Protein AF-0000000077523429 (afdb_homodimer)

InterPro domains:
  IPR036424 Decaprenyl diphosphate synthase-like superfamily [G3DSA:3.40.1180.10] (111-226)
  IPR036424 Decaprenyl diphosphate synthase-like superfamily [SSF64005] (50-220)
  IPR038887 Dehydrodolichyl diphosphate synthase complex subunit Nus1 [PTHR21528] (23-226)

Radius of gyration: 28.16 Å; Cα contacts (8 Å, |Δi|>4): 747; chains: 2; bounding box: 108×62×49 Å

Organism: NCBI:txid2777116

Nearest PDB structures (foldseek):
  7pb0-assembly1_B-2  TM=7.115E-01  e=5.529E-11  Homo sapiens
  6w2l-assembly1_B  TM=7.299E-01  e=1.877E-10  Homo sapiens
  7pax-assembly1_B-2  TM=7.307E-01  e=2.121E-10  Homo sapiens
  3wqn-assembly1_A-2  TM=6.643E-01  e=3.172E-05  Mycobacterium tuberculosis
  1xcf-assembly1_B  TM=3.418E-01  e=3.362E-02  Escherichia coli

Solvent-accessible surface area (backbone atoms only — not comparable to full-atom values): 23930 Å² total; per-residue (Å²): 132,79,67,60,62,59,56,51,52,51,46,51,48,46,49,50,47,47,50,51,45,43,46,62,68,48,64,67,47,73,63,53,54,55,51,46,54,53,52,62,76,40,62,87,72,70,74,46,66,49,49,25,35,29,41,35,39,55,50,98,72,86,48,63,72,49,50,46,41,32,52,52,54,37,55,75,61,60,30,35,32,39,37,41,34,25,51,83,40,63,64,64,70,35,40,83,78,35,49,62,58,28,57,74,52,12,26,28,30,26,54,57,68,41,78,76,35,77,45,94,58,54,74,54,58,22,35,39,34,39,38,33,47,67,51,6,67,53,40,53,37,52,46,53,47,51,33,56,76,67,71,42,77,78,39,70,65,53,50,51,53,44,39,35,68,70,43,65,57,69,55,25,45,33,34,39,30,28,29,84,52,54,44,53,53,46,52,45,45,84,46,37,66,69,21,32,60,45,76,33,73,58,80,52,53,42,73,65,51,36,48,52,55,35,45,57,56,34,62,45,55,65,71,67,71,110,130,80,66,60,63,58,57,53,51,50,48,50,47,47,48,51,47,46,48,49,44,43,46,63,67,49,63,67,46,72,63,50,54,55,50,47,54,51,54,63,76,40,61,86,72,69,76,47,67,48,48,25,34,29,41,35,40,55,50,98,72,85,49,64,71,50,50,45,41,32,52,52,53,38,55,74,60,61,32,36,32,38,38,41,33,24,52,83,40,62,65,65,70,37,39,83,79,35,50,62,59,28,58,75,52,12,25,29,30,28,53,56,67,41,78,74,34,76,45,95,59,52,75,54,57,23,35,40,34,37,39,34,47,68,52,7,68,54,40,55,36,51,46,52,48,51,32,55,76,66,70,44,77,77,39,71,64,52,49,51,52,44,40,34,69,70,43,65,56,68,55,26,45,33,35,41,30,28,30,83,51,55,44,56,54,46,52,45,43,86,47,37,66,68,21,31,59,46,74,34,72,58,80,52,51,43,72,66,52,36,47,52,54,34,45,56,55,34,60,44,55,64,68,66,75,107

Sequence (452 aa):
MLDIGWLCGAAVRAVYWLVMLACNFLGYSPMWAKNALKRRNMESFRLRTPSNLAILYTERVVEKEELRKLIEICSKSGVRHLSLYDHWGDVQKCVPNFVDFCRFNGIRLILGRTVEVSPDFSASGMTVQVLSSDSGKRALVDVCKSLCESNVEITTETISEKIALDHLLVDPDFLIQVGSVPSLCGYPPWNLRVTEFMQTQRLPTTPRAFENCIETFSRRDIRVGKMLDIGWLCGAAVRAVYWLVMLACNFLGYSPMWAKNALKRRNMESFRLRTPSNLAILYTERVVEKEELRKLIEICSKSGVRHLSLYDHWGDVQKCVPNFVDFCRFNGIRLILGRTVEVSPDFSASGMTVQVLSSDSGKRALVDVCKSLCESNVEITTETISEKIALDHLLVDPDFLIQVGSVPSLCGYPPWNLRVTEFMQTQRLPTTPRAFENCIETFSRRDIRVGK

Secondary structure (DSSP, 8-state):
---HHHHHHHHHHHHHHHHHHHHHHTT--THHHHHHHHHHT---------SEEEEEESSS---HHHHHHHHHHHHHHT-SEEEEEETTSHHHHTGGGTHHHHHHTT-EEEETTEEEE--SS-SS--EEEEE-GGGTHHHHHHHHHHHHHTT----HHHHHHHHHHHH-----SEEEEESSS-B-TT--SSS-SS-EEEEESS---SHHHHHHHHHHHHHHHHHH--/---HHHHHHHHHHHHHHHHHHHHHHTT--HHHHHHHHHHHT---------SEEEEEESSS---HHHHHHHHHHHHHHT-SEEEEEETTSHHHHTGGGTHHHHHHTT-EEEETTEEEE--SS-SS--EEEEE-GGGTHHHHHHHHHHHHHTT----HHHHHHHHHHHH-----SEEEEESSS-B-TT--SSS-SS-EEEEESS---SHHHHHHHHHHHHHHHHHH--

Structure (mmCIF, N/CA/C/O backbone):
data_AF-0000000077523429-model_v1
#
loop_
_entity.id
_entity.type
_entity.pdbx_description
1 polymer 'ditrans,polycis-polyprenyl diphosphate synthase'
#
loop_
_atom_site.group_PDB
_atom_site.id
_atom_site.type_symbol
_atom_site.label_atom_id
_atom_site.label_alt_id
_atom_site.label_comp_id
_atom_site.label_asym_id
_atom_site.label_entity_id
_atom_site.label_seq_id
_atom_site.pdbx_PDB_ins_code
_atom_site.Cartn_x
_atom_site.Cartn_y
_atom_site.Cartn_z
_atom_site.occupancy
_atom_site.B_iso_or_equiv
_atom_site.auth_seq_id
_atom_site.auth_comp_id
_atom_site.auth_asym_id
_atom_site.auth_atom_id
_atom_site.pdbx_PDB_model_num
ATOM 1 N N . MET A 1 1 ? -79.125 -15.156 6.766 1 34.97 1 MET A N 1
ATOM 2 C CA . MET A 1 1 ? -78.375 -14.469 5.707 1 34.97 1 MET A CA 1
ATOM 3 C C . MET A 1 1 ? -76.938 -14.109 6.168 1 34.97 1 MET A C 1
ATOM 5 O O . MET A 1 1 ? -76.75 -13.312 7.082 1 34.97 1 MET A O 1
ATOM 9 N N . LEU A 1 2 ? -76.062 -15.195 6.18 1 46.19 2 LEU A N 1
ATOM 10 C CA . LEU A 1 2 ? -74.688 -15.219 6.555 1 46.19 2 LEU A CA 1
ATOM 11 C C . LEU A 1 2 ? -73.938 -14.094 5.863 1 46.19 2 LEU A C 1
ATOM 13 O O . LEU A 1 2 ? -74.062 -13.898 4.656 1 46.19 2 LEU A O 1
ATOM 17 N N . ASP A 1 3 ? -73.812 -13.07 6.602 1 50.38 3 ASP A N 1
ATOM 18 C CA . ASP A 1 3 ? -73.188 -11.836 6.141 1 50.38 3 ASP A CA 1
ATOM 19 C C . ASP A 1 3 ? -71.875 -12.117 5.414 1 50.38 3 ASP A C 1
ATOM 21 O O . ASP A 1 3 ? -70.875 -12.602 6.023 1 50.38 3 ASP A O 1
ATOM 25 N N . ILE A 1 4 ? -71.938 -12.477 4.09 1 57.91 4 ILE A N 1
ATOM 26 C CA . ILE A 1 4 ? -70.938 -12.742 3.053 1 57.91 4 ILE A CA 1
ATOM 27 C C . ILE A 1 4 ? -69.875 -11.664 3.084 1 57.91 4 ILE A C 1
ATOM 29 O O . ILE A 1 4 ? -68.688 -11.914 2.719 1 57.91 4 ILE A O 1
ATOM 33 N N . GLY A 1 5 ? -70.188 -10.578 3.682 1 55.28 5 GLY A N 1
ATOM 34 C CA . GLY A 1 5 ? -69.188 -9.5 3.719 1 55.28 5 GLY A CA 1
ATOM 35 C C . GLY A 1 5 ? -68.062 -9.758 4.68 1 55.28 5 GLY A C 1
ATOM 36 O O . GLY A 1 5 ? -66.938 -9.469 4.375 1 55.28 5 GLY A O 1
ATOM 37 N N . TRP A 1 6 ? -68.375 -10.367 5.797 1 61.53 6 TRP A N 1
ATOM 38 C CA . TRP A 1 6 ? -67.375 -10.656 6.785 1 61.53 6 TRP A CA 1
ATOM 39 C C . TRP A 1 6 ? -66.438 -11.758 6.297 1 61.53 6 TRP A C 1
ATOM 41 O O . TRP A 1 6 ? -65.188 -11.688 6.484 1 61.53 6 TRP A O 1
ATOM 51 N N . LEU A 1 7 ? -66.938 -12.695 5.535 1 59.44 7 LEU A N 1
ATOM 52 C CA . LEU A 1 7 ? -66.188 -13.789 5.016 1 59.44 7 LEU A CA 1
ATOM 53 C C . LEU A 1 7 ? -65.25 -13.305 3.914 1 59.44 7 LEU A C 1
ATOM 55 O O . LEU A 1 7 ? -64.062 -13.719 3.848 1 59.44 7 LEU A O 1
ATOM 59 N N . CYS A 1 8 ? -65.688 -12.312 3.148 1 59.78 8 CYS A N 1
ATOM 60 C CA . CYS A 1 8 ? -64.812 -11.781 2.104 1 59.78 8 CYS A CA 1
ATOM 61 C C . CYS A 1 8 ? -63.719 -10.922 2.703 1 59.78 8 CYS A C 1
ATOM 63 O O . CYS A 1 8 ? -62.562 -10.969 2.238 1 59.78 8 CYS A O 1
ATOM 65 N N . GLY A 1 9 ? -64.062 -10.281 3.779 1 59.62 9 GLY A N 1
ATOM 66 C CA . GLY A 1 9 ? -63 -9.5 4.434 1 59.62 9 GLY A CA 1
ATOM 67 C C . GLY A 1 9 ? -61.938 -10.352 5.098 1 59.62 9 GLY A C 1
ATOM 68 O O . GLY A 1 9 ? -60.75 -10.039 5.02 1 59.62 9 GLY A O 1
ATOM 69 N N . ALA A 1 10 ? -62.344 -11.461 5.68 1 65.31 10 ALA A N 1
ATOM 70 C CA . ALA A 1 10 ? -61.375 -12.391 6.281 1 65.31 10 ALA A CA 1
ATOM 71 C C . ALA A 1 10 ? -60.562 -13.094 5.211 1 65.31 10 ALA A C 1
ATOM 73 O O . ALA A 1 10 ? -59.344 -13.336 5.406 1 65.31 10 ALA A O 1
ATOM 74 N N . ALA A 1 11 ? -61.156 -13.32 4.07 1 63.84 11 ALA A N 1
ATOM 75 C CA . ALA A 1 11 ? -60.438 -13.953 2.977 1 63.84 11 ALA A CA 1
ATOM 76 C C . ALA A 1 11 ? -59.406 -13 2.381 1 63.84 11 ALA A C 1
ATOM 78 O O . ALA A 1 11 ? -58.25 -13.391 2.111 1 63.84 11 ALA A O 1
ATOM 79 N N . VAL A 1 12 ? -59.781 -11.789 2.283 1 61.78 12 VAL A N 1
ATOM 80 C CA . VAL A 1 12 ? -58.812 -10.82 1.741 1 61.78 12 VAL A CA 1
ATOM 81 C C . VAL A 1 12 ? -57.688 -10.578 2.748 1 61.78 12 VAL A C 1
ATOM 83 O O . VAL A 1 12 ? -56.531 -10.484 2.369 1 61.78 12 VAL A O 1
ATOM 86 N N . ARG A 1 13 ? -58 -10.617 4.004 1 63.56 13 ARG A N 1
ATOM 87 C CA . ARG A 1 13 ? -56.969 -10.492 5.016 1 63.56 13 ARG A CA 1
ATOM 88 C C . ARG A 1 13 ? -56.094 -11.734 5.059 1 63.56 13 ARG A C 1
ATOM 90 O O . ARG A 1 13 ? -54.875 -11.641 5.23 1 63.56 13 ARG A O 1
ATOM 97 N N . ALA A 1 14 ? -56.719 -12.844 4.895 1 62.88 14 ALA A N 1
ATOM 98 C CA . ALA A 1 14 ? -55.938 -14.078 4.844 1 62.88 14 ALA A CA 1
ATOM 99 C C . ALA A 1 14 ? -55.062 -14.125 3.602 1 62.88 14 ALA A C 1
ATOM 101 O O . ALA A 1 14 ? -53.875 -14.516 3.676 1 62.88 14 ALA A O 1
ATOM 102 N N . VAL A 1 15 ? -55.594 -13.68 2.496 1 62.09 15 VAL A N 1
ATOM 103 C CA . VAL A 1 15 ? -54.75 -13.648 1.304 1 62.09 15 VAL A CA 1
ATOM 104 C C . VAL A 1 15 ? -53.656 -12.594 1.476 1 62.09 15 VAL A C 1
ATOM 106 O O . VAL A 1 15 ? -52.469 -12.844 1.154 1 62.09 15 VAL A O 1
ATOM 109 N N . TYR A 1 16 ? -54 -11.438 2.016 1 57.97 16 TYR A N 1
ATOM 110 C CA . TYR A 1 16 ? -53 -10.43 2.289 1 57.97 16 TYR A CA 1
ATOM 111 C C . TYR A 1 16 ? -51.969 -10.953 3.291 1 57.97 16 TYR A C 1
ATOM 113 O O . TYR A 1 16 ? -50.75 -10.773 3.104 1 57.97 16 TYR A O 1
ATOM 121 N N . TRP A 1 17 ? -52.375 -11.656 4.309 1 61.22 17 TRP A N 1
ATOM 122 C CA . TRP A 1 17 ? -51.469 -12.266 5.273 1 61.22 17 TRP A CA 1
ATOM 123 C C . TRP A 1 17 ? -50.656 -13.383 4.621 1 61.22 17 TRP A C 1
ATOM 125 O O . TRP A 1 17 ? -49.438 -13.492 4.844 1 61.22 17 TRP A O 1
ATOM 135 N N . LEU A 1 18 ? -51.25 -14.148 3.771 1 60 18 LEU A N 1
ATOM 136 C CA . LEU A 1 18 ? -50.531 -15.188 3.047 1 60 18 LEU A CA 1
ATOM 137 C C . LEU A 1 18 ? -49.531 -14.578 2.055 1 60 18 LEU A C 1
ATOM 139 O O . LEU A 1 18 ? -48.406 -15.062 1.917 1 60 18 LEU A O 1
ATOM 143 N N . VAL A 1 19 ? -49.938 -13.523 1.369 1 56 19 VAL A N 1
ATOM 144 C CA . VAL A 1 19 ? -48.969 -12.859 0.477 1 56 19 VAL A CA 1
ATOM 145 C C . VAL A 1 19 ? -47.875 -12.195 1.295 1 56 19 VAL A C 1
ATOM 147 O O . VAL A 1 19 ? -46.688 -12.281 0.943 1 56 19 VAL A O 1
ATOM 150 N N . MET A 1 20 ? -48.219 -11.531 2.398 1 51.66 20 MET A N 1
ATOM 151 C CA . MET A 1 20 ? -47.188 -10.977 3.262 1 51.66 20 MET A CA 1
ATOM 152 C C . MET A 1 20 ? -46.344 -12.094 3.877 1 51.66 20 MET A C 1
ATOM 154 O O . MET A 1 20 ? -45.125 -11.961 3.984 1 51.66 20 MET A O 1
ATOM 158 N N . LEU A 1 21 ? -46.906 -13.188 4.293 1 51.59 21 LEU A N 1
ATOM 159 C CA . LEU A 1 21 ? -46.188 -14.352 4.766 1 51.59 21 LEU A CA 1
ATOM 160 C C . LEU A 1 21 ? -45.344 -14.953 3.645 1 51.59 21 LEU A C 1
ATOM 162 O O . LEU A 1 21 ? -44.188 -15.32 3.859 1 51.59 21 LEU A O 1
ATOM 166 N N . ALA A 1 22 ? -45.906 -15.188 2.475 1 49.5 22 ALA A N 1
ATOM 167 C CA . ALA A 1 22 ? -45.125 -15.656 1.329 1 49.5 22 ALA A CA 1
ATOM 168 C C . ALA A 1 22 ? -44.062 -14.641 0.937 1 49.5 22 ALA A C 1
ATOM 170 O O . ALA A 1 22 ? -42.906 -15.008 0.64 1 49.5 22 ALA A O 1
ATOM 171 N N . CYS A 1 23 ? -44.344 -13.352 0.826 1 44.84 23 CYS A N 1
ATOM 172 C CA . CYS A 1 23 ? -43.312 -12.367 0.587 1 44.84 23 CYS A CA 1
ATOM 173 C C . CYS A 1 23 ? -42.281 -12.359 1.722 1 44.84 23 CYS A C 1
ATOM 175 O O . CYS A 1 23 ? -41.094 -12.195 1.486 1 44.84 23 CYS A O 1
ATOM 177 N N . ASN A 1 24 ? -42.625 -12.375 3.016 1 42.84 24 ASN A N 1
ATOM 178 C CA . ASN A 1 24 ? -41.688 -12.555 4.117 1 42.84 24 ASN A CA 1
ATOM 179 C C . ASN A 1 24 ? -41 -13.906 4.043 1 42.84 24 ASN A C 1
ATOM 181 O O . ASN A 1 24 ? -39.812 -14.016 4.375 1 42.84 24 ASN A O 1
ATOM 185 N N . PHE A 1 25 ? -41.75 -15.023 3.957 1 41.03 25 PHE A N 1
ATOM 186 C CA . PHE A 1 25 ? -41.125 -16.344 3.791 1 41.03 25 PHE A CA 1
ATOM 187 C C . PHE A 1 25 ? -40.344 -16.406 2.49 1 41.03 25 PHE A C 1
ATOM 189 O O . PHE A 1 25 ? -39.281 -17.016 2.443 1 41.03 25 PHE A O 1
ATOM 196 N N . LEU A 1 26 ? -41.062 -16.094 1.362 1 38.34 26 LEU A N 1
ATOM 197 C CA . LEU A 1 26 ? -40.219 -16.078 0.162 1 38.34 26 LEU A CA 1
ATOM 198 C C . LEU A 1 26 ? -39.281 -14.883 0.174 1 38.34 26 LEU A C 1
ATOM 200 O O . LEU A 1 26 ? -39.719 -13.734 0.183 1 38.34 26 LEU A O 1
ATOM 204 N N . GLY A 1 27 ? -38.438 -14.656 1.329 1 34.66 27 GLY A N 1
ATOM 205 C CA . GLY A 1 27 ? -37.281 -13.781 1.452 1 34.66 27 GLY A CA 1
ATOM 206 C C . GLY A 1 27 ? -37.062 -12.914 0.227 1 34.66 27 GLY A C 1
ATOM 207 O O . GLY A 1 27 ? -35.906 -12.594 -0.108 1 34.66 27 GLY A O 1
ATOM 208 N N . TYR A 1 28 ? -37.906 -12.852 -0.59 1 35.94 28 TYR A N 1
ATOM 209 C CA . TYR A 1 28 ? -37.688 -11.977 -1.732 1 35.94 28 TYR A CA 1
ATOM 210 C C . TYR A 1 28 ? -37.438 -10.539 -1.28 1 35.94 28 TYR A C 1
ATOM 212 O O . TYR A 1 28 ? -38.375 -9.805 -0.991 1 35.94 28 TYR A O 1
ATOM 220 N N . SER A 1 29 ? -36.5 -10.25 -0.38 1 34.16 29 SER A N 1
ATOM 221 C CA . SER A 1 29 ? -35.938 -8.93 -0.103 1 34.16 29 SER A CA 1
ATOM 222 C C . SER A 1 29 ? -35.812 -8.102 -1.376 1 34.16 29 SER A C 1
ATOM 224 O O . SER A 1 29 ? -35.656 -8.648 -2.471 1 34.16 29 SER A O 1
ATOM 226 N N . PRO A 1 30 ? -36.219 -6.738 -1.328 1 38.91 30 PRO A N 1
ATOM 227 C CA . PRO A 1 30 ? -35.938 -5.797 -2.408 1 38.91 30 PRO A CA 1
ATOM 228 C C . PRO A 1 30 ? -34.531 -6.027 -3.016 1 38.91 30 PRO A C 1
ATOM 230 O O . PRO A 1 30 ? -34.156 -5.348 -3.973 1 38.91 30 PRO A O 1
ATOM 233 N N . MET A 1 31 ? -33.75 -6.887 -2.393 1 34.56 31 MET A N 1
ATOM 234 C CA . MET A 1 31 ? -32.438 -7.184 -2.963 1 34.56 31 MET A CA 1
ATOM 235 C C . MET A 1 31 ? -32.562 -7.949 -4.273 1 34.56 31 MET A C 1
ATOM 237 O O . MET A 1 31 ? -31.656 -7.938 -5.102 1 34.56 31 MET A O 1
ATOM 241 N N . TRP A 1 32 ? -33.625 -8.688 -4.449 1 37.84 32 TRP A N 1
ATOM 242 C CA . TRP A 1 32 ? -33.781 -9.406 -5.715 1 37.84 32 TRP A CA 1
ATOM 243 C C . TRP A 1 32 ? -34.156 -8.453 -6.836 1 37.84 32 TRP A C 1
ATOM 245 O O . TRP A 1 32 ? -33.656 -8.578 -7.965 1 37.84 32 TRP A O 1
ATOM 255 N N . ALA A 1 33 ? -35.125 -7.531 -6.715 1 37.5 33 ALA A N 1
ATOM 256 C CA . ALA A 1 33 ? -35.469 -6.527 -7.719 1 37.5 33 ALA A CA 1
ATOM 257 C C . ALA A 1 33 ? -34.281 -5.617 -8.008 1 37.5 33 ALA A C 1
ATOM 259 O O . ALA A 1 33 ? -34.031 -5.258 -9.164 1 37.5 33 ALA A O 1
ATOM 260 N N . LYS A 1 34 ? -33.625 -5.027 -6.98 1 37.97 34 LYS A N 1
ATOM 261 C CA . LYS A 1 34 ? -32.406 -4.293 -7.246 1 37.97 34 LYS A CA 1
ATOM 262 C C . LYS A 1 34 ? -31.375 -5.164 -7.98 1 37.97 34 LYS A C 1
ATOM 264 O O . LYS A 1 34 ? -30.703 -4.699 -8.898 1 37.97 34 LYS A O 1
ATOM 269 N N . ASN A 1 35 ? -31.328 -6.477 -7.691 1 35.34 35 ASN A N 1
ATOM 270 C CA . ASN A 1 35 ? -30.516 -7.395 -8.469 1 35.34 35 ASN A CA 1
ATOM 271 C C . ASN A 1 35 ? -31.062 -7.594 -9.875 1 35.34 35 ASN A C 1
ATOM 273 O O . ASN A 1 35 ? -30.312 -7.672 -10.844 1 35.34 35 ASN A O 1
ATOM 277 N N . ALA A 1 36 ? -32.375 -7.68 -10.062 1 38.88 36 ALA A N 1
ATOM 278 C CA . ALA A 1 36 ? -33 -7.809 -11.383 1 38.88 36 ALA A CA 1
ATOM 279 C C . ALA A 1 36 ? -32.938 -6.488 -12.141 1 38.88 36 ALA A C 1
ATOM 281 O O . ALA A 1 36 ? -32.688 -6.469 -13.352 1 38.88 36 ALA A O 1
ATOM 282 N N . LEU A 1 37 ? -33.469 -5.367 -11.586 1 39.31 37 LEU A N 1
ATOM 283 C CA . LEU A 1 37 ? -33.312 -4.078 -12.25 1 39.31 37 LEU A CA 1
ATOM 284 C C . LEU A 1 37 ? -31.828 -3.758 -12.477 1 39.31 37 LEU A C 1
ATOM 286 O O . LEU A 1 37 ? -31.469 -3.174 -13.508 1 39.31 37 LEU A O 1
ATOM 290 N N . LYS A 1 38 ? -30.984 -4.07 -11.555 1 38.78 38 LYS A N 1
ATOM 291 C CA . LYS A 1 38 ? -29.547 -4.055 -11.836 1 38.78 38 LYS A CA 1
ATOM 292 C C . LYS A 1 38 ? -29.188 -5.02 -12.961 1 38.78 38 LYS A C 1
ATOM 294 O O . LYS A 1 38 ? -28.25 -4.773 -13.719 1 38.78 38 LYS A O 1
ATOM 299 N N . ARG A 1 39 ? -29.938 -6.027 -13.156 1 35.78 39 ARG A N 1
ATOM 300 C CA . ARG A 1 39 ? -29.797 -6.898 -14.312 1 35.78 39 ARG A CA 1
ATOM 301 C C . ARG A 1 39 ? -30.188 -6.176 -15.602 1 35.78 39 ARG A C 1
ATOM 303 O O . ARG A 1 39 ? -29.594 -6.406 -16.656 1 35.78 39 ARG A O 1
ATOM 310 N N . ARG A 1 40 ? -31.281 -5.512 -15.625 1 39.06 40 ARG A N 1
ATOM 311 C CA . ARG A 1 40 ? -31.797 -4.938 -16.859 1 39.06 40 ARG A CA 1
ATOM 312 C C . ARG A 1 40 ? -30.953 -3.752 -17.312 1 39.06 40 ARG A C 1
ATOM 314 O O . ARG A 1 40 ? -30.734 -3.553 -18.516 1 39.06 40 ARG A O 1
ATOM 321 N N . ASN A 1 41 ? -30.969 -2.623 -16.625 1 39.53 41 ASN A N 1
ATOM 322 C CA . ASN A 1 41 ? -30.078 -1.542 -17.031 1 39.53 41 ASN A CA 1
ATOM 323 C C . ASN A 1 41 ? -28.609 -1.983 -17.031 1 39.53 41 ASN A C 1
ATOM 325 O O . ASN A 1 41 ? -27.828 -1.531 -16.188 1 39.53 41 ASN A O 1
ATOM 329 N N . MET A 1 42 ? -28.391 -3.158 -16.984 1 38.44 42 MET A N 1
ATOM 330 C CA . MET A 1 42 ? -27.156 -3.877 -17.312 1 38.44 42 MET A CA 1
ATOM 331 C C . MET A 1 42 ? -26.5 -3.301 -18.562 1 38.44 42 MET A C 1
ATOM 333 O O . MET A 1 42 ? -26.828 -3.717 -19.672 1 38.44 42 MET A O 1
ATOM 337 N N . GLU A 1 43 ? -26.719 -2.146 -18.906 1 44 43 GLU A N 1
ATOM 338 C CA . GLU A 1 43 ? -25.75 -1.755 -19.922 1 44 43 GLU A CA 1
ATOM 339 C C . GLU A 1 43 ? -24.531 -2.666 -19.906 1 44 43 GLU A C 1
ATOM 341 O O . GLU A 1 43 ? -24.172 -3.213 -18.844 1 44 43 GLU A O 1
ATOM 346 N N . SER A 1 44 ? -24.156 -3.367 -21.094 1 49.81 44 SER A N 1
ATOM 347 C CA . SER A 1 44 ? -23.156 -4.387 -21.359 1 49.81 44 SER A CA 1
ATOM 348 C C . SER A 1 44 ? -21.922 -4.203 -20.484 1 49.81 44 SER A C 1
ATOM 350 O O . SER A 1 44 ? -21 -3.449 -20.844 1 49.81 44 SER A O 1
ATOM 352 N N . PHE A 1 45 ? -22.188 -3.951 -19.344 1 58.38 45 PHE A N 1
ATOM 353 C CA . PHE A 1 45 ? -21.031 -3.871 -18.469 1 58.38 45 PHE A CA 1
ATOM 354 C C . PHE A 1 45 ? -20.109 -5.07 -18.656 1 58.38 45 PHE A C 1
ATOM 356 O O . PHE A 1 45 ? -20.547 -6.219 -18.531 1 58.38 45 PHE A O 1
ATOM 363 N N . ARG A 1 46 ? -19.109 -4.918 -19.547 1 67.62 46 ARG A N 1
ATOM 364 C CA . ARG A 1 46 ? -18.125 -5.957 -19.828 1 67.62 46 ARG A CA 1
ATOM 365 C C . ARG A 1 46 ? -17.188 -6.164 -18.641 1 67.62 46 ARG A C 1
ATOM 367 O O . ARG A 1 46 ? -16.578 -5.211 -18.156 1 67.62 46 ARG A O 1
ATOM 374 N N . LEU A 1 47 ? -17.312 -7.312 -18.031 1 80.06 47 LEU A N 1
ATOM 375 C CA . LEU A 1 47 ? -16.391 -7.688 -16.969 1 80.06 47 LEU A CA 1
ATOM 376 C C . LEU A 1 47 ? -14.945 -7.656 -17.469 1 80.06 47 LEU A C 1
ATOM 378 O O . LEU A 1 47 ? -14.641 -8.18 -18.547 1 80.06 47 LEU A O 1
ATOM 382 N N . ARG A 1 48 ? -14.203 -6.859 -16.891 1 85.69 48 ARG A N 1
ATOM 383 C CA . ARG A 1 48 ? -12.781 -6.824 -17.188 1 85.69 48 ARG A CA 1
ATOM 384 C C . ARG A 1 48 ? -11.984 -7.609 -16.141 1 85.69 48 ARG A C 1
ATOM 386 O O . ARG A 1 48 ? -11.891 -7.203 -14.984 1 85.69 48 ARG A O 1
ATOM 393 N N . THR A 1 49 ? -11.562 -8.711 -16.562 1 90.44 49 THR A N 1
ATOM 394 C CA . THR A 1 49 ? -10.75 -9.516 -15.664 1 90.44 49 THR A CA 1
ATOM 395 C C . THR A 1 49 ? -9.336 -8.945 -15.555 1 90.44 49 THR A C 1
ATOM 397 O O . THR A 1 49 ? -8.695 -8.664 -16.578 1 90.44 49 THR A O 1
ATOM 400 N N . PRO A 1 50 ? -8.867 -8.766 -14.352 1 94.25 50 PRO A N 1
ATOM 401 C CA . PRO A 1 50 ? -7.496 -8.273 -14.219 1 94.25 50 PRO A CA 1
ATOM 402 C C . PRO A 1 50 ? -6.461 -9.258 -14.766 1 94.25 50 PRO A C 1
ATOM 404 O O . PRO A 1 50 ? -6.578 -10.469 -14.547 1 94.25 50 PRO A O 1
ATOM 407 N N . SER A 1 51 ? -5.508 -8.734 -15.461 1 95.12 51 SER A N 1
ATOM 408 C CA . SER A 1 51 ? -4.43 -9.578 -15.953 1 95.12 51 SER A CA 1
ATOM 409 C C . SER A 1 51 ? -3.551 -10.086 -14.812 1 95.12 51 SER A C 1
ATOM 411 O O . SER A 1 51 ? -3.201 -11.266 -14.766 1 95.12 51 SER A O 1
ATOM 413 N N . ASN A 1 52 ? -3.203 -9.203 -13.883 1 97.25 52 ASN A N 1
ATOM 414 C CA . ASN A 1 52 ? -2.416 -9.523 -12.695 1 97.25 52 ASN A CA 1
ATOM 415 C C . ASN A 1 52 ? -3.238 -9.367 -11.422 1 97.25 52 ASN A C 1
ATOM 417 O O . ASN A 1 52 ? -3.662 -8.266 -11.078 1 97.25 52 ASN A O 1
ATOM 421 N N . LEU A 1 53 ? -3.473 -10.469 -10.781 1 98 53 LEU A N 1
ATOM 422 C CA . LEU A 1 53 ? -4.277 -10.5 -9.562 1 98 53 LEU A CA 1
ATOM 423 C C . LEU A 1 53 ? -3.432 -10.922 -8.359 1 98 53 LEU A C 1
ATOM 425 O O . LEU A 1 53 ? -2.629 -11.852 -8.461 1 98 53 LEU A O 1
ATOM 429 N N . ALA A 1 54 ? -3.602 -10.234 -7.254 1 98.44 54 ALA A N 1
ATOM 430 C CA . ALA A 1 54 ? -2.926 -10.625 -6.02 1 98.44 54 ALA A CA 1
ATOM 431 C C . ALA A 1 54 ? -3.932 -10.922 -4.914 1 98.44 54 ALA A C 1
ATOM 433 O O . ALA A 1 54 ? -4.934 -10.219 -4.77 1 98.44 54 ALA A O 1
ATOM 434 N N . ILE A 1 55 ? -3.703 -11.992 -4.238 1 98.38 55 ILE A N 1
ATOM 435 C CA . ILE A 1 55 ? -4.398 -12.312 -2.996 1 98.38 55 ILE A CA 1
ATOM 436 C C . ILE A 1 55 ? -3.461 -12.078 -1.811 1 98.38 55 ILE A C 1
ATOM 438 O O . ILE A 1 55 ? -2.354 -12.625 -1.773 1 98.38 55 ILE A O 1
ATOM 442 N N . LEU A 1 56 ? -3.863 -11.25 -0.948 1 97.5 56 LEU A N 1
ATOM 443 C CA . LEU A 1 56 ? -3.092 -10.938 0.251 1 97.5 56 LEU A CA 1
ATOM 444 C C . LEU A 1 56 ? -3.854 -11.344 1.508 1 97.5 56 LEU A C 1
ATOM 446 O O . LEU A 1 56 ? -4.918 -10.797 1.802 1 97.5 56 LEU A O 1
ATOM 450 N N . TYR A 1 57 ? -3.363 -12.344 2.195 1 96.69 57 TYR A N 1
ATOM 451 C CA . TYR A 1 57 ? -3.943 -12.719 3.479 1 96.69 57 TYR A CA 1
ATOM 452 C C . TYR A 1 57 ? -3.473 -11.781 4.586 1 96.69 57 TYR A C 1
ATOM 454 O O . TYR A 1 57 ? -2.271 -11.633 4.816 1 96.69 57 TYR A O 1
ATO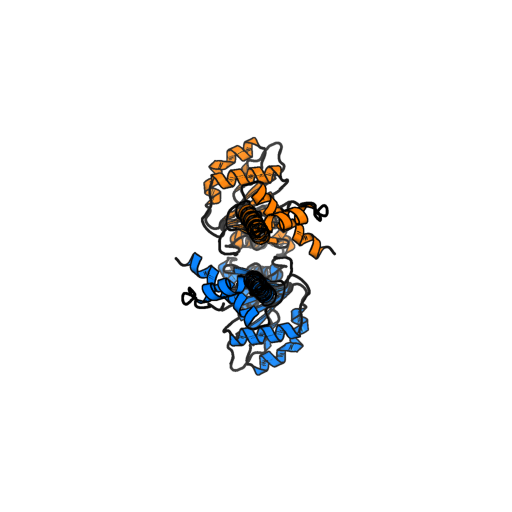M 462 N N . THR A 1 58 ? -4.371 -11.148 5.277 1 93.88 58 THR A N 1
ATOM 463 C CA . THR A 1 58 ? -4.02 -10.234 6.355 1 93.88 58 THR A CA 1
ATOM 464 C C . THR A 1 58 ? -4.094 -10.938 7.707 1 93.88 58 THR A C 1
ATOM 466 O O . THR A 1 58 ? -3.758 -10.352 8.742 1 93.88 58 THR A O 1
ATOM 469 N N . GLU A 1 59 ? -4.582 -12.07 7.73 1 90.75 59 GLU A N 1
ATOM 470 C CA . GLU A 1 59 ? -4.641 -12.953 8.891 1 90.75 59 GLU A CA 1
ATOM 471 C C . GLU A 1 59 ? -4.34 -14.398 8.508 1 90.75 59 GLU A C 1
ATOM 473 O O . GLU A 1 59 ? -4.289 -14.734 7.32 1 90.75 59 GLU A O 1
ATOM 478 N N . ARG A 1 60 ? -4.004 -15.188 9.539 1 88.75 60 ARG A N 1
ATOM 479 C CA . ARG A 1 60 ? -3.619 -16.562 9.281 1 88.75 60 ARG A CA 1
ATOM 480 C C . ARG A 1 60 ? -4.848 -17.453 9.07 1 88.75 60 ARG A C 1
ATOM 482 O O . ARG A 1 60 ? -5.219 -18.219 9.953 1 88.75 60 ARG A O 1
ATOM 489 N N . VAL A 1 61 ? -5.492 -17.391 7.895 1 82.94 61 VAL A N 1
ATOM 490 C CA . VAL A 1 61 ? -6.734 -18.109 7.633 1 82.94 61 VAL A CA 1
ATOM 491 C C . VAL A 1 61 ? -6.613 -18.875 6.324 1 82.94 61 VAL A C 1
ATOM 493 O O . VAL A 1 61 ? -7.617 -19.141 5.652 1 82.94 61 VAL A O 1
ATOM 496 N N . VAL A 1 62 ? -5.465 -19.297 6.004 1 85.44 62 VAL A N 1
ATOM 497 C CA . VAL A 1 62 ? -5.246 -19.984 4.734 1 85.44 62 VAL A CA 1
ATOM 498 C C . VAL A 1 62 ? -5.816 -21.406 4.805 1 85.44 62 VAL A C 1
ATOM 500 O O . VAL A 1 62 ? -5.578 -22.125 5.773 1 85.44 62 VAL A O 1
ATOM 503 N N . GLU A 1 63 ? -6.586 -21.688 3.873 1 85.81 63 GLU A N 1
ATOM 504 C CA . GLU A 1 63 ? -7.102 -23.047 3.738 1 85.81 63 GLU A CA 1
ATOM 505 C C . GLU A 1 63 ? -6.637 -23.688 2.436 1 85.81 63 GLU A C 1
ATOM 507 O O . GLU A 1 63 ? -6.934 -23.188 1.349 1 85.81 63 GLU A O 1
ATOM 512 N N . LYS A 1 64 ? -6.035 -24.859 2.58 1 85.31 64 LYS A N 1
ATOM 513 C CA . LYS A 1 64 ? -5.375 -25.531 1.465 1 85.31 64 LYS A CA 1
ATOM 514 C C . LYS A 1 64 ? -6.359 -25.812 0.335 1 85.31 64 LYS A C 1
ATOM 516 O O . LYS A 1 64 ? -6.043 -25.609 -0.839 1 85.31 64 LYS A O 1
ATOM 521 N N . GLU A 1 65 ? -7.488 -26.328 0.677 1 89.38 65 GLU A N 1
ATOM 522 C CA . GLU A 1 65 ? -8.469 -26.703 -0.34 1 89.38 65 GLU A CA 1
ATOM 523 C C . GLU A 1 65 ? -8.984 -25.469 -1.085 1 89.38 65 GLU A C 1
ATOM 525 O O . GLU A 1 65 ? -9.242 -25.531 -2.289 1 89.38 65 GLU A O 1
ATOM 530 N N . GLU A 1 66 ? -9.016 -24.391 -0.382 1 93.25 66 GLU A N 1
ATOM 531 C CA . GLU A 1 66 ? -9.539 -23.172 -0.979 1 93.25 66 GLU A CA 1
ATOM 532 C C . GLU A 1 66 ? -8.547 -22.594 -1.986 1 93.25 66 GLU A C 1
ATOM 534 O O . GLU A 1 66 ? -8.953 -22.016 -3.002 1 93.25 66 GLU A O 1
ATOM 539 N N . LEU A 1 67 ? -7.32 -22.781 -1.755 1 96.12 67 LEU A N 1
ATOM 540 C CA . LEU A 1 67 ? -6.297 -22.25 -2.652 1 96.12 67 LEU A CA 1
ATOM 541 C C . LEU A 1 67 ? -6.359 -22.938 -4.012 1 96.12 67 LEU A C 1
ATOM 543 O O . LEU A 1 67 ? -6.281 -22.281 -5.051 1 96.12 67 LEU A O 1
ATOM 547 N N . ARG A 1 68 ? -6.5 -24.234 -3.99 1 94.88 68 ARG A N 1
ATOM 548 C CA . ARG A 1 68 ? -6.594 -24.969 -5.242 1 94.88 68 ARG A CA 1
ATOM 549 C C . ARG A 1 68 ? -7.805 -24.531 -6.055 1 94.88 68 ARG A C 1
ATOM 551 O O . ARG A 1 68 ? -7.707 -24.344 -7.27 1 94.88 68 ARG A O 1
ATOM 558 N N . LYS A 1 69 ? -8.922 -24.375 -5.391 1 96.19 69 LYS A N 1
ATOM 559 C CA . LYS A 1 69 ? -10.141 -23.922 -6.051 1 96.19 69 LYS A CA 1
ATOM 560 C C . LYS A 1 69 ? -9.953 -22.531 -6.664 1 96.19 69 LYS A C 1
ATOM 562 O O . LYS A 1 69 ? -10.391 -22.281 -7.785 1 96.19 69 LYS A O 1
ATOM 567 N N . LEU A 1 70 ? -9.305 -21.641 -5.961 1 97.44 70 LEU A N 1
ATOM 568 C CA . LEU A 1 70 ? -9.047 -20.297 -6.461 1 97.44 70 LEU A CA 1
ATOM 569 C C . LEU A 1 70 ? -8.172 -20.328 -7.707 1 97.44 70 LEU A C 1
ATOM 571 O O . LEU A 1 70 ? -8.453 -19.641 -8.688 1 97.44 70 LEU A O 1
ATOM 575 N N . ILE A 1 71 ? -7.129 -21.125 -7.645 1 96.88 71 ILE A N 1
ATOM 576 C CA . ILE A 1 71 ? -6.207 -21.234 -8.773 1 96.88 71 ILE A CA 1
ATOM 577 C C . ILE A 1 71 ? -6.961 -21.734 -10 1 96.88 71 ILE A C 1
ATOM 579 O O . ILE A 1 71 ? -6.77 -21.234 -11.109 1 96.88 71 ILE A O 1
ATOM 583 N N . GLU A 1 72 ? -7.812 -22.656 -9.789 1 95.38 72 GLU A N 1
ATOM 584 C CA . GLU A 1 72 ? -8.617 -23.203 -10.883 1 95.38 72 GLU A CA 1
ATOM 585 C C . GLU A 1 72 ? -9.516 -22.125 -11.484 1 95.38 72 GLU A C 1
ATOM 587 O O . GLU A 1 72 ? -9.57 -21.969 -12.703 1 95.38 72 GLU A O 1
ATOM 592 N N . ILE A 1 73 ? -10.203 -21.422 -10.648 1 96.25 73 ILE A N 1
ATOM 593 C CA . ILE A 1 73 ? -11.117 -20.375 -11.102 1 96.25 73 ILE A CA 1
ATOM 594 C C . ILE A 1 73 ? -10.336 -19.297 -11.859 1 96.25 73 ILE A C 1
ATOM 596 O O . ILE A 1 73 ? -10.773 -18.828 -12.914 1 96.25 73 ILE A O 1
ATOM 600 N N . CYS A 1 74 ? -9.164 -18.906 -11.367 1 96.5 74 CYS A N 1
ATOM 601 C CA . CYS A 1 74 ? -8.344 -17.875 -12 1 96.5 74 CYS A CA 1
ATOM 602 C C . CYS A 1 74 ? -7.855 -18.344 -13.367 1 96.5 74 CYS A C 1
ATOM 604 O O . CYS A 1 74 ? -7.848 -17.562 -14.328 1 96.5 74 CYS A O 1
ATOM 606 N N . SER A 1 75 ? -7.488 -19.609 -13.414 1 93.75 75 SER A N 1
ATOM 607 C CA . SER A 1 75 ? -7 -20.172 -14.68 1 93.75 75 SER A CA 1
ATOM 608 C C . SER A 1 75 ? -8.078 -20.125 -15.758 1 93.75 75 SER A C 1
ATOM 610 O O . SER A 1 75 ? -7.785 -19.875 -16.922 1 93.75 75 SER A O 1
ATOM 612 N N . LYS A 1 76 ? -9.305 -20.234 -15.391 1 92.56 76 LYS A N 1
ATOM 613 C CA . LYS A 1 76 ? -10.43 -20.266 -16.328 1 92.56 76 LYS A CA 1
ATOM 614 C C . LYS A 1 76 ? -10.93 -18.859 -16.641 1 92.56 76 LYS A C 1
ATOM 616 O O . LYS A 1 76 ? -11.672 -18.656 -17.609 1 92.56 76 LYS A O 1
ATOM 621 N N . SER A 1 77 ? -10.547 -17.891 -15.844 1 92.62 77 SER A N 1
ATOM 622 C CA . SER A 1 77 ? -11.086 -16.547 -15.977 1 92.62 77 SER A CA 1
ATOM 623 C C . SER A 1 77 ? -10.148 -15.656 -16.781 1 92.62 77 SER A C 1
ATOM 625 O O . SER A 1 77 ? -10.469 -14.492 -17.062 1 92.62 77 SER A O 1
ATOM 627 N N . GLY A 1 78 ? -8.945 -16.109 -17.094 1 91.62 78 GLY A N 1
ATOM 628 C CA . GLY A 1 78 ? -8.047 -15.344 -17.938 1 91.62 78 GLY A CA 1
ATOM 629 C C . GLY A 1 78 ? -7 -14.578 -17.141 1 91.62 78 GLY A C 1
ATOM 630 O O . GLY A 1 78 ? -6.332 -13.695 -17.688 1 91.62 78 GLY A O 1
ATOM 631 N N . VAL A 1 79 ? -6.863 -14.836 -15.93 1 95.81 79 VAL A N 1
ATOM 632 C CA . VAL A 1 79 ? -5.785 -14.258 -15.141 1 95.81 79 VAL A CA 1
ATOM 633 C C . VAL A 1 79 ? -4.438 -14.773 -15.641 1 95.81 79 VAL A C 1
ATOM 635 O O . VAL A 1 79 ? -4.262 -15.977 -15.836 1 95.81 79 VAL A O 1
ATOM 638 N N . ARG A 1 80 ? -3.523 -13.867 -15.836 1 95.75 80 ARG A N 1
ATOM 639 C CA . ARG A 1 80 ? -2.225 -14.258 -16.375 1 95.75 80 ARG A CA 1
ATOM 640 C C . ARG A 1 80 ? -1.206 -14.453 -15.258 1 95.75 80 ARG A C 1
ATOM 642 O O . ARG A 1 80 ? -0.289 -15.273 -15.383 1 95.75 80 ARG A O 1
ATOM 649 N N . HIS A 1 81 ? -1.323 -13.664 -14.227 1 97.19 81 HIS A N 1
ATOM 650 C CA . HIS A 1 81 ? -0.418 -13.734 -13.086 1 97.19 81 HIS A CA 1
ATOM 651 C C . HIS A 1 81 ? -1.182 -13.641 -11.766 1 97.19 81 HIS A C 1
ATOM 653 O O . HIS A 1 81 ? -1.873 -12.648 -11.516 1 97.19 81 HIS A O 1
ATOM 659 N N . LEU A 1 82 ? -1.074 -14.688 -11.016 1 98.12 82 LEU A N 1
ATOM 660 C CA . LEU A 1 82 ? -1.688 -14.719 -9.688 1 98.12 82 LEU A CA 1
ATOM 661 C C . LEU A 1 82 ? -0.625 -14.734 -8.594 1 98.12 82 LEU A C 1
ATOM 663 O O . LEU A 1 82 ? 0.145 -15.688 -8.484 1 98.12 82 LEU A O 1
ATOM 667 N N . SER A 1 83 ? -0.563 -13.672 -7.836 1 98.38 83 SER A N 1
ATOM 668 C CA . SER A 1 83 ? 0.319 -13.617 -6.676 1 98.38 83 SER A CA 1
ATOM 669 C C . SER A 1 83 ? -0.426 -13.992 -5.395 1 98.38 83 SER A C 1
ATOM 671 O O . SER A 1 83 ? -1.483 -13.43 -5.102 1 98.38 83 SER A O 1
ATOM 673 N N . LEU A 1 84 ? 0.043 -14.953 -4.723 1 98.38 84 LEU A N 1
ATOM 674 C CA . LEU A 1 84 ? -0.472 -15.352 -3.416 1 98.38 84 LEU A CA 1
ATOM 675 C C . LEU A 1 84 ? 0.5 -14.961 -2.307 1 98.38 84 LEU A C 1
ATOM 677 O O . LEU A 1 84 ? 1.601 -15.508 -2.219 1 98.38 84 LEU A O 1
ATOM 681 N N . TYR A 1 85 ? 0.012 -14.055 -1.443 1 97.75 85 TYR A N 1
ATOM 682 C CA . TYR A 1 85 ? 0.911 -13.547 -0.414 1 97.75 85 TYR A CA 1
ATOM 683 C C . TYR A 1 85 ? 0.335 -13.781 0.978 1 97.75 85 TYR A C 1
ATOM 685 O O . TYR A 1 85 ? -0.841 -13.5 1.224 1 97.75 85 TYR A O 1
ATOM 693 N N . ASP A 1 86 ? 1.172 -14.242 1.812 1 96.69 86 ASP A N 1
ATOM 694 C CA . ASP A 1 86 ? 0.943 -14.18 3.252 1 96.69 86 ASP A CA 1
ATOM 695 C C . ASP A 1 86 ? 2.248 -13.938 4.004 1 96.69 86 ASP A C 1
ATOM 697 O O . ASP A 1 86 ? 3.285 -14.508 3.662 1 96.69 86 ASP A O 1
ATOM 701 N N . HIS A 1 87 ? 2.127 -13.141 5.008 1 95.5 87 HIS A N 1
ATOM 702 C CA . HIS A 1 87 ? 3.305 -12.711 5.754 1 95.5 87 HIS A CA 1
ATOM 703 C C . HIS A 1 87 ? 3.979 -13.891 6.445 1 95.5 87 HIS A C 1
ATOM 705 O O . HIS A 1 87 ? 5.203 -13.914 6.59 1 95.5 87 HIS A O 1
ATOM 711 N N . TRP A 1 88 ? 3.32 -14.953 6.777 1 95.19 88 TRP A N 1
ATOM 712 C CA . TRP A 1 88 ? 3.768 -16 7.68 1 95.19 88 TRP A CA 1
ATOM 713 C C . TRP A 1 88 ? 4.305 -17.203 6.902 1 95.19 88 TRP A C 1
ATOM 715 O O . TRP A 1 88 ? 4.961 -18.078 7.469 1 95.19 88 TRP A O 1
ATOM 725 N N . GLY A 1 89 ? 4.051 -17.266 5.672 1 95.19 89 GLY A N 1
ATOM 726 C CA . GLY A 1 89 ? 4.523 -18.375 4.855 1 95.19 89 GLY A CA 1
ATOM 727 C C . GLY A 1 89 ? 3.588 -19.562 4.875 1 95.19 89 GLY A C 1
ATOM 728 O O . GLY A 1 89 ? 3.996 -20.688 4.566 1 95.19 89 GLY A O 1
ATOM 729 N N . ASP A 1 90 ? 2.35 -19.344 5.273 1 96.12 90 ASP A N 1
ATOM 730 C CA . ASP A 1 90 ? 1.374 -20.438 5.352 1 96.12 90 ASP A CA 1
ATOM 731 C C . ASP A 1 90 ? 0.989 -20.922 3.959 1 96.12 90 ASP A C 1
ATOM 733 O O . ASP A 1 90 ? 0.761 -22.125 3.76 1 96.12 90 ASP A O 1
ATOM 737 N N . VAL A 1 91 ? 0.868 -20.047 2.984 1 96.75 91 VAL A N 1
ATOM 738 C CA . VAL A 1 91 ? 0.543 -20.438 1.616 1 96.75 91 VAL A CA 1
ATOM 739 C C . VAL A 1 91 ? 1.65 -21.328 1.055 1 96.75 91 VAL A C 1
ATOM 741 O O . VAL A 1 91 ? 1.373 -22.312 0.381 1 96.75 91 VAL A O 1
ATOM 744 N N . GLN A 1 92 ? 2.854 -20.953 1.333 1 95.38 92 GLN A N 1
ATOM 745 C CA . GLN A 1 92 ? 3.99 -21.75 0.871 1 95.38 92 GLN A CA 1
ATOM 746 C C . GLN A 1 92 ? 3.914 -23.172 1.392 1 95.38 92 GLN A C 1
ATOM 748 O O . GLN A 1 92 ? 4.211 -24.125 0.663 1 95.38 92 GLN A O 1
ATOM 753 N N . LYS A 1 93 ? 3.502 -23.312 2.557 1 94.69 93 LYS A N 1
ATOM 754 C CA . LYS A 1 93 ? 3.371 -24.625 3.168 1 94.69 93 LYS A CA 1
ATOM 755 C C . LYS A 1 93 ? 2.289 -25.453 2.473 1 94.69 93 LYS A C 1
ATOM 757 O O . LYS A 1 93 ? 2.285 -26.672 2.559 1 94.69 93 LYS A O 1
ATOM 762 N N . CYS A 1 94 ? 1.415 -24.781 1.854 1 95.5 94 CYS A N 1
ATOM 763 C CA . CYS A 1 94 ? 0.288 -25.453 1.209 1 95.5 94 CYS A CA 1
ATOM 764 C C . CYS A 1 94 ? 0.628 -25.828 -0.227 1 95.5 94 CYS A C 1
ATOM 766 O O . CYS A 1 94 ? -0.162 -26.484 -0.902 1 95.5 94 CYS A O 1
ATOM 768 N N . VAL A 1 95 ? 1.741 -25.531 -0.735 1 95.62 95 VAL A N 1
ATOM 769 C CA . VAL A 1 95 ? 2.111 -25.688 -2.137 1 95.62 95 VAL A CA 1
ATOM 770 C C . VAL A 1 95 ? 1.984 -27.156 -2.541 1 95.62 95 VAL A C 1
ATOM 772 O O . VAL A 1 95 ? 1.483 -27.469 -3.623 1 95.62 95 VAL A O 1
ATOM 775 N N . PRO A 1 96 ? 2.367 -28.125 -1.721 1 94.19 96 PRO A N 1
ATOM 776 C CA . PRO A 1 96 ? 2.238 -29.531 -2.1 1 94.19 96 PRO A CA 1
ATOM 777 C C . PRO A 1 96 ? 0.802 -29.922 -2.441 1 94.19 96 PRO A C 1
ATOM 779 O O . PRO A 1 96 ? 0.58 -30.891 -3.17 1 94.19 96 PRO A O 1
ATOM 782 N N . ASN A 1 97 ? -0.098 -29.109 -2.006 1 94.25 97 ASN A N 1
ATOM 783 C CA . ASN A 1 97 ? -1.501 -29.453 -2.213 1 94.25 97 ASN A CA 1
ATOM 784 C C . ASN A 1 97 ? -1.983 -29.031 -3.596 1 94.25 97 ASN A C 1
ATOM 786 O O . ASN A 1 97 ? -3.047 -29.453 -4.047 1 94.25 97 ASN A O 1
ATOM 790 N N . PHE A 1 98 ? -1.146 -28.125 -4.301 1 94.94 98 PHE A N 1
ATOM 791 C CA . PHE A 1 98 ? -1.668 -27.688 -5.59 1 94.94 98 PHE A CA 1
ATOM 792 C C . PHE A 1 98 ? -0.575 -27.719 -6.652 1 94.94 98 PHE A C 1
ATOM 794 O O . PHE A 1 98 ? -0.826 -27.391 -7.812 1 94.94 98 PHE A O 1
ATOM 801 N N . VAL A 1 99 ? 0.571 -28.172 -6.266 1 95.06 99 VAL A N 1
ATOM 802 C CA . VAL A 1 99 ? 1.683 -28.188 -7.211 1 95.06 99 VAL A CA 1
ATOM 803 C C . VAL A 1 99 ? 1.367 -29.141 -8.367 1 95.06 99 VAL A C 1
ATOM 805 O O . VAL A 1 99 ? 1.627 -28.828 -9.531 1 95.06 99 VAL A O 1
ATOM 808 N N . ASP A 1 100 ? 0.854 -30.281 -8.094 1 93.69 100 ASP A N 1
ATOM 809 C CA . ASP A 1 100 ? 0.519 -31.234 -9.141 1 93.69 100 ASP A CA 1
ATOM 810 C C . ASP A 1 100 ? -0.578 -30.703 -10.055 1 93.69 100 ASP A C 1
ATOM 812 O O . ASP A 1 100 ? -0.553 -30.938 -11.266 1 93.69 100 ASP A O 1
ATOM 816 N N . PHE A 1 101 ? -1.504 -30.078 -9.438 1 92.81 101 PHE A N 1
ATOM 817 C CA . PHE A 1 101 ? -2.551 -29.453 -10.234 1 92.81 101 PHE A CA 1
ATOM 818 C C . PHE A 1 101 ? -1.954 -28.469 -11.234 1 92.81 101 PHE A C 1
ATOM 820 O O . PHE A 1 101 ? -2.336 -28.453 -12.406 1 92.81 101 PHE A O 1
ATOM 827 N N . CYS A 1 102 ? -1.038 -27.625 -10.812 1 94.44 102 CYS A N 1
ATOM 828 C CA . CYS A 1 102 ? -0.375 -26.656 -11.68 1 94.44 102 CYS A CA 1
ATOM 829 C C . CYS A 1 102 ? 0.374 -27.375 -12.805 1 94.44 102 CYS A C 1
ATOM 831 O O . CYS A 1 102 ? 0.28 -26.969 -13.969 1 94.44 102 CYS A O 1
ATOM 833 N N . ARG A 1 103 ? 1.018 -28.406 -12.461 1 92.5 103 ARG A N 1
ATOM 834 C CA . ARG A 1 103 ? 1.783 -29.172 -13.445 1 92.5 103 ARG A CA 1
ATOM 835 C C . ARG A 1 103 ? 0.875 -29.734 -14.523 1 92.5 103 ARG A C 1
ATOM 837 O O . ARG A 1 103 ? 1.16 -29.594 -15.719 1 92.5 103 ARG A O 1
ATOM 844 N N . PHE A 1 104 ? -0.205 -30.297 -14.086 1 91.31 104 PHE A N 1
ATOM 845 C CA . PHE A 1 104 ? -1.107 -31 -14.992 1 91.31 104 PHE A CA 1
ATOM 846 C C . PHE A 1 104 ? -1.841 -30 -15.891 1 91.31 104 PHE A C 1
ATOM 848 O O . PHE A 1 104 ? -2.205 -30.328 -17.016 1 91.31 104 PHE A O 1
ATOM 855 N N . ASN A 1 105 ? -1.975 -28.812 -15.445 1 91.88 105 ASN A N 1
ATOM 856 C CA . ASN A 1 105 ? -2.76 -27.844 -16.203 1 91.88 105 ASN A CA 1
ATOM 857 C C . ASN A 1 105 ? -1.869 -26.812 -16.891 1 91.88 105 ASN A C 1
ATOM 859 O O . ASN A 1 105 ? -2.359 -25.812 -17.406 1 91.88 105 ASN A O 1
ATOM 863 N N . GLY A 1 106 ? -0.573 -27.016 -16.828 1 92.38 106 GLY A N 1
ATOM 864 C CA . GLY A 1 106 ? 0.368 -26.156 -17.531 1 92.38 106 GLY A CA 1
ATOM 865 C C . GLY A 1 106 ? 0.496 -24.781 -16.891 1 92.38 106 GLY A C 1
ATOM 866 O O . GLY A 1 106 ? 0.647 -23.781 -17.609 1 92.38 106 GLY A O 1
ATOM 867 N N . ILE A 1 107 ? 0.302 -24.672 -15.633 1 94.75 107 ILE A N 1
ATOM 868 C CA . ILE A 1 107 ? 0.442 -23.438 -14.883 1 94.75 107 ILE A CA 1
ATOM 869 C C . ILE A 1 107 ? 1.864 -23.312 -14.344 1 94.75 107 ILE A C 1
ATOM 871 O O . ILE A 1 107 ? 2.373 -24.234 -13.703 1 94.75 107 ILE A O 1
ATOM 875 N N . ARG A 1 108 ? 2.498 -22.219 -14.648 1 95.62 108 ARG A N 1
ATOM 876 C CA . ARG A 1 108 ? 3.812 -21.938 -14.078 1 95.62 108 ARG A CA 1
ATOM 877 C C . ARG A 1 108 ? 3.707 -21.594 -12.602 1 95.62 108 ARG A C 1
ATOM 879 O O . ARG A 1 108 ? 2.855 -20.797 -12.195 1 95.62 108 ARG A O 1
ATOM 886 N N . LEU A 1 109 ? 4.539 -22.266 -11.797 1 96.81 109 LEU A N 1
ATOM 887 C CA . LEU A 1 109 ? 4.516 -22.031 -10.359 1 96.81 109 LEU A CA 1
ATOM 888 C C . LEU A 1 109 ? 5.871 -21.531 -9.867 1 96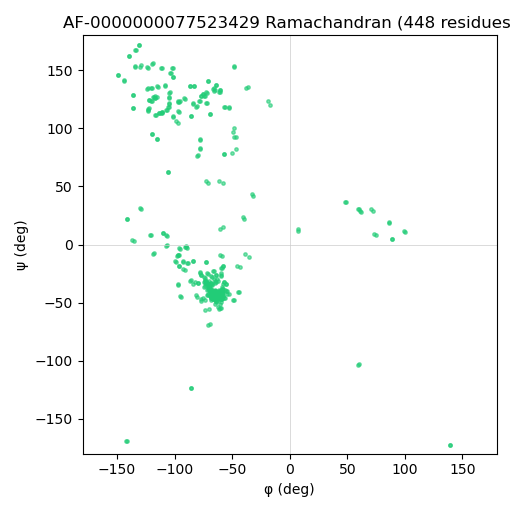.81 109 LEU A C 1
ATOM 890 O O . LEU A 1 109 ? 6.898 -22.188 -10.094 1 96.81 109 LEU A O 1
ATOM 894 N N . ILE A 1 110 ? 5.852 -20.375 -9.234 1 97 110 ILE A N 1
ATOM 895 C CA . ILE A 1 110 ? 7.062 -19.766 -8.695 1 97 110 ILE A CA 1
ATOM 896 C C . ILE A 1 110 ? 6.945 -19.641 -7.18 1 97 110 ILE A C 1
ATOM 898 O O . ILE A 1 110 ? 5.965 -19.094 -6.672 1 97 110 ILE A O 1
ATOM 902 N N . LEU A 1 111 ? 7.883 -20.125 -6.438 1 97 111 LEU A N 1
ATOM 903 C CA . LEU A 1 111 ? 7.988 -19.922 -4.996 1 97 111 LEU A CA 1
ATOM 904 C C . LEU A 1 111 ? 9.023 -18.859 -4.664 1 97 111 LEU A C 1
ATOM 906 O O . LEU A 1 111 ? 10.227 -19.094 -4.75 1 97 111 LEU A O 1
ATOM 910 N N . GLY A 1 112 ? 8.5 -17.719 -4.188 1 95.44 112 GLY A N 1
ATOM 911 C CA . GLY A 1 112 ? 9.414 -16.578 -4.086 1 95.44 112 GLY A CA 1
ATOM 912 C C . GLY A 1 112 ? 10.008 -16.172 -5.422 1 95.44 112 GLY A C 1
ATOM 913 O O . GLY A 1 112 ? 9.336 -15.555 -6.246 1 95.44 112 GLY A O 1
ATOM 914 N N . ARG A 1 113 ? 11.211 -16.562 -5.562 1 93.19 113 ARG A N 1
ATOM 915 C CA . ARG A 1 113 ? 11.867 -16.25 -6.824 1 93.19 113 ARG A CA 1
ATOM 916 C C . ARG A 1 113 ? 12.328 -17.516 -7.531 1 93.19 113 ARG A C 1
ATOM 918 O O . ARG A 1 113 ? 13.047 -17.453 -8.531 1 93.19 113 ARG A O 1
ATOM 925 N N . THR A 1 114 ? 11.914 -18.609 -6.996 1 93.56 114 THR A N 1
ATOM 926 C CA . THR A 1 114 ? 12.336 -19.891 -7.547 1 93.56 114 THR A CA 1
ATOM 927 C C . THR A 1 114 ? 11.211 -20.547 -8.344 1 93.56 114 THR A C 1
ATOM 929 O O . THR A 1 114 ? 10.109 -20.719 -7.836 1 93.56 114 THR A O 1
ATOM 932 N N . VAL A 1 115 ? 11.547 -20.969 -9.523 1 91.56 115 VAL A N 1
ATOM 933 C CA . VAL A 1 115 ? 10.555 -21.625 -10.359 1 91.56 115 VAL A CA 1
ATOM 934 C C . VAL A 1 115 ? 10.414 -23.094 -9.945 1 91.56 115 VAL A C 1
ATOM 936 O O . VAL A 1 115 ? 11.383 -23.844 -10 1 91.56 115 VAL A O 1
ATOM 939 N N . GLU A 1 116 ? 9.266 -23.453 -9.531 1 92 116 GLU A N 1
ATOM 940 C CA . GLU A 1 116 ? 8.984 -24.812 -9.078 1 92 116 GLU A CA 1
ATOM 941 C C . GLU A 1 116 ? 8.406 -25.656 -10.211 1 92 116 GLU A C 1
ATOM 943 O O . GLU A 1 116 ? 8.695 -26.859 -10.305 1 92 116 GLU A O 1
ATOM 948 N N . VAL A 1 117 ? 7.492 -25.109 -10.906 1 91.06 117 VAL A N 1
ATOM 949 C CA . VAL A 1 117 ? 6.891 -25.766 -12.062 1 91.06 117 VAL A CA 1
ATOM 950 C C . VAL A 1 117 ? 7.082 -24.891 -13.305 1 91.06 117 VAL A C 1
ATOM 952 O O . VAL A 1 117 ? 6.723 -23.703 -13.305 1 91.06 117 VAL A O 1
ATOM 955 N N . SER A 1 118 ? 7.781 -25.312 -14.32 1 86.25 118 SER A N 1
ATOM 956 C CA . SER A 1 118 ? 7.938 -24.656 -15.617 1 86.25 118 SER A CA 1
ATOM 957 C C . SER A 1 118 ? 7.316 -25.5 -16.734 1 86.25 118 SER A C 1
ATOM 959 O O . SER A 1 118 ? 7.918 -26.469 -17.203 1 86.25 118 SER A O 1
ATOM 961 N N . PRO A 1 119 ? 6.094 -25.25 -17 1 74.69 119 PRO A N 1
ATOM 962 C CA . PRO A 1 119 ? 5.52 -26.109 -18.047 1 74.69 119 PRO A CA 1
ATOM 963 C C . PRO A 1 119 ? 6.141 -25.859 -19.406 1 74.69 119 PRO A C 1
ATOM 965 O O . PRO A 1 119 ? 6.645 -24.766 -19.688 1 74.69 119 PRO A O 1
ATOM 968 N N . ASP A 1 120 ? 6.539 -26.922 -20.219 1 67.19 120 ASP A N 1
ATOM 969 C CA . ASP A 1 120 ? 7.055 -26.844 -21.578 1 67.19 120 ASP A CA 1
ATOM 970 C C . ASP A 1 120 ? 6.172 -25.953 -22.453 1 67.19 120 ASP A C 1
ATOM 972 O O . ASP A 1 120 ? 6.676 -25.219 -23.297 1 67.19 120 ASP A O 1
ATOM 976 N N . PHE A 1 121 ? 4.879 -26.078 -22.469 1 58.5 121 PHE A N 1
ATOM 977 C CA . PHE A 1 121 ? 3.854 -25.297 -23.141 1 58.5 121 PHE A CA 1
ATOM 978 C C . PHE A 1 121 ? 2.885 -24.688 -22.141 1 58.5 121 PHE A C 1
ATOM 980 O O . PHE A 1 121 ? 2.455 -25.375 -21.203 1 58.5 121 PHE A O 1
ATOM 987 N N . SER A 1 122 ? 3.107 -23.438 -21.719 1 58.91 122 SER A N 1
ATOM 988 C CA . SER A 1 122 ? 2.139 -22.922 -20.75 1 58.91 122 SER A CA 1
ATOM 989 C C . SER A 1 122 ? 0.72 -22.984 -21.312 1 58.91 122 SER A C 1
ATOM 991 O O . SER A 1 122 ? 0.319 -22.125 -22.094 1 58.91 122 SER A O 1
ATOM 993 N N . ALA A 1 123 ? 0.082 -24.203 -21.312 1 62.25 123 ALA A N 1
ATOM 994 C CA . ALA A 1 123 ? -1.278 -24.406 -21.797 1 62.25 123 ALA A CA 1
ATOM 995 C C . ALA A 1 123 ? -2.221 -23.328 -21.281 1 62.25 123 ALA A C 1
ATOM 997 O O . ALA A 1 123 ? -3.094 -22.859 -22.016 1 62.25 123 ALA A O 1
ATOM 998 N N . SER A 1 124 ? -2.137 -22.906 -20.031 1 67 124 SER A N 1
ATOM 999 C CA . SER A 1 124 ? -3.068 -21.922 -19.484 1 67 124 SER A CA 1
ATOM 1000 C C . SER A 1 124 ? -2.541 -20.5 -19.656 1 67 124 SER A C 1
ATOM 1002 O O . SER A 1 124 ? -3.312 -19.547 -19.641 1 67 124 SER A O 1
ATOM 1004 N N . GLY A 1 125 ? -1.295 -20.484 -19.797 1 85.69 125 GLY A N 1
ATOM 1005 C CA . GLY A 1 125 ? -0.726 -19.156 -19.922 1 85.69 125 GLY A CA 1
ATOM 1006 C C . GLY A 1 125 ? -0.677 -18.406 -18.609 1 85.69 125 GLY A C 1
ATOM 1007 O O . GLY A 1 125 ? -0.353 -17.203 -18.594 1 85.69 125 GLY A O 1
ATOM 1008 N N . MET A 1 126 ? -0.991 -19.125 -17.484 1 94.56 126 MET A N 1
ATOM 1009 C CA . MET A 1 126 ? -1.035 -18.422 -16.188 1 94.56 126 MET A CA 1
ATOM 1010 C C . MET A 1 126 ? 0.205 -18.734 -15.359 1 94.56 126 MET A C 1
ATOM 1012 O O . MET A 1 126 ? 0.735 -19.844 -15.422 1 94.56 126 MET A O 1
ATOM 1016 N N . THR A 1 127 ? 0.667 -17.797 -14.562 1 96.38 127 THR A N 1
ATOM 1017 C CA . THR A 1 127 ? 1.724 -17.938 -13.562 1 96.38 127 THR A CA 1
ATOM 1018 C C . THR A 1 127 ? 1.179 -17.719 -12.156 1 96.38 127 THR A C 1
ATOM 1020 O O . THR A 1 127 ? 0.448 -16.75 -11.914 1 96.38 127 THR A O 1
ATOM 1023 N N . VAL A 1 128 ? 1.428 -18.641 -11.336 1 97.56 128 VAL A N 1
ATOM 1024 C CA . VAL A 1 128 ? 1.133 -18.484 -9.922 1 97.56 128 VAL A CA 1
ATOM 1025 C C . VAL A 1 128 ? 2.428 -18.25 -9.148 1 97.56 128 VAL A C 1
ATOM 1027 O O . VAL A 1 128 ? 3.377 -19.031 -9.258 1 97.56 128 VAL A O 1
ATOM 1030 N N . GLN A 1 129 ? 2.465 -17.219 -8.398 1 98.19 129 GLN A N 1
ATOM 1031 C CA . GLN A 1 129 ? 3.639 -16.906 -7.59 1 98.19 129 GLN A CA 1
ATOM 1032 C C . GLN A 1 129 ? 3.273 -16.812 -6.109 1 98.19 129 GLN A C 1
ATOM 1034 O O . GLN A 1 129 ? 2.348 -16.094 -5.738 1 98.19 129 GLN A O 1
ATOM 1039 N N . VAL A 1 130 ? 3.967 -17.594 -5.34 1 98.25 130 VAL A N 1
ATOM 1040 C CA . VAL A 1 130 ? 3.754 -17.594 -3.898 1 98.25 130 VAL A CA 1
ATOM 1041 C C . VAL A 1 130 ? 4.793 -16.703 -3.225 1 98.25 130 VAL A C 1
ATOM 1043 O O . VAL A 1 130 ? 5.996 -16.891 -3.398 1 98.25 130 VAL A O 1
ATOM 1046 N N . LEU A 1 131 ? 4.309 -15.727 -2.494 1 97.75 131 LEU A N 1
ATOM 1047 C CA . LEU A 1 131 ? 5.164 -14.719 -1.867 1 97.75 131 LEU A CA 1
ATOM 1048 C C . LEU A 1 131 ? 5.016 -14.75 -0.35 1 97.75 131 LEU A C 1
ATOM 1050 O O . LEU A 1 131 ? 3.986 -15.188 0.168 1 97.75 131 LEU A O 1
ATOM 1054 N N . SER A 1 132 ? 6.027 -14.273 0.322 1 96.19 132 SER A N 1
ATOM 1055 C CA . SER A 1 132 ? 6.047 -14.141 1.775 1 96.19 132 SER A CA 1
ATOM 1056 C C . SER A 1 132 ? 6.754 -12.859 2.207 1 96.19 132 SER A C 1
ATOM 1058 O O . SER A 1 132 ? 7.004 -11.977 1.386 1 96.19 132 SER A O 1
ATOM 1060 N N . SER A 1 133 ? 7.02 -12.773 3.525 1 94.31 133 SER A N 1
ATOM 1061 C CA . SER A 1 133 ? 7.652 -11.57 4.066 1 94.31 133 SER A CA 1
ATOM 1062 C C . SER A 1 133 ? 9.008 -11.312 3.412 1 94.31 133 SER A C 1
ATOM 1064 O O . SER A 1 133 ? 9.445 -10.164 3.324 1 94.31 133 SER A O 1
ATOM 1066 N N . ASP A 1 134 ? 9.586 -12.336 2.826 1 93.75 134 ASP A N 1
ATOM 1067 C CA . ASP A 1 134 ? 10.891 -12.211 2.184 1 93.75 134 ASP A CA 1
ATOM 1068 C C . ASP A 1 134 ? 10.789 -11.438 0.875 1 93.75 134 ASP A C 1
ATOM 1070 O O . ASP A 1 134 ? 11.797 -10.961 0.348 1 93.75 134 ASP A O 1
ATOM 1074 N N . SER A 1 135 ? 9.625 -11.289 0.403 1 94.75 135 SER A N 1
ATOM 1075 C CA . SER A 1 135 ? 9.422 -10.625 -0.878 1 94.75 135 SER A CA 1
ATOM 1076 C C . SER A 1 135 ? 9.086 -9.148 -0.686 1 94.75 135 SER A C 1
ATOM 1078 O O . SER A 1 135 ? 8.945 -8.406 -1.659 1 94.75 135 SER A O 1
ATOM 1080 N N . GLY A 1 136 ? 8.969 -8.727 0.537 1 94.56 136 GLY A N 1
ATOM 1081 C CA . GLY A 1 136 ? 8.602 -7.352 0.845 1 94.56 136 GLY A CA 1
ATOM 1082 C C . GLY A 1 136 ? 9.789 -6.406 0.876 1 94.56 136 GLY A C 1
ATOM 1083 O O . GLY A 1 136 ? 10.539 -6.312 -0.098 1 94.56 136 GLY A O 1
ATOM 1084 N N . LYS A 1 137 ? 9.992 -5.719 1.958 1 94.94 137 LYS A N 1
ATOM 1085 C CA . LYS A 1 137 ? 11.07 -4.75 2.131 1 94.94 137 LYS A CA 1
ATOM 1086 C C . LYS A 1 137 ? 12.43 -5.395 1.895 1 94.94 137 LYS A C 1
ATOM 1088 O O . LYS A 1 137 ? 13.336 -4.762 1.341 1 94.94 137 LYS A O 1
ATOM 1093 N N . ARG A 1 138 ? 12.539 -6.637 2.229 1 93.94 138 ARG A N 1
ATOM 1094 C CA . ARG A 1 138 ? 13.812 -7.336 2.076 1 93.94 138 ARG A CA 1
ATOM 1095 C C . ARG A 1 138 ? 14.203 -7.449 0.605 1 93.94 138 ARG A C 1
ATOM 1097 O O . ARG A 1 138 ? 15.375 -7.312 0.254 1 93.94 138 ARG A O 1
ATOM 1104 N N . ALA A 1 139 ? 13.258 -7.758 -0.158 1 94.88 139 ALA A N 1
ATOM 1105 C CA . ALA A 1 139 ? 13.531 -7.848 -1.591 1 94.88 139 ALA A CA 1
ATOM 1106 C C . ALA A 1 139 ? 14.07 -6.527 -2.133 1 94.88 139 ALA A C 1
ATOM 1108 O O . ALA A 1 139 ? 15.008 -6.512 -2.93 1 94.88 139 ALA A O 1
ATOM 1109 N N . LEU A 1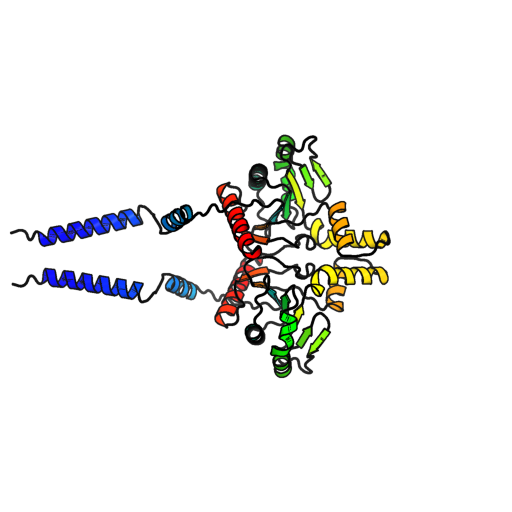 140 ? 13.531 -5.449 -1.726 1 94.94 140 LEU A N 1
ATOM 1110 C CA . LEU A 1 140 ? 13.969 -4.129 -2.154 1 94.94 140 LEU A CA 1
ATOM 1111 C C . LEU A 1 140 ? 15.383 -3.838 -1.661 1 94.94 140 LEU A C 1
ATOM 1113 O O . LEU A 1 140 ? 16.203 -3.297 -2.404 1 94.94 140 LEU A O 1
ATOM 1117 N N . VAL A 1 141 ? 15.609 -4.188 -0.474 1 95.56 141 VAL A N 1
ATOM 1118 C CA . VAL A 1 141 ? 16.938 -4.008 0.105 1 95.56 141 VAL A CA 1
ATOM 1119 C C . VAL A 1 141 ? 17.969 -4.777 -0.714 1 95.56 141 VAL A C 1
ATOM 1121 O O . VAL A 1 141 ? 19.031 -4.242 -1.054 1 95.56 141 VAL A O 1
ATOM 1124 N N . ASP A 1 142 ? 17.641 -6.008 -1.029 1 95.38 142 ASP A N 1
ATOM 1125 C CA . ASP A 1 142 ? 18.531 -6.852 -1.814 1 95.38 142 ASP A CA 1
ATOM 1126 C C . ASP A 1 142 ? 18.828 -6.219 -3.168 1 95.38 142 ASP A C 1
ATOM 1128 O O . ASP A 1 142 ? 19.984 -6.219 -3.613 1 95.38 142 ASP A O 1
ATOM 1132 N N . VAL A 1 143 ? 17.844 -5.691 -3.748 1 95.81 143 VAL A N 1
ATOM 1133 C CA . VAL A 1 143 ? 17.984 -5.07 -5.062 1 95.81 143 VAL A CA 1
ATOM 1134 C C . VAL A 1 143 ? 18.875 -3.838 -4.961 1 95.81 143 VAL A C 1
ATOM 1136 O O . VAL A 1 143 ? 19.781 -3.652 -5.773 1 95.81 143 VAL A O 1
ATOM 1139 N N . CYS A 1 144 ? 18.641 -3.018 -3.969 1 95.06 144 CYS A N 1
ATOM 1140 C CA . CYS A 1 144 ? 19.438 -1.808 -3.789 1 95.06 144 CYS A CA 1
ATOM 1141 C C . CYS A 1 144 ? 20.891 -2.148 -3.506 1 95.06 144 CYS A C 1
ATOM 1143 O O . CYS A 1 144 ? 21.797 -1.514 -4.047 1 95.06 144 CYS A O 1
ATOM 1145 N N . LYS A 1 145 ? 21.094 -3.166 -2.691 1 94.88 145 LYS A N 1
ATOM 1146 C CA . LYS A 1 145 ? 22.453 -3.621 -2.414 1 94.88 145 LYS A CA 1
ATOM 1147 C C . LYS A 1 145 ? 23.156 -4.07 -3.693 1 94.88 145 LYS A C 1
ATOM 1149 O O . LYS A 1 145 ? 24.312 -3.713 -3.936 1 94.88 145 LYS A O 1
ATOM 1154 N N . SER A 1 146 ? 22.469 -4.82 -4.406 1 95.31 146 SER A N 1
ATOM 1155 C CA . SER A 1 146 ? 23.031 -5.34 -5.648 1 95.31 146 SER A CA 1
ATOM 1156 C C . SER A 1 146 ? 23.375 -4.211 -6.613 1 95.31 146 SER A C 1
ATOM 1158 O O . SER A 1 146 ? 24.422 -4.246 -7.262 1 95.31 146 SER A O 1
ATOM 1160 N N . LEU A 1 147 ? 22.531 -3.193 -6.727 1 95.06 147 LEU A N 1
ATOM 1161 C CA . LEU A 1 147 ? 22.797 -2.047 -7.598 1 95.06 147 LEU A CA 1
ATOM 1162 C C . LEU A 1 147 ? 24.016 -1.27 -7.125 1 95.06 147 LEU A C 1
ATOM 1164 O O . LEU A 1 147 ? 24.844 -0.849 -7.941 1 95.06 147 LEU A O 1
ATOM 1168 N N . CYS A 1 148 ? 24.125 -1.117 -5.855 1 91.88 148 CYS A N 1
ATOM 1169 C CA . CYS A 1 148 ? 25.281 -0.432 -5.277 1 91.88 148 CYS A CA 1
ATOM 1170 C C . CYS A 1 148 ? 26.562 -1.183 -5.582 1 91.88 148 CYS A C 1
ATOM 1172 O O . CYS A 1 148 ? 27.562 -0.577 -5.984 1 91.88 148 CYS A O 1
ATOM 1174 N N . GLU A 1 149 ? 26.531 -2.473 -5.414 1 92.06 149 GLU A N 1
ATOM 1175 C CA . GLU A 1 149 ? 27.703 -3.314 -5.629 1 92.06 149 GLU A CA 1
ATOM 1176 C C . GLU A 1 149 ? 28.141 -3.297 -7.094 1 92.06 149 GLU A C 1
ATOM 1178 O O . GLU A 1 149 ? 29.328 -3.389 -7.3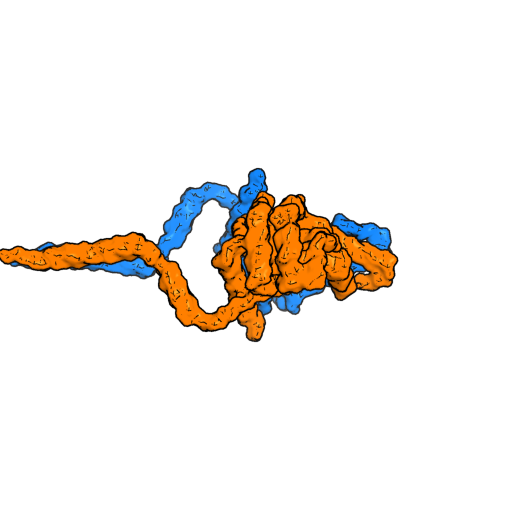98 1 92.06 149 GLU A O 1
ATOM 1183 N N . SER A 1 150 ? 27.188 -3.178 -7.934 1 93.38 150 SER A N 1
ATOM 1184 C CA . SER A 1 150 ? 27.469 -3.199 -9.367 1 93.38 150 SER A CA 1
ATOM 1185 C C . SER A 1 150 ? 27.734 -1.795 -9.898 1 93.38 150 SER A C 1
ATOM 1187 O O . SER A 1 150 ? 27.938 -1.609 -11.102 1 93.38 150 SER A O 1
ATOM 1189 N N . ASN A 1 151 ? 27.672 -0.758 -9.094 1 91.62 151 ASN A N 1
ATOM 1190 C CA . ASN A 1 151 ? 27.891 0.636 -9.453 1 91.62 151 ASN A CA 1
ATOM 1191 C C . ASN A 1 151 ? 26.906 1.103 -10.523 1 91.62 151 ASN A C 1
ATOM 1193 O O . ASN A 1 151 ? 27.297 1.812 -11.461 1 91.62 151 ASN A O 1
ATOM 1197 N N . VAL A 1 152 ? 25.781 0.523 -10.469 1 92.75 152 VAL A N 1
ATOM 1198 C CA . VAL A 1 152 ? 24.703 0.995 -11.32 1 92.75 152 VAL A CA 1
ATOM 1199 C C . VAL A 1 152 ? 23.953 2.123 -10.617 1 92.75 152 VAL A C 1
ATOM 1201 O O . VAL A 1 152 ? 23.688 2.049 -9.414 1 92.75 152 VAL A O 1
ATOM 1204 N N . GLU A 1 153 ? 23.656 3.133 -11.352 1 93.44 153 GLU A N 1
ATOM 1205 C CA . GLU A 1 153 ? 22.938 4.254 -10.758 1 93.44 153 GLU A CA 1
ATOM 1206 C C . GLU A 1 153 ? 21.594 3.814 -10.211 1 93.44 153 GLU A C 1
ATOM 1208 O O . GLU A 1 153 ? 20.828 3.119 -10.898 1 93.44 153 GLU A O 1
ATOM 1213 N N . ILE A 1 154 ? 21.344 4.207 -9.086 1 94.94 154 ILE A N 1
ATOM 1214 C CA . ILE A 1 154 ? 20.094 3.861 -8.438 1 94.94 154 ILE A CA 1
ATOM 1215 C C . ILE A 1 154 ? 19 4.859 -8.844 1 94.94 154 ILE A C 1
ATOM 1217 O O . ILE A 1 154 ? 19.094 6.047 -8.516 1 94.94 154 ILE A O 1
ATOM 1221 N N . THR A 1 155 ? 18.062 4.41 -9.594 1 95.94 155 THR A N 1
ATOM 1222 C CA . THR A 1 155 ? 16.875 5.168 -10.016 1 95.94 155 THR A CA 1
ATOM 1223 C C . THR A 1 155 ? 15.617 4.328 -9.859 1 95.94 155 THR A C 1
ATOM 1225 O O . THR A 1 155 ? 15.688 3.123 -9.609 1 95.94 155 THR A O 1
ATOM 1228 N N . THR A 1 156 ? 14.531 5.016 -9.969 1 95.81 156 THR A N 1
ATOM 1229 C CA . THR A 1 156 ? 13.266 4.285 -9.898 1 95.81 156 THR A CA 1
ATOM 1230 C C . THR A 1 156 ? 13.203 3.223 -10.992 1 95.81 156 THR A C 1
ATOM 1232 O O . THR A 1 156 ? 12.727 2.111 -10.758 1 95.81 156 THR A O 1
ATOM 1235 N N . GLU A 1 157 ? 13.703 3.561 -12.125 1 96.19 157 GLU A N 1
ATOM 1236 C CA . GLU A 1 157 ? 13.672 2.654 -13.266 1 96.19 157 GLU A CA 1
ATOM 1237 C C . GLU A 1 157 ? 14.578 1.445 -13.039 1 96.19 157 GLU A C 1
ATOM 1239 O O . GLU A 1 157 ? 14.172 0.307 -13.281 1 96.19 157 GLU A O 1
ATOM 1244 N N . THR A 1 158 ? 15.828 1.717 -12.555 1 97 158 THR A N 1
ATOM 1245 C CA . THR A 1 158 ? 16.766 0.616 -12.359 1 97 158 THR A CA 1
ATOM 1246 C C . THR A 1 158 ? 16.297 -0.311 -11.242 1 97 158 THR A C 1
ATOM 1248 O O . THR A 1 158 ? 16.5 -1.525 -11.312 1 97 158 THR A O 1
ATOM 1251 N N . ILE A 1 159 ? 15.672 0.242 -10.242 1 96.56 159 ILE A N 1
ATOM 1252 C CA . ILE A 1 159 ? 15.133 -0.578 -9.164 1 96.56 159 ILE A CA 1
ATOM 1253 C C . ILE A 1 159 ? 13.992 -1.445 -9.695 1 96.56 159 ILE A C 1
ATOM 1255 O O . ILE A 1 159 ? 13.961 -2.654 -9.453 1 96.56 159 ILE A O 1
ATOM 1259 N N . SER A 1 160 ? 13.109 -0.799 -10.43 1 96.25 160 SER A N 1
ATOM 1260 C CA . SER A 1 160 ? 11.969 -1.526 -10.969 1 96.25 160 SER A CA 1
ATOM 126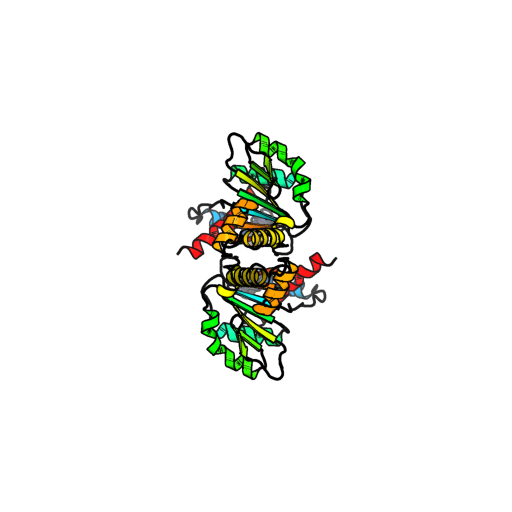1 C C . SER A 1 160 ? 12.422 -2.662 -11.883 1 96.25 160 SER A C 1
ATOM 1263 O O . SER A 1 160 ? 11.883 -3.771 -11.812 1 96.25 160 SER A O 1
ATOM 1265 N N . GLU A 1 161 ? 13.352 -2.375 -12.734 1 96.25 161 GLU A N 1
ATOM 1266 C CA . GLU A 1 161 ? 13.859 -3.391 -13.648 1 96.25 161 GLU A CA 1
ATOM 1267 C C . GLU A 1 161 ? 14.492 -4.551 -12.891 1 96.25 161 GLU A C 1
ATOM 1269 O O . GLU A 1 161 ? 14.258 -5.715 -13.211 1 96.25 161 GLU A O 1
ATOM 1274 N N . LYS A 1 162 ? 15.266 -4.227 -11.922 1 96.12 162 LYS A N 1
ATOM 1275 C CA . LYS A 1 162 ? 15.984 -5.258 -11.18 1 96.12 162 LYS A CA 1
ATOM 1276 C C . LYS A 1 162 ? 15.023 -6.094 -10.336 1 96.12 162 LYS A C 1
ATOM 1278 O O . LYS A 1 162 ? 15.219 -7.301 -10.188 1 96.12 162 LYS A O 1
ATOM 1283 N N . ILE A 1 163 ? 14.039 -5.469 -9.719 1 95.81 163 ILE A N 1
ATOM 1284 C CA . ILE A 1 163 ? 13.047 -6.195 -8.938 1 95.81 163 ILE A CA 1
ATOM 1285 C C . ILE A 1 163 ? 12.312 -7.188 -9.836 1 95.81 163 ILE A C 1
ATOM 1287 O O . ILE A 1 163 ? 12.078 -8.336 -9.438 1 95.81 163 ILE A O 1
ATOM 1291 N N . ALA A 1 164 ? 11.938 -6.758 -11.016 1 94.94 164 ALA A N 1
ATOM 1292 C CA . ALA A 1 164 ? 11.266 -7.625 -11.984 1 94.94 164 ALA A CA 1
ATOM 1293 C C . ALA A 1 164 ? 12.156 -8.797 -12.383 1 94.94 164 ALA A C 1
ATOM 1295 O O . ALA A 1 164 ? 11.695 -9.938 -12.461 1 94.94 164 ALA A O 1
ATOM 1296 N N . LEU A 1 165 ? 13.375 -8.523 -12.555 1 94.31 165 LEU A N 1
ATOM 1297 C CA . LEU A 1 165 ? 14.32 -9.531 -13.039 1 94.31 165 LEU A CA 1
ATOM 1298 C C . LEU A 1 165 ? 14.703 -10.492 -11.922 1 94.31 165 LEU A C 1
ATOM 1300 O O . LEU A 1 165 ? 14.664 -11.711 -12.102 1 94.31 165 LEU A O 1
ATOM 1304 N N . ASP A 1 166 ? 15.031 -10 -10.789 1 95.31 166 ASP A N 1
ATOM 1305 C CA . ASP A 1 166 ? 15.617 -10.805 -9.719 1 95.31 166 ASP A CA 1
ATOM 1306 C C . ASP A 1 166 ? 14.539 -11.453 -8.867 1 95.31 166 ASP A C 1
ATOM 1308 O O . ASP A 1 166 ? 14.75 -12.531 -8.305 1 95.31 166 ASP A O 1
ATOM 1312 N N . HIS A 1 167 ? 13.414 -10.781 -8.75 1 95.44 167 HIS A N 1
ATOM 1313 C CA . HIS A 1 167 ? 12.398 -11.281 -7.832 1 95.44 167 HIS A CA 1
ATOM 1314 C C . HIS A 1 167 ? 11.117 -11.633 -8.57 1 95.44 167 HIS A C 1
ATOM 1316 O O . HIS A 1 167 ? 10.172 -12.156 -7.965 1 95.44 167 HIS A O 1
ATOM 1322 N N . LEU A 1 168 ? 11.008 -11.32 -9.867 1 94.88 168 LEU A N 1
ATOM 1323 C CA . LEU A 1 168 ? 9.898 -11.672 -10.75 1 94.88 168 LEU A CA 1
ATOM 1324 C C . LEU A 1 168 ? 8.594 -11.062 -10.25 1 94.88 168 LEU A C 1
ATOM 1326 O O . LEU A 1 168 ? 7.531 -11.68 -10.375 1 94.88 168 LEU A O 1
ATOM 1330 N N . LEU A 1 169 ? 8.727 -9.93 -9.57 1 95.69 169 LEU A N 1
ATOM 1331 C CA . LEU A 1 169 ? 7.547 -9.266 -9.031 1 95.69 169 LEU A CA 1
ATOM 1332 C C . LEU A 1 169 ? 6.883 -8.398 -10.094 1 95.69 169 LEU A C 1
ATOM 1334 O O . LEU A 1 169 ? 7.57 -7.719 -10.867 1 95.69 169 LEU A O 1
ATOM 1338 N N . VAL A 1 170 ? 5.555 -8.5 -10.141 1 93.75 170 VAL A N 1
ATOM 1339 C CA . VAL A 1 170 ? 4.766 -7.68 -11.055 1 93.75 170 VAL A CA 1
ATOM 1340 C C . VAL A 1 170 ? 3.73 -6.875 -10.273 1 93.75 170 VAL A C 1
ATOM 1342 O O . VAL A 1 170 ? 3.334 -7.27 -9.172 1 93.75 170 VAL A O 1
ATOM 1345 N N . ASP A 1 171 ? 3.348 -5.73 -10.805 1 95.19 171 ASP A N 1
ATOM 1346 C CA . ASP A 1 171 ? 2.281 -4.941 -10.203 1 95.19 171 ASP A CA 1
ATOM 1347 C C . ASP A 1 171 ? 0.921 -5.602 -10.414 1 95.19 171 ASP A C 1
ATOM 1349 O O . ASP A 1 171 ? 0.488 -5.793 -11.547 1 95.19 171 ASP A O 1
ATOM 1353 N N . PRO A 1 172 ? 0.276 -5.883 -9.344 1 97.38 172 PRO A N 1
ATOM 1354 C CA . PRO A 1 172 ? -1.099 -6.348 -9.555 1 97.38 172 PRO A CA 1
ATOM 1355 C C . PRO A 1 172 ? -2.029 -5.234 -10.023 1 97.38 172 PRO A C 1
ATOM 1357 O O . PRO A 1 172 ? -1.891 -4.086 -9.602 1 97.38 172 PRO A O 1
ATOM 1360 N N . ASP A 1 173 ? -2.916 -5.582 -10.945 1 95.5 173 ASP A N 1
ATOM 1361 C CA . ASP A 1 173 ? -4.012 -4.672 -11.266 1 95.5 173 ASP A CA 1
ATOM 1362 C C . ASP A 1 173 ? -4.996 -4.562 -10.109 1 95.5 173 ASP A C 1
ATOM 1364 O O . ASP A 1 173 ? -5.496 -3.475 -9.812 1 95.5 173 ASP A O 1
ATOM 1368 N N . PHE A 1 174 ? -5.184 -5.633 -9.57 1 96.56 174 PHE A N 1
ATOM 1369 C CA . PHE A 1 174 ? -6.188 -5.812 -8.523 1 96.56 174 PHE A CA 1
ATOM 1370 C C . PHE A 1 174 ? -5.633 -6.645 -7.375 1 96.56 174 PHE A C 1
ATOM 1372 O O . PHE A 1 174 ? -4.973 -7.66 -7.602 1 96.56 174 PHE A O 1
ATOM 1379 N N . LEU A 1 175 ? -5.758 -6.148 -6.168 1 97.5 175 LEU A N 1
ATOM 1380 C CA . LEU A 1 175 ? -5.281 -6.832 -4.969 1 97.5 175 LEU A CA 1
ATOM 1381 C C . LEU A 1 175 ? -6.418 -7.043 -3.975 1 97.5 175 LEU A C 1
ATOM 1383 O O . LEU A 1 175 ? -7.035 -6.078 -3.518 1 97.5 175 LEU A O 1
ATOM 1387 N N . ILE A 1 176 ? -6.742 -8.281 -3.727 1 97.12 176 ILE A N 1
ATOM 1388 C CA . ILE A 1 176 ? -7.805 -8.633 -2.793 1 97.12 176 ILE A CA 1
ATOM 1389 C C . ILE A 1 176 ? -7.199 -8.961 -1.428 1 97.12 176 ILE A C 1
ATOM 1391 O O . ILE A 1 176 ? -6.438 -9.922 -1.295 1 97.12 176 ILE A O 1
ATOM 1395 N N . GLN A 1 177 ? -7.504 -8.188 -0.505 1 96.25 177 GLN A N 1
ATOM 1396 C CA . GLN A 1 177 ? -7.105 -8.43 0.878 1 96.25 177 GLN A CA 1
ATOM 1397 C C . GLN A 1 177 ? -8.078 -9.367 1.581 1 96.25 177 GLN A C 1
ATOM 1399 O O . GLN A 1 177 ? -9.281 -9.078 1.663 1 96.25 177 GLN A O 1
ATOM 1404 N N . VAL A 1 178 ? -7.613 -10.453 2.076 1 95.88 178 VAL A N 1
ATOM 1405 C CA . VAL A 1 178 ? -8.461 -11.438 2.738 1 95.88 178 VAL A CA 1
ATOM 1406 C C . VAL A 1 178 ? -8.242 -11.383 4.246 1 95.88 178 VAL A C 1
ATOM 1408 O O . VAL A 1 178 ? -7.141 -11.656 4.73 1 95.88 178 VAL A O 1
ATOM 1411 N N . GLY A 1 179 ? -9.227 -11.086 4.992 1 91.69 179 GLY A N 1
ATOM 1412 C CA . GLY A 1 179 ? -9.156 -10.93 6.434 1 91.69 179 GLY A CA 1
ATOM 1413 C C . GLY A 1 179 ? -9.969 -9.75 6.941 1 91.69 179 GLY A C 1
ATOM 1414 O O . GLY A 1 179 ? -10.719 -9.133 6.18 1 91.69 179 GLY A O 1
ATOM 1415 N N . SER A 1 180 ? -9.844 -9.445 8.164 1 87.06 180 SER A N 1
ATOM 1416 C CA . SER A 1 180 ? -10.672 -8.414 8.797 1 87.06 180 SER A CA 1
ATOM 1417 C C . SER A 1 180 ? -9.953 -7.07 8.828 1 87.06 180 SER A C 1
ATOM 1419 O O . SER A 1 180 ? -10.586 -6.031 9.023 1 87.06 180 SER A O 1
ATOM 1421 N N . VAL A 1 181 ? -8.703 -7.074 8.672 1 85.56 181 VAL A N 1
ATOM 1422 C CA . VAL A 1 181 ? -7.941 -5.836 8.766 1 85.56 181 VAL A CA 1
ATOM 1423 C C . VAL A 1 181 ? -7.398 -5.457 7.391 1 85.56 181 VAL A C 1
ATOM 1425 O O . VAL A 1 181 ? -6.547 -6.156 6.84 1 85.56 181 VAL A O 1
ATOM 1428 N N . PRO A 1 182 ? -7.832 -4.414 6.852 1 90.88 182 PRO A N 1
ATOM 1429 C CA . PRO A 1 182 ? -7.363 -3.994 5.527 1 90.88 182 PRO A CA 1
ATOM 1430 C C . PRO A 1 182 ? -5.988 -3.332 5.57 1 90.88 182 PRO A C 1
ATOM 1432 O O . PRO A 1 182 ? -5.895 -2.104 5.617 1 90.88 182 PRO A O 1
ATOM 1435 N N . SER A 1 183 ? -4.988 -4.094 5.586 1 92.94 183 SER A N 1
ATOM 1436 C CA . SER A 1 183 ? -3.598 -3.652 5.594 1 92.94 183 SER A CA 1
ATOM 1437 C C . SER A 1 183 ? -2.781 -4.379 4.531 1 92.94 183 SER A C 1
ATOM 1439 O O . SER A 1 183 ? -3.287 -5.281 3.861 1 92.94 183 SER A O 1
ATOM 1441 N N . LEU A 1 184 ? -1.606 -3.926 4.367 1 94.75 184 LEU A N 1
ATOM 1442 C CA . LEU A 1 184 ? -0.748 -4.566 3.375 1 94.75 184 LEU A CA 1
ATOM 1443 C C . LEU A 1 184 ? 0.097 -5.66 4.016 1 94.75 184 LEU A C 1
ATOM 1445 O O . LEU A 1 184 ? 0.702 -6.473 3.311 1 94.75 184 LEU A O 1
ATOM 1449 N N . CYS A 1 185 ? 0.207 -5.719 5.215 1 92.69 185 CYS A N 1
ATOM 1450 C CA . CYS A 1 185 ? 0.842 -6.789 5.98 1 92.69 185 CYS A CA 1
ATOM 1451 C C . CYS A 1 185 ? 2.211 -7.129 5.406 1 92.69 185 CYS A C 1
ATOM 1453 O O . CYS A 1 185 ? 2.576 -8.305 5.316 1 92.69 185 CYS A O 1
ATOM 1455 N N . GLY A 1 186 ? 2.914 -6.16 4.953 1 94.31 186 GLY A N 1
ATOM 1456 C CA . GLY A 1 186 ? 4.277 -6.383 4.488 1 94.31 186 GLY A CA 1
ATOM 1457 C C . GLY A 1 186 ? 4.355 -6.758 3.021 1 94.31 186 GLY A C 1
ATOM 1458 O O . GLY A 1 186 ? 5.43 -7.09 2.518 1 94.31 186 GLY A O 1
ATOM 1459 N N . TYR A 1 187 ? 3.23 -6.746 2.311 1 96.56 187 TYR A N 1
ATOM 1460 C CA . TYR A 1 187 ? 3.252 -6.996 0.873 1 96.56 187 TYR A CA 1
ATOM 1461 C C . TYR A 1 187 ? 4.32 -6.148 0.189 1 96.56 187 TYR A C 1
ATOM 1463 O O . TYR A 1 187 ? 4.648 -5.059 0.656 1 96.56 187 TYR A O 1
ATOM 1471 N N . PRO A 1 188 ? 4.855 -6.586 -0.943 1 95.81 188 PRO A N 1
ATOM 1472 C CA . PRO A 1 188 ? 5.906 -5.82 -1.617 1 95.81 188 PRO A CA 1
ATOM 1473 C C . PRO A 1 188 ? 5.512 -4.367 -1.867 1 95.81 188 PRO A C 1
ATOM 1475 O O . PRO A 1 188 ? 4.578 -4.102 -2.631 1 95.81 188 PRO A O 1
ATOM 1478 N N . PRO A 1 189 ? 6.191 -3.51 -1.318 1 93.19 189 PRO A N 1
ATOM 1479 C CA . PRO A 1 189 ? 5.762 -2.111 -1.347 1 93.19 189 PRO A CA 1
ATOM 1480 C C . PRO A 1 189 ? 6.027 -1.438 -2.691 1 93.19 189 PRO A C 1
ATOM 1482 O O . PRO A 1 189 ? 5.371 -0.453 -3.035 1 93.19 189 PRO A O 1
ATOM 1485 N N . TRP A 1 190 ? 6.977 -1.905 -3.387 1 94.25 190 TRP A N 1
ATOM 1486 C CA . TRP A 1 190 ? 7.43 -1.239 -4.605 1 94.25 190 TRP A CA 1
ATOM 1487 C C . TRP A 1 190 ? 6.484 -1.526 -5.766 1 94.25 190 TRP A C 1
ATOM 1489 O O . TRP A 1 190 ? 6.398 -0.74 -6.711 1 94.25 190 TRP A O 1
ATOM 1499 N N . ASN A 1 191 ? 5.762 -2.613 -5.699 1 91.25 191 ASN A N 1
ATOM 1500 C CA . ASN A 1 191 ? 4.941 -3.098 -6.801 1 91.25 191 ASN A CA 1
ATOM 1501 C C . ASN A 1 191 ? 3.455 -2.855 -6.543 1 91.25 191 ASN A C 1
ATOM 1503 O O . ASN A 1 191 ? 2.668 -3.803 -6.492 1 91.25 191 ASN A O 1
ATOM 1507 N N . LEU A 1 192 ? 3.125 -1.569 -6.43 1 93.88 192 LEU A N 1
ATOM 1508 C CA . LEU A 1 192 ? 1.728 -1.271 -6.133 1 93.88 192 LEU A CA 1
ATOM 1509 C C . LEU A 1 192 ? 1.263 -0.035 -6.895 1 93.88 192 LEU A C 1
ATOM 1511 O O . LEU A 1 192 ? 0.299 0.622 -6.492 1 93.88 192 LEU A O 1
ATOM 1515 N N . ARG A 1 193 ? 1.883 0.348 -7.957 1 86 193 ARG A N 1
ATOM 1516 C CA . ARG A 1 193 ? 1.646 1.616 -8.641 1 86 193 ARG A CA 1
ATOM 1517 C C . ARG A 1 193 ? 0.217 1.694 -9.172 1 86 193 ARG A C 1
ATOM 1519 O O . ARG A 1 193 ? -0.468 2.701 -8.977 1 86 193 ARG A O 1
ATOM 1526 N N . VAL A 1 194 ? -0.271 0.616 -9.781 1 87.62 194 VAL A N 1
ATOM 1527 C CA . VAL A 1 194 ? -1.572 0.667 -10.445 1 87.62 194 VAL A CA 1
ATOM 1528 C C . VAL A 1 194 ? -2.58 -0.172 -9.664 1 87.62 194 VAL A C 1
ATOM 1530 O O . VAL A 1 194 ? -3.695 -0.413 -10.133 1 87.62 194 VAL A O 1
ATOM 1533 N N . THR A 1 195 ? -2.219 -0.563 -8.594 1 94.62 195 THR A N 1
ATOM 1534 C CA . THR A 1 195 ? -2.971 -1.585 -7.871 1 94.62 195 THR A CA 1
ATOM 1535 C C . THR A 1 195 ? -4.211 -0.982 -7.215 1 94.62 195 THR A C 1
ATOM 1537 O O . THR A 1 195 ? -4.121 0.025 -6.508 1 94.62 195 THR A O 1
ATOM 1540 N N . GLU A 1 196 ? -5.309 -1.581 -7.48 1 94.62 196 GLU A N 1
ATOM 1541 C CA . GLU A 1 196 ? -6.562 -1.276 -6.793 1 94.62 196 GLU A CA 1
ATOM 1542 C C . GLU A 1 196 ? -6.871 -2.32 -5.723 1 94.62 196 GLU A C 1
ATOM 1544 O O . GLU A 1 196 ? -6.633 -3.512 -5.926 1 94.62 196 GLU A O 1
ATOM 1549 N N . PHE A 1 197 ? -7.438 -1.864 -4.633 1 94.75 197 PHE A N 1
ATOM 1550 C CA . PHE A 1 197 ? -7.586 -2.752 -3.488 1 94.75 197 PHE A CA 1
ATOM 1551 C C . PHE A 1 197 ? -9.055 -3.084 -3.246 1 94.75 197 PHE A C 1
ATOM 1553 O O . PHE A 1 197 ? -9.938 -2.285 -3.57 1 94.75 197 PHE A O 1
ATOM 1560 N N . MET A 1 198 ? -9.273 -4.207 -2.688 1 94.44 198 MET A N 1
ATOM 1561 C CA . MET A 1 198 ? -10.562 -4.613 -2.135 1 94.44 198 MET A CA 1
ATOM 1562 C C . MET A 1 198 ? -10.375 -5.555 -0.949 1 94.44 198 MET A C 1
ATOM 1564 O O . MET A 1 198 ? -9.445 -6.371 -0.939 1 94.44 198 MET A O 1
ATOM 1568 N N . GLN A 1 199 ? -11.242 -5.426 -0.036 1 93.38 199 GLN A N 1
ATOM 1569 C CA . GLN A 1 199 ? -11.18 -6.301 1.129 1 93.38 199 GLN A CA 1
ATOM 1570 C C . GLN A 1 199 ? -12.312 -7.324 1.112 1 93.38 199 GLN A C 1
ATOM 1572 O O . GLN A 1 199 ? -13.438 -7 0.744 1 93.38 199 GLN A O 1
ATOM 1577 N N . THR A 1 200 ? -11.992 -8.516 1.42 1 94 200 THR A N 1
ATOM 1578 C CA . THR A 1 200 ? -12.984 -9.562 1.641 1 94 200 THR A CA 1
ATOM 1579 C C . THR A 1 200 ? -12.664 -10.359 2.906 1 94 200 THR A C 1
ATOM 1581 O O . THR A 1 200 ? -11.492 -10.484 3.285 1 94 200 THR A O 1
ATOM 1584 N N . GLN A 1 201 ? -13.648 -10.906 3.494 1 90.94 201 GLN A N 1
ATOM 1585 C CA . GLN A 1 201 ? -13.43 -11.688 4.707 1 90.94 201 GLN A CA 1
ATOM 1586 C C . GLN A 1 201 ? -12.93 -13.086 4.379 1 90.94 201 GLN A C 1
ATOM 1588 O O . GLN A 1 201 ? -12.141 -13.664 5.133 1 90.94 201 GLN A O 1
ATOM 1593 N N . ARG A 1 202 ? -13.406 -13.578 3.24 1 91.81 202 ARG A N 1
ATOM 1594 C CA . ARG A 1 202 ? -13.055 -14.938 2.84 1 91.81 202 ARG A CA 1
ATOM 1595 C C . ARG A 1 202 ? -12.547 -14.969 1.401 1 91.81 202 ARG A C 1
ATOM 1597 O O . ARG A 1 202 ? -12.922 -14.117 0.587 1 91.81 202 ARG A O 1
ATOM 1604 N N . LEU A 1 203 ? -11.734 -15.961 1.179 1 95.69 203 LEU A N 1
ATOM 1605 C CA . LEU A 1 203 ? -11.25 -16.172 -0.181 1 95.69 203 LEU A CA 1
ATOM 1606 C C . LEU A 1 203 ? -12.406 -16.438 -1.137 1 95.69 203 LEU A C 1
ATOM 1608 O O . LEU A 1 203 ? -13.312 -17.203 -0.813 1 95.69 203 LEU A O 1
ATOM 1612 N N . PRO A 1 204 ? -12.445 -15.766 -2.248 1 95.12 204 PRO A N 1
ATOM 1613 C CA . PRO A 1 204 ? -13.523 -16.016 -3.211 1 95.12 204 PRO A CA 1
ATOM 1614 C C . PRO A 1 204 ? -13.305 -17.281 -4.035 1 95.12 204 PRO A C 1
ATOM 1616 O O . PRO A 1 204 ? -12.797 -17.203 -5.16 1 95.12 204 PRO A O 1
ATOM 1619 N N . THR A 1 205 ? -13.789 -18.406 -3.572 1 94.75 205 THR A N 1
ATOM 1620 C CA . THR A 1 205 ? -13.438 -19.688 -4.172 1 94.75 205 THR A CA 1
ATOM 1621 C C . THR A 1 205 ? -14.609 -20.25 -4.973 1 94.75 205 THR A C 1
ATOM 1623 O O . THR A 1 205 ? -14.547 -21.359 -5.484 1 94.75 205 THR A O 1
ATOM 1626 N N . THR A 1 206 ? -15.711 -19.609 -5.031 1 93.88 206 THR A N 1
ATOM 1627 C CA . THR A 1 206 ? -16.797 -19.969 -5.93 1 93.88 206 THR A CA 1
ATOM 1628 C C . THR A 1 206 ? -16.828 -19.047 -7.145 1 93.88 206 THR A C 1
ATOM 1630 O O . THR A 1 206 ? -16.406 -17.891 -7.059 1 93.88 206 THR A O 1
ATOM 1633 N N . PRO A 1 207 ? -17.312 -19.594 -8.18 1 93.94 207 PRO A N 1
ATOM 1634 C CA . PRO A 1 207 ? -17.406 -18.75 -9.375 1 93.94 207 PRO A CA 1
ATOM 1635 C C . PRO A 1 207 ? -18.172 -17.453 -9.133 1 93.94 207 PRO A C 1
ATOM 1637 O O . PRO A 1 207 ? -17.75 -16.391 -9.57 1 93.94 207 PRO A O 1
ATOM 1640 N N . ARG A 1 208 ? -19.188 -17.531 -8.414 1 94.5 208 ARG A N 1
ATOM 1641 C CA . ARG A 1 208 ? -20.016 -16.359 -8.148 1 94.5 208 ARG A CA 1
ATOM 1642 C C . ARG A 1 208 ? -19.281 -15.359 -7.273 1 94.5 208 ARG A C 1
ATOM 1644 O O . ARG A 1 208 ? -19.297 -14.156 -7.543 1 94.5 208 ARG A O 1
ATOM 1651 N N . ALA A 1 209 ? -18.672 -15.867 -6.234 1 95.19 209 ALA A N 1
ATOM 1652 C CA . ALA A 1 209 ? -17.922 -14.984 -5.34 1 95.19 209 ALA A CA 1
ATOM 1653 C C . ALA A 1 209 ? -16.781 -14.297 -6.082 1 95.19 209 ALA A C 1
ATOM 1655 O O . ALA A 1 209 ? -16.531 -13.109 -5.891 1 95.19 209 ALA A O 1
ATOM 1656 N N . PHE A 1 210 ? -16.141 -15.078 -6.883 1 96.62 210 PHE A N 1
ATOM 1657 C CA . PHE A 1 210 ? -15.039 -14.523 -7.664 1 96.62 210 PHE A CA 1
ATOM 1658 C C . PHE A 1 210 ? -15.547 -13.492 -8.664 1 96.62 210 PHE A C 1
ATOM 1660 O O . PHE A 1 210 ? -14.969 -12.406 -8.797 1 96.62 210 PHE A O 1
ATOM 1667 N N . GLU A 1 211 ? -16.609 -13.781 -9.297 1 94.44 211 GLU A N 1
ATOM 1668 C CA . GLU A 1 211 ? -17.219 -12.859 -10.258 1 94.44 211 GLU A CA 1
ATOM 1669 C C . GLU A 1 211 ? -17.609 -11.547 -9.594 1 94.44 211 GLU A C 1
ATOM 1671 O O . GLU A 1 211 ? -17.469 -10.477 -10.188 1 94.44 211 GLU A O 1
ATOM 1676 N N . ASN A 1 212 ? -18.109 -11.625 -8.438 1 94.31 212 ASN A N 1
ATOM 1677 C CA . ASN A 1 212 ? -18.453 -10.414 -7.695 1 94.31 212 ASN A CA 1
ATOM 1678 C C . ASN A 1 212 ? -17.234 -9.531 -7.465 1 94.31 212 ASN A C 1
ATOM 1680 O O . ASN A 1 212 ? -17.312 -8.305 -7.547 1 94.31 212 ASN A O 1
ATOM 1684 N N . CYS A 1 213 ? -16.125 -10.141 -7.148 1 94.94 213 CYS A N 1
ATOM 1685 C CA . CYS A 1 213 ? -14.891 -9.391 -6.961 1 94.94 213 CYS A CA 1
ATOM 1686 C C . CYS A 1 213 ? -14.461 -8.711 -8.258 1 94.94 213 CYS A C 1
ATOM 1688 O O . CYS A 1 213 ? -14.109 -7.527 -8.258 1 94.94 213 CYS A O 1
ATOM 1690 N N . ILE A 1 214 ? -14.602 -9.445 -9.344 1 94.12 214 ILE A N 1
ATOM 1691 C CA . ILE A 1 214 ? -14.18 -8.93 -10.641 1 94.12 214 ILE A CA 1
ATOM 1692 C C . ILE A 1 214 ? -15.133 -7.809 -11.078 1 94.12 214 ILE A C 1
ATOM 1694 O O . ILE A 1 214 ? -14.703 -6.836 -11.703 1 94.12 214 ILE A O 1
ATOM 1698 N N . GLU A 1 215 ? -16.359 -7.953 -10.742 1 91.94 215 GLU A N 1
ATOM 1699 C CA . GLU A 1 215 ? -17.328 -6.895 -11.031 1 91.94 215 GLU A CA 1
ATOM 1700 C C . GLU A 1 215 ? -16.953 -5.598 -10.32 1 91.94 215 GLU A C 1
ATOM 1702 O O . GLU A 1 215 ? -17.047 -4.516 -10.906 1 91.94 215 GLU A O 1
ATOM 1707 N N . THR A 1 216 ? -16.594 -5.75 -9.086 1 90.31 216 THR A N 1
ATOM 1708 C CA . THR A 1 216 ? -16.156 -4.586 -8.32 1 90.31 216 THR A CA 1
ATOM 1709 C C . THR A 1 216 ? -14.961 -3.91 -8.992 1 90.31 216 THR A C 1
ATOM 1711 O O . THR A 1 216 ? -14.938 -2.686 -9.125 1 90.31 216 THR A O 1
ATOM 1714 N N . PHE A 1 217 ? -14.062 -4.652 -9.414 1 91.06 217 PHE A N 1
ATOM 1715 C CA . PHE A 1 217 ? -12.891 -4.152 -10.117 1 91.06 217 PHE A CA 1
ATOM 1716 C C . PHE A 1 217 ? -13.289 -3.465 -11.414 1 91.06 217 PHE A C 1
ATOM 1718 O O . PHE A 1 217 ? -12.797 -2.381 -11.727 1 91.06 217 PHE A O 1
ATOM 1725 N N . SER A 1 218 ? -14.164 -4.016 -12.141 1 88.94 218 SER A N 1
ATOM 1726 C CA . SER A 1 218 ? -14.578 -3.537 -13.461 1 88.94 218 SER A CA 1
ATOM 1727 C C . SER A 1 218 ? -15.328 -2.211 -13.359 1 88.94 218 SER A C 1
ATOM 1729 O O . SER A 1 218 ? -15.266 -1.386 -14.273 1 88.94 218 SER A O 1
ATOM 1731 N N . ARG A 1 219 ? -16.016 -1.988 -12.391 1 80.94 219 ARG A N 1
ATOM 1732 C CA . ARG A 1 219 ? -16.812 -0.778 -12.211 1 80.94 219 ARG A CA 1
ATOM 1733 C C . ARG A 1 219 ? -15.922 0.416 -11.867 1 80.94 219 ARG A C 1
ATOM 1735 O O . ARG A 1 219 ? -16.281 1.562 -12.133 1 80.94 219 ARG A O 1
ATOM 1742 N N . ARG A 1 220 ? -14.805 0.211 -11.25 1 73.56 220 ARG A N 1
ATOM 1743 C CA . ARG A 1 220 ? -13.914 1.295 -10.828 1 73.56 220 ARG A CA 1
ATOM 1744 C C . ARG A 1 220 ? -13.227 1.927 -12.031 1 73.56 220 ARG A C 1
ATOM 1746 O O . ARG A 1 220 ? -12.922 3.123 -12.023 1 73.56 220 ARG A O 1
ATOM 1753 N N . ASP A 1 221 ? -12.664 1.195 -13.133 1 57.91 221 ASP A N 1
ATOM 1754 C CA . ASP A 1 221 ? -11.969 1.646 -14.336 1 57.91 221 ASP A CA 1
ATOM 1755 C C . ASP A 1 221 ? -12.805 2.67 -15.102 1 57.91 221 ASP A C 1
ATOM 1757 O O . ASP A 1 221 ? -12.266 3.621 -15.672 1 57.91 221 ASP A O 1
ATOM 1761 N N . ILE A 1 222 ? -13.992 2.518 -15.25 1 48.25 222 ILE A N 1
ATOM 1762 C CA . ILE A 1 222 ? -14.852 3.41 -16.031 1 48.25 222 ILE A CA 1
ATOM 1763 C C . ILE A 1 222 ? -14.789 4.816 -15.438 1 48.25 222 ILE A C 1
ATOM 1765 O O . ILE A 1 222 ? -14.906 5.809 -16.156 1 48.25 222 ILE A O 1
ATOM 1769 N N . ARG A 1 223 ? -14.547 4.969 -14.32 1 44.84 223 ARG A N 1
ATOM 1770 C CA . ARG A 1 223 ? -14.609 6.309 -13.742 1 44.84 223 ARG A CA 1
ATOM 1771 C C . ARG A 1 223 ? -13.328 7.086 -14.023 1 44.84 223 ARG A C 1
ATOM 1773 O O . ARG A 1 223 ? -13.32 8.32 -13.961 1 44.84 223 ARG A O 1
ATOM 1780 N N . VAL A 1 224 ? -12.148 6.414 -14.109 1 44.84 224 VAL A N 1
ATOM 1781 C CA . VAL A 1 224 ? -10.906 7.125 -14.367 1 44.84 224 VAL A CA 1
ATOM 1782 C C . VAL A 1 224 ? -10.773 7.402 -15.867 1 44.84 224 VAL A C 1
ATOM 1784 O O . VAL A 1 224 ? -10.141 8.383 -16.266 1 44.84 224 VAL A O 1
ATOM 1787 N N . GLY A 1 225 ? -11.047 6.52 -16.891 1 33.59 225 GLY A N 1
ATOM 1788 C CA . GLY A 1 225 ? -10.852 6.66 -18.312 1 33.59 225 GLY A CA 1
ATOM 1789 C C . GLY A 1 225 ? -11.633 7.816 -18.922 1 33.59 225 GLY A C 1
ATOM 1790 O O . GLY A 1 225 ? -11.555 8.07 -20.125 1 33.59 225 GLY A O 1
ATOM 1791 N N . LYS A 1 226 ? -12.531 8.555 -18.406 1 30.97 226 LYS A N 1
ATOM 1792 C CA . LYS A 1 226 ? -12.859 9.555 -19.422 1 30.97 226 LYS A CA 1
ATOM 1793 C C . LYS A 1 226 ? -11.781 10.633 -19.5 1 30.97 226 LYS A C 1
ATOM 1795 O O . LYS A 1 226 ? -11.156 10.961 -18.484 1 30.97 226 LYS A O 1
ATOM 1800 N N . MET B 1 1 ? -80.312 -1.306 12.219 1 35.47 1 MET B N 1
ATOM 1801 C CA . MET B 1 1 ? -79.125 -1.707 13.055 1 35.47 1 MET B CA 1
ATOM 1802 C C . MET B 1 1 ? -77.875 -1.638 12.273 1 35.47 1 MET B C 1
ATOM 1804 O O . MET B 1 1 ? -77.688 -2.346 11.273 1 35.47 1 MET B O 1
ATOM 1808 N N . LEU B 1 2 ? -77.375 -0.39 12.203 1 44.5 2 LEU B N 1
ATOM 1809 C CA . LEU B 1 2 ? -76.125 0.036 11.531 1 44.5 2 LEU B CA 1
ATOM 1810 C C . LEU B 1 2 ? -74.938 -0.867 11.906 1 44.5 2 LEU B C 1
ATOM 1812 O O . LEU B 1 2 ? -74.75 -1.191 13.086 1 44.5 2 LEU B O 1
ATOM 1816 N N . ASP B 1 3 ? -74.688 -1.726 11.016 1 50.34 3 ASP B N 1
ATOM 1817 C CA . ASP B 1 3 ? -73.688 -2.77 11.148 1 50.34 3 ASP B CA 1
ATOM 1818 C C . ASP B 1 3 ? -72.375 -2.186 11.602 1 50.34 3 ASP B C 1
ATOM 1820 O O . ASP B 1 3 ? -71.688 -1.439 10.859 1 50.34 3 ASP B O 1
ATOM 1824 N N . ILE B 1 4 ? -72.25 -1.89 12.914 1 57.31 4 ILE B N 1
ATOM 1825 C CA . ILE B 1 4 ? -71.125 -1.406 13.734 1 57.31 4 ILE B CA 1
ATOM 1826 C C . ILE B 1 4 ? -69.875 -2.152 13.367 1 57.31 4 ILE B C 1
ATOM 1828 O O . ILE B 1 4 ? -68.75 -1.618 13.516 1 57.31 4 ILE B O 1
ATOM 1832 N N . GLY B 1 5 ? -70 -3.238 12.766 1 55.25 5 GLY B N 1
ATOM 1833 C CA . GLY B 1 5 ? -68.812 -4.008 12.406 1 55.25 5 GLY B CA 1
ATOM 1834 C C . GLY B 1 5 ? -68.062 -3.396 11.266 1 55.25 5 GLY B C 1
ATOM 1835 O O . GLY B 1 5 ? -66.812 -3.385 11.289 1 55.25 5 GLY B O 1
ATOM 1836 N N . TRP B 1 6 ? -68.75 -2.836 10.352 1 61.97 6 TRP B N 1
ATOM 1837 C CA . TRP B 1 6 ? -68.062 -2.236 9.203 1 61.97 6 TRP B CA 1
ATOM 1838 C C . TRP B 1 6 ? -67.375 -0.953 9.602 1 61.97 6 TRP B C 1
ATOM 1840 O O . TRP B 1 6 ? -66.25 -0.698 9.148 1 61.97 6 TRP B O 1
ATOM 1850 N N . LEU B 1 7 ? -67.938 -0.239 10.523 1 59.66 7 LEU B N 1
ATOM 1851 C CA . LEU B 1 7 ? -67.312 1.009 10.969 1 59.66 7 LEU B CA 1
ATOM 1852 C C . LEU B 1 7 ? -66.062 0.737 11.781 1 59.66 7 LEU B C 1
ATOM 1854 O O . LEU B 1 7 ? -65.062 1.444 11.641 1 59.66 7 LEU B O 1
ATOM 1858 N N . CYS B 1 8 ? -66.062 -0.354 12.539 1 59.62 8 CYS B N 1
ATOM 1859 C CA . CYS B 1 8 ? -64.875 -0.686 13.312 1 59.62 8 CYS B CA 1
ATOM 1860 C C . CYS B 1 8 ? -63.781 -1.188 12.398 1 59.62 8 CYS B C 1
ATOM 1862 O O . CYS B 1 8 ? -62.594 -0.87 12.602 1 59.62 8 CYS 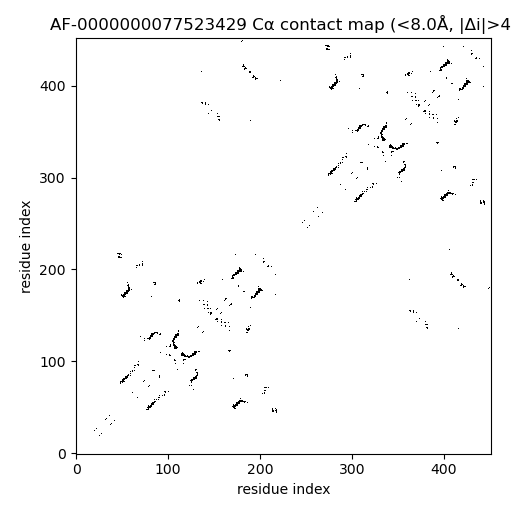B O 1
ATOM 1864 N N . GLY B 1 9 ? -64.125 -1.823 11.344 1 58.97 9 GLY B N 1
ATOM 1865 C CA . GLY B 1 9 ? -63.125 -2.271 10.406 1 58.97 9 GLY B CA 1
ATOM 1866 C C . GLY B 1 9 ? -62.5 -1.136 9.633 1 58.97 9 GLY B C 1
ATOM 1867 O O . GLY B 1 9 ? -61.281 -1.13 9.406 1 58.97 9 GLY B O 1
ATOM 1868 N N . ALA B 1 10 ? -63.25 -0.147 9.297 1 65 10 ALA B N 1
ATOM 1869 C CA . ALA B 1 10 ? -62.719 1.026 8.602 1 65 10 ALA B CA 1
ATOM 1870 C C . ALA B 1 10 ? -61.875 1.875 9.539 1 65 10 ALA B C 1
ATOM 1872 O O . ALA B 1 10 ? -60.844 2.438 9.125 1 65 10 ALA B O 1
ATOM 1873 N N . ALA B 1 11 ? -62.25 1.901 10.773 1 63.62 11 ALA B N 1
ATOM 1874 C CA . ALA B 1 11 ? -61.438 2.65 11.742 1 63.62 11 ALA B CA 1
ATOM 1875 C C . ALA B 1 11 ? -60.094 1.967 11.992 1 63.62 11 ALA B C 1
ATOM 1877 O O . ALA B 1 11 ? -59.062 2.625 12.047 1 63.62 11 ALA B O 1
ATOM 1878 N N . VAL B 1 12 ? -60.125 0.691 12.047 1 61.81 12 VAL B N 1
ATOM 1879 C CA . VAL B 1 12 ? -58.875 -0.024 12.258 1 61.81 12 VAL B CA 1
ATOM 1880 C C . VAL B 1 12 ? -58 0.082 11.008 1 61.81 12 VAL B C 1
ATOM 1882 O O . VAL B 1 12 ? -56.781 0.273 11.102 1 61.81 12 VAL B O 1
ATOM 1885 N N . ARG B 1 13 ? -58.594 0.098 9.883 1 63.75 13 ARG B N 1
ATOM 1886 C CA . ARG B 1 13 ? -57.844 0.287 8.656 1 63.75 13 ARG B CA 1
ATOM 1887 C C . ARG B 1 13 ? -57.312 1.717 8.555 1 63.75 13 ARG B C 1
ATOM 1889 O O . ARG B 1 13 ? -56.188 1.943 8.117 1 63.75 13 ARG B O 1
ATOM 1896 N N . ALA B 1 14 ? -58.156 2.611 8.977 1 62.78 14 ALA B N 1
ATOM 1897 C CA . ALA B 1 14 ? -57.719 4.004 8.984 1 62.78 14 ALA B CA 1
ATOM 1898 C C . ALA B 1 14 ? -56.594 4.215 10 1 62.78 14 ALA B C 1
ATOM 1900 O O . ALA B 1 14 ? -55.594 4.898 9.719 1 62.78 14 ALA B O 1
ATOM 1901 N N . VAL B 1 15 ? -56.719 3.615 11.125 1 62.31 15 VAL B N 1
ATOM 1902 C CA . VAL B 1 15 ? -55.625 3.74 12.094 1 62.31 15 VAL B CA 1
ATOM 1903 C C . VAL B 1 15 ? -54.375 3.012 11.586 1 62.31 15 VAL B C 1
ATOM 1905 O O . VAL B 1 15 ? -53.281 3.533 11.664 1 62.31 15 VAL B O 1
ATOM 1908 N N . TYR B 1 16 ? -54.594 1.817 11.031 1 57.94 16 TYR B N 1
ATOM 1909 C CA . TYR B 1 16 ? -53.438 1.12 10.43 1 57.94 16 TYR B CA 1
ATOM 1910 C C . TYR B 1 16 ? -52.844 1.932 9.289 1 57.94 16 TYR B C 1
ATOM 1912 O O . TYR B 1 16 ? -51.625 2.064 9.188 1 57.94 16 TYR B O 1
ATOM 1920 N N . TRP B 1 17 ? -53.656 2.564 8.477 1 60.84 17 TRP B N 1
ATOM 1921 C CA . TRP B 1 17 ? -53.156 3.43 7.402 1 60.84 17 TRP B CA 1
ATOM 1922 C C . TRP B 1 17 ? -52.5 4.688 7.969 1 60.84 17 TRP B C 1
ATOM 1924 O O . TRP B 1 17 ? -51.438 5.113 7.5 1 60.84 17 TRP B O 1
ATOM 1934 N N . LEU B 1 18 ? -53.062 5.227 9.008 1 60.34 18 LEU B N 1
ATOM 1935 C CA . LEU B 1 18 ? -52.469 6.383 9.656 1 60.34 18 LEU B CA 1
ATOM 1936 C C . LEU B 1 18 ? -51.156 6.004 10.336 1 60.34 18 LEU B C 1
ATOM 1938 O O . LEU B 1 18 ? -50.188 6.75 10.273 1 60.34 18 LEU B O 1
ATOM 1942 N N . VAL B 1 19 ? -51.094 4.836 10.984 1 56.09 19 VAL B N 1
ATOM 1943 C CA . VAL B 1 19 ? -49.844 4.391 11.562 1 56.09 19 VAL B CA 1
ATOM 1944 C C . VAL B 1 19 ? -48.844 4.07 10.453 1 56.09 19 VAL B C 1
ATOM 1946 O O . VAL B 1 19 ? -47.656 4.438 10.539 1 56.09 19 VAL B O 1
ATOM 1949 N N . MET B 1 20 ? -49.281 3.4 9.406 1 51.53 20 MET B N 1
ATOM 1950 C CA . MET B 1 20 ? -48.375 3.174 8.273 1 51.53 20 MET B CA 1
ATOM 1951 C C . MET B 1 20 ? -48 4.492 7.613 1 51.53 20 MET B C 1
ATOM 1953 O O . MET B 1 20 ? -46.844 4.684 7.227 1 51.53 20 MET B O 1
ATOM 1957 N N . LEU B 1 21 ? -48.906 5.414 7.461 1 52.03 21 LEU B N 1
ATOM 1958 C CA . LEU B 1 21 ? -48.594 6.75 6.961 1 52.03 21 LEU B CA 1
ATOM 1959 C C . LEU B 1 21 ? -47.688 7.492 7.926 1 52.03 21 LEU B C 1
ATOM 1961 O O . LEU B 1 21 ? -46.719 8.148 7.496 1 52.03 21 LEU B O 1
ATOM 1965 N N . ALA B 1 22 ? -47.969 7.508 9.211 1 49.78 22 ALA B N 1
ATOM 1966 C CA . ALA B 1 22 ? -47.094 8.102 10.195 1 49.78 22 ALA B CA 1
ATOM 1967 C C . ALA B 1 22 ? -45.75 7.375 10.227 1 49.78 22 ALA B C 1
ATOM 1969 O O . ALA B 1 22 ? -44.688 8.008 10.297 1 49.78 22 ALA B O 1
ATOM 1970 N N . CYS B 1 23 ? -45.656 6.039 10.266 1 44.94 23 CYS B N 1
ATOM 1971 C CA . CYS B 1 23 ? -44.375 5.336 10.156 1 44.94 23 CYS B CA 1
ATOM 1972 C C . CYS B 1 23 ? -43.719 5.641 8.82 1 44.94 23 CYS B C 1
ATOM 1974 O O . CYS B 1 23 ? -42.5 5.781 8.758 1 44.94 23 CYS B O 1
ATOM 1976 N N . ASN B 1 24 ? -44.344 5.613 7.66 1 42.56 24 ASN B N 1
ATOM 1977 C CA . ASN B 1 24 ? -43.781 6.086 6.406 1 42.56 24 ASN B CA 1
ATOM 1978 C C . ASN B 1 24 ? -43.406 7.566 6.473 1 42.56 24 ASN B C 1
ATOM 1980 O O . ASN B 1 24 ? -42.406 7.992 5.898 1 42.56 24 ASN B O 1
ATOM 1984 N N . PHE B 1 25 ? -44.375 8.43 6.848 1 40.94 25 PHE B N 1
ATOM 1985 C CA . PHE B 1 25 ? -44.094 9.844 7.016 1 40.94 25 PHE B CA 1
ATOM 1986 C C . PHE B 1 25 ? -43.031 10.055 8.102 1 40.94 25 PHE B C 1
ATOM 1988 O O . PHE B 1 25 ? -42.156 10.914 7.965 1 40.94 25 PHE B O 1
ATOM 1995 N N . LEU B 1 26 ? -43.344 9.469 9.336 1 38.72 26 LEU B N 1
ATOM 1996 C CA . LEU B 1 26 ? -42.25 9.625 10.289 1 38.72 26 LEU B CA 1
ATOM 1997 C C . LEU B 1 26 ? -41.094 8.719 9.93 1 38.72 26 LEU B C 1
ATOM 1999 O O . LEU B 1 26 ? -41.219 7.492 9.891 1 38.72 26 LEU B O 1
ATOM 2003 N N . GLY B 1 27 ? -40.5 8.742 8.648 1 34.91 27 GLY B N 1
ATOM 2004 C CA . GLY B 1 27 ? -39.25 8.203 8.164 1 34.91 27 GLY B CA 1
ATOM 2005 C C . GLY B 1 27 ? -38.531 7.344 9.195 1 34.91 27 GLY B C 1
ATOM 2006 O O . GLY B 1 27 ? -37.312 7.289 9.219 1 34.91 27 GLY B O 1
ATOM 2007 N N . TYR B 1 28 ? -39.125 6.988 10.172 1 36 28 TYR B N 1
ATOM 2008 C CA . TYR B 1 28 ? -38.406 6.141 11.133 1 36 28 TYR B CA 1
ATOM 2009 C C . TYR B 1 28 ? -37.969 4.836 10.477 1 36 28 TYR B C 1
ATOM 2011 O O . TYR B 1 28 ? -38.781 3.902 10.336 1 36 28 TYR B O 1
ATOM 2019 N N . SER B 1 29 ? -37.25 4.836 9.375 1 34.38 29 SER B N 1
ATOM 2020 C CA . SER B 1 29 ? -36.5 3.725 8.82 1 34.38 29 SER B CA 1
ATOM 2021 C C . SER B 1 29 ? -35.844 2.895 9.93 1 34.38 29 SER B C 1
ATOM 2023 O O . SER B 1 29 ? -35.562 3.41 11.016 1 34.38 29 SER B O 1
ATOM 2025 N N . PRO B 1 30 ? -35.938 1.465 9.844 1 39.28 30 PRO B N 1
ATOM 2026 C CA . PRO B 1 30 ? -35.125 0.597 10.719 1 39.28 30 PRO B CA 1
ATOM 2027 C C . PRO B 1 30 ? -33.75 1.156 11 1 39.28 30 PRO B C 1
ATOM 2029 O O . PRO B 1 30 ? -33 0.576 11.781 1 39.28 30 PRO B O 1
ATOM 2032 N N . MET B 1 31 ? -33.375 2.203 10.281 1 35.12 31 MET B N 1
ATOM 2033 C CA . MET B 1 31 ? -32.062 2.812 10.547 1 35.12 31 MET B CA 1
ATOM 2034 C C . MET B 1 31 ? -32.031 3.471 11.922 1 35.12 31 MET B C 1
ATOM 2036 O O . MET B 1 31 ? -30.969 3.668 12.508 1 35.12 31 MET B O 1
ATOM 2040 N N . TRP B 1 32 ? -33.188 3.92 12.414 1 38.34 32 TRP B N 1
ATOM 2041 C CA . TRP B 1 32 ? -33.156 4.535 13.742 1 38.34 32 TRP B CA 1
ATOM 2042 C C . TRP B 1 32 ? -33.031 3.479 14.836 1 38.34 32 TRP B C 1
ATOM 2044 O O . TRP B 1 32 ? -32.344 3.684 15.828 1 38.34 32 TRP B O 1
ATOM 2054 N N . ALA B 1 33 ? -33.812 2.342 14.828 1 36.94 33 ALA B N 1
ATOM 2055 C CA . ALA B 1 33 ? -33.656 1.261 15.789 1 36.94 33 ALA B CA 1
ATOM 2056 C C . ALA B 1 33 ? -32.25 0.673 15.711 1 36.94 33 ALA B C 1
ATOM 2058 O O . ALA B 1 33 ? -31.641 0.355 16.734 1 36.94 33 ALA B O 1
ATOM 2059 N N . LYS B 1 34 ? -31.703 0.306 14.539 1 39.59 34 LYS B N 1
ATOM 2060 C CA . LYS B 1 34 ? -30.297 -0.106 14.43 1 39.59 34 LYS B CA 1
ATOM 2061 C C . LYS B 1 34 ? -29.359 0.971 14.977 1 39.59 34 LYS B C 1
ATOM 2063 O O . LYS B 1 34 ? -28.391 0.664 15.664 1 39.59 34 LYS B O 1
ATOM 2068 N N . ASN B 1 35 ? -29.703 2.236 14.812 1 36.88 35 ASN B N 1
ATOM 2069 C CA . ASN B 1 35 ? -28.953 3.318 15.445 1 36.88 35 ASN B CA 1
ATOM 2070 C C . ASN B 1 35 ? -29.172 3.35 16.953 1 36.88 35 ASN B C 1
ATOM 2072 O O . ASN B 1 35 ? -28.25 3.615 17.719 1 36.88 35 ASN B O 1
ATOM 2076 N N . ALA B 1 36 ? -30.422 3.162 17.5 1 39.31 36 ALA B N 1
ATOM 2077 C CA . ALA B 1 36 ? -30.703 3.125 18.922 1 39.31 36 ALA B CA 1
ATOM 2078 C C . ALA B 1 36 ? -30.141 1.858 19.562 1 39.31 36 ALA B C 1
ATOM 2080 O O . ALA B 1 36 ? -29.609 1.901 20.672 1 39.31 36 ALA B O 1
ATOM 2081 N N . LEU B 1 37 ? -30.516 0.615 19.047 1 39.41 37 LEU B N 1
ATOM 2082 C CA . LEU B 1 37 ? -29.891 -0.574 19.609 1 39.41 37 LEU B CA 1
ATOM 2083 C C . LEU B 1 37 ? -28.375 -0.519 19.453 1 39.41 37 LEU B C 1
ATOM 2085 O O . LEU B 1 37 ? -27.641 -1.005 20.312 1 39.41 37 LEU B O 1
ATOM 2089 N N . LYS B 1 38 ? -27.875 -0.004 18.391 1 40.19 38 LYS B N 1
ATOM 2090 C CA . LYS B 1 38 ? -26.453 0.319 18.297 1 40.19 38 LYS B CA 1
ATOM 2091 C C . LYS B 1 38 ? -26.047 1.296 19.406 1 40.19 38 LYS B C 1
ATOM 2093 O O . LYS B 1 38 ? -24.953 1.183 19.969 1 40.19 38 LYS B O 1
ATOM 2098 N N . ARG B 1 39 ? -26.859 2.201 19.828 1 38.59 39 ARG B N 1
ATOM 2099 C CA . ARG B 1 39 ? -26.578 3.041 20.984 1 38.59 39 ARG B CA 1
ATOM 2100 C C . ARG B 1 39 ? -26.5 2.205 22.266 1 38.59 39 ARG B C 1
ATOM 2102 O O . ARG B 1 39 ? -25.688 2.496 23.156 1 38.59 39 ARG B O 1
ATOM 2109 N N . ARG B 1 40 ? -27.469 1.39 22.531 1 39.66 40 ARG B N 1
ATOM 2110 C CA . ARG B 1 40 ? -27.547 0.711 23.828 1 39.66 40 ARG B CA 1
ATOM 2111 C C . ARG B 1 40 ? -26.438 -0.319 23.969 1 39.66 40 ARG B C 1
ATOM 2113 O O . ARG B 1 40 ? -25.875 -0.503 25.062 1 39.66 40 ARG B O 1
ATOM 2120 N N . ASN B 1 41 ? -26.438 -1.409 23.234 1 39.09 41 ASN B N 1
ATOM 2121 C CA . ASN B 1 41 ? -25.312 -2.348 23.344 1 39.09 41 ASN B CA 1
ATOM 2122 C C . ASN B 1 41 ? -24 -1.691 22.969 1 39.09 41 ASN B C 1
ATOM 2124 O O . ASN B 1 41 ? -23.391 -2.023 21.953 1 39.09 41 ASN B O 1
ATOM 2128 N N . MET B 1 42 ? -23.969 -0.485 22.875 1 38.22 42 MET B N 1
ATOM 2129 C CA . MET B 1 42 ? -22.797 0.392 22.906 1 38.22 42 MET B CA 1
ATOM 2130 C C . MET B 1 42 ? -21.797 -0.08 23.938 1 38.22 42 MET B C 1
ATOM 2132 O O . MET B 1 42 ? -21.859 0.321 25.109 1 38.22 42 MET B O 1
ATOM 2136 N N . GLU B 1 43 ? -21.781 -1.247 24.344 1 43.47 43 GLU B N 1
ATOM 2137 C CA . GLU B 1 43 ? -20.547 -1.517 25.078 1 43.47 43 GLU B CA 1
ATOM 2138 C C . GLU B 1 43 ? -19.484 -0.466 24.781 1 43.47 43 GLU B C 1
ATOM 2140 O O . GLU B 1 43 ? -19.469 0.1 23.672 1 43.47 43 GLU B O 1
ATOM 2145 N N . SER B 1 44 ? -18.969 0.303 25.844 1 49.91 44 SER B N 1
ATOM 2146 C CA . SER B 1 44 ? -18.062 1.447 25.891 1 49.91 44 SER B CA 1
ATOM 2147 C C . SER B 1 44 ? -17.031 1.388 24.766 1 49.91 44 SER B C 1
ATOM 2149 O O . SER B 1 44 ? -15.984 0.761 24.922 1 49.91 44 SER B O 1
ATOM 2151 N N . PHE 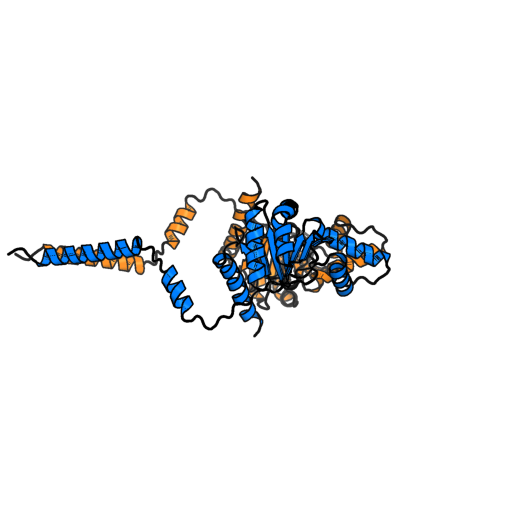B 1 45 ? -17.5 1.044 23.734 1 58.19 45 PHE B N 1
ATOM 2152 C CA . PHE B 1 45 ? -16.562 1.079 22.625 1 58.19 45 PHE B CA 1
ATOM 2153 C C . PHE B 1 45 ? -15.781 2.393 22.609 1 58.19 45 PHE B C 1
ATOM 2155 O O . PHE B 1 45 ? -16.375 3.471 22.562 1 58.19 45 PHE B O 1
ATOM 2162 N N . ARG B 1 46 ? -14.602 2.395 23.25 1 68.25 46 ARG B N 1
ATOM 2163 C CA . ARG B 1 46 ? -13.734 3.562 23.312 1 68.25 46 ARG B CA 1
ATOM 2164 C C . ARG B 1 46 ? -13.133 3.871 21.938 1 68.25 46 ARG B C 1
ATOM 2166 O O . ARG B 1 46 ? -12.531 2.998 21.312 1 68.25 46 ARG B O 1
ATOM 2173 N N . LEU B 1 47 ? -13.555 4.977 21.391 1 79.81 47 LEU B N 1
ATOM 2174 C CA . LEU B 1 47 ? -12.961 5.453 20.156 1 79.81 47 LEU B CA 1
ATOM 2175 C C . LEU B 1 47 ? -11.453 5.621 20.312 1 79.81 47 LEU B C 1
ATOM 2177 O O . LEU B 1 47 ? -10.984 6.195 21.297 1 79.81 47 LEU B O 1
ATOM 2181 N N . ARG B 1 48 ? -10.766 4.91 19.562 1 85.69 48 ARG B N 1
ATOM 2182 C CA . ARG B 1 48 ? -9.312 5.074 19.516 1 85.69 48 ARG B CA 1
ATOM 2183 C C . ARG B 1 48 ? -8.906 5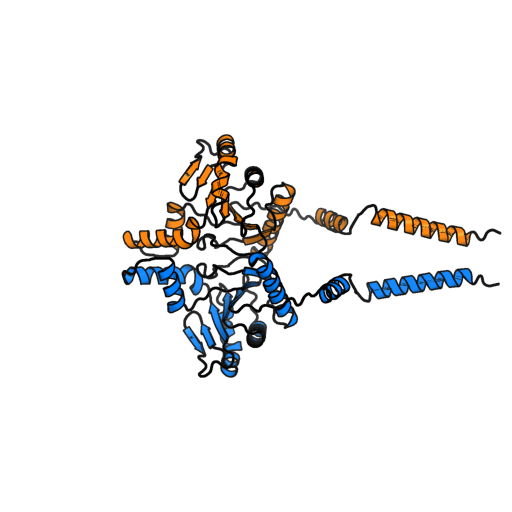.953 18.344 1 85.69 48 ARG B C 1
ATOM 2185 O O . ARG B 1 48 ? -9.031 5.551 17.172 1 85.69 48 ARG B O 1
ATOM 2192 N N . THR B 1 49 ? -8.57 7.102 18.672 1 90.56 49 THR B N 1
ATOM 2193 C CA . THR B 1 49 ? -8.109 8.008 17.625 1 90.56 49 THR B CA 1
ATOM 2194 C C . THR B 1 49 ? -6.695 7.645 17.188 1 90.56 49 THR B C 1
ATOM 2196 O O . THR B 1 49 ? -5.801 7.469 18.016 1 90.56 49 THR B O 1
ATOM 2199 N N . PRO B 1 50 ? -6.492 7.512 15.906 1 94.25 50 PRO B N 1
ATOM 2200 C CA . PRO B 1 50 ? -5.133 7.223 15.445 1 94.25 50 PRO B CA 1
ATOM 2201 C C . PRO B 1 50 ? -4.152 8.352 15.758 1 94.25 50 PRO B C 1
ATOM 2203 O O . PRO B 1 50 ? -4.484 9.531 15.594 1 94.25 50 PRO B O 1
ATOM 2206 N N . SER B 1 51 ? -3.012 7.984 16.203 1 95.12 51 SER B N 1
ATOM 2207 C CA . SER B 1 51 ? -1.979 8.984 16.453 1 95.12 51 SER B CA 1
ATOM 2208 C C . SER B 1 51 ? -1.465 9.586 15.141 1 95.12 51 SER B C 1
ATOM 2210 O O . SER B 1 51 ? -1.302 10.805 15.039 1 95.12 51 SER B O 1
ATOM 2212 N N . ASN B 1 52 ? -1.218 8.742 14.148 1 97.25 52 ASN B N 1
ATOM 2213 C CA . ASN B 1 52 ? -0.776 9.148 12.82 1 97.25 52 ASN B CA 1
ATOM 2214 C C . ASN B 1 52 ? -1.84 8.859 11.766 1 97.25 52 ASN B C 1
ATOM 2216 O O . ASN B 1 52 ? -2.17 7.699 11.508 1 97.25 52 ASN B O 1
ATOM 2220 N N . LEU B 1 53 ? -2.363 9.906 11.219 1 98.06 53 LEU B N 1
ATOM 2221 C CA . LEU B 1 53 ? -3.422 9.812 10.219 1 98.06 53 LEU B CA 1
ATOM 2222 C C . LEU B 1 53 ? -2.941 10.328 8.867 1 98.06 53 LEU B C 1
ATOM 2224 O O . LEU B 1 53 ? -2.273 11.359 8.789 1 98.06 53 LEU B O 1
ATOM 2228 N N . ALA B 1 54 ? -3.246 9.602 7.816 1 98.44 54 ALA B N 1
ATOM 2229 C CA . ALA B 1 54 ? -2.932 10.062 6.465 1 98.44 54 ALA B CA 1
ATOM 2230 C C . ALA B 1 54 ? -4.195 10.203 5.625 1 98.44 54 ALA B C 1
ATOM 2232 O O . ALA B 1 54 ? -5.098 9.359 5.699 1 98.44 54 ALA B O 1
ATOM 2233 N N . ILE B 1 55 ? -4.289 11.281 4.934 1 98.38 55 ILE B N 1
ATOM 2234 C CA . ILE B 1 55 ? -5.285 11.477 3.889 1 98.38 55 ILE B CA 1
ATOM 2235 C C . ILE B 1 55 ? -4.629 11.367 2.516 1 98.38 55 ILE B C 1
ATOM 2237 O O . ILE B 1 55 ? -3.646 12.055 2.232 1 98.38 55 ILE B O 1
ATOM 2241 N N . LEU B 1 56 ? -5.09 10.469 1.757 1 97.5 56 LEU B N 1
ATOM 2242 C CA . LEU B 1 56 ? -4.582 10.25 0.407 1 97.5 56 LEU B CA 1
ATOM 2243 C C . LEU B 1 56 ? -5.66 10.531 -0.633 1 97.5 56 LEU B C 1
ATOM 2245 O O . LEU B 1 56 ? -6.68 9.836 -0.679 1 97.5 56 LEU B O 1
ATOM 2249 N N . TYR B 1 57 ? -5.484 11.578 -1.389 1 96.69 57 TYR B N 1
ATOM 2250 C CA . TYR B 1 57 ? -6.391 11.844 -2.5 1 96.69 57 TYR B CA 1
ATOM 2251 C C . TYR B 1 57 ? -6.059 10.953 -3.697 1 96.69 57 TYR B C 1
ATOM 2253 O O . TYR B 1 57 ? -4.934 10.977 -4.199 1 96.69 57 TYR B O 1
ATOM 2261 N N . THR B 1 58 ? -6.992 10.195 -4.18 1 93.81 58 THR B N 1
ATOM 2262 C CA . THR B 1 58 ? -6.77 9.32 -5.328 1 93.81 58 THR B CA 1
ATOM 2263 C C . THR B 1 58 ? -7.25 9.984 -6.613 1 93.81 58 THR B C 1
ATOM 2265 O O . THR B 1 58 ? -7.078 9.438 -7.703 1 93.81 58 THR B O 1
ATOM 2268 N N . GLU B 1 59 ? -7.887 11.039 -6.508 1 90.75 59 GLU B N 1
ATOM 2269 C CA . GLU B 1 59 ? -8.336 11.883 -7.613 1 90.75 59 GLU B CA 1
ATOM 2270 C C . GLU B 1 59 ? -8.156 13.359 -7.285 1 90.75 59 GLU B C 1
ATOM 2272 O O . GLU B 1 59 ? -7.879 13.719 -6.137 1 90.75 59 GLU B O 1
ATOM 2277 N N . ARG B 1 60 ? -8.188 14.172 -8.352 1 88.88 60 ARG B N 1
ATOM 2278 C CA . ARG B 1 60 ? -7.953 15.602 -8.164 1 88.88 60 ARG B CA 1
ATOM 2279 C C . ARG B 1 60 ? -9.211 16.297 -7.664 1 88.88 60 ARG B C 1
ATOM 2281 O O . ARG B 1 60 ? -9.883 17 -8.422 1 88.88 60 ARG B O 1
ATOM 2288 N N . VAL B 1 61 ? -9.555 16.156 -6.371 1 83.19 61 VAL B N 1
ATOM 2289 C CA . VAL B 1 61 ? -10.789 16.703 -5.82 1 83.19 61 VAL B CA 1
ATOM 2290 C C . VAL B 1 61 ? -10.484 17.516 -4.559 1 83.19 61 VAL B C 1
ATOM 2292 O O . VAL B 1 61 ? -11.328 17.625 -3.67 1 83.19 61 VAL B O 1
ATOM 2295 N N . VAL B 1 62 ? -9.359 18.094 -4.504 1 85.75 62 VAL B N 1
ATOM 2296 C CA . VAL B 1 62 ? -8.953 18.828 -3.309 1 85.75 62 VAL B CA 1
ATOM 2297 C C . VAL B 1 62 ? -9.719 20.141 -3.223 1 85.75 62 VAL B C 1
ATOM 2299 O O . VAL B 1 62 ? -9.812 20.875 -4.207 1 85.75 62 VAL B O 1
ATOM 2302 N N . GLU B 1 63 ? -10.289 20.328 -2.137 1 86 63 GLU B N 1
ATOM 2303 C CA . GLU B 1 63 ? -10.953 21.609 -1.861 1 86 63 GLU B CA 1
ATOM 2304 C C . GLU B 1 63 ? -10.289 22.328 -0.691 1 86 63 GLU B C 1
ATOM 2306 O O . GLU B 1 63 ? -10.258 21.812 0.426 1 86 63 GLU B O 1
ATOM 2311 N N . LYS B 1 64 ? -9.906 23.562 -0.948 1 85.5 64 LYS B N 1
ATOM 2312 C CA . LYS B 1 64 ? -9.109 24.344 -0.005 1 85.5 64 LYS B CA 1
ATOM 2313 C C . LYS B 1 64 ? -9.836 24.5 1.326 1 85.5 64 LYS B C 1
ATOM 2315 O O . LYS B 1 64 ? -9.234 24.375 2.393 1 85.5 64 LYS B O 1
ATOM 2320 N N . GLU B 1 65 ? -11.07 24.844 1.264 1 89.31 65 GLU B N 1
ATOM 2321 C CA . GLU B 1 65 ? -11.828 25.094 2.484 1 89.31 65 GLU B CA 1
ATOM 2322 C C . GLU B 1 65 ? -11.992 23.828 3.311 1 89.31 65 GLU B C 1
ATOM 2324 O O . GLU B 1 65 ? -11.969 23.875 4.543 1 89.31 65 GLU B O 1
ATOM 2329 N N . GLU B 1 66 ? -12.023 22.75 2.613 1 93.19 66 GLU B N 1
ATOM 2330 C CA . GLU B 1 66 ? -12.219 21.469 3.297 1 93.19 66 GLU B CA 1
ATOM 2331 C C . GLU B 1 66 ? -10.961 21.047 4.039 1 93.19 66 GLU B C 1
ATOM 2333 O O . GLU B 1 66 ? -11.031 20.438 5.109 1 93.19 66 GLU B O 1
ATOM 2338 N N . LEU B 1 67 ? -9.852 21.422 3.537 1 96.12 67 LEU B N 1
ATOM 2339 C CA . LEU B 1 67 ? -8.586 21.047 4.168 1 96.12 67 LEU B CA 1
ATOM 2340 C C . LEU B 1 67 ? -8.43 21.75 5.516 1 96.12 67 LEU B C 1
ATOM 2342 O O . LEU B 1 67 ? -8.031 21.109 6.5 1 96.12 67 LEU B O 1
ATOM 2346 N N . ARG B 1 68 ? -8.758 23 5.551 1 94.88 68 ARG B N 1
ATOM 2347 C CA . ARG B 1 68 ? -8.664 23.734 6.801 1 94.88 68 ARG B CA 1
ATOM 2348 C C . ARG B 1 68 ? -9.578 23.141 7.863 1 94.88 68 ARG B C 1
ATOM 2350 O O . ARG B 1 68 ? -9.18 22.984 9.016 1 94.88 68 ARG B O 1
ATOM 2357 N N . LYS B 1 69 ? -10.789 22.812 7.469 1 96.19 69 LYS B N 1
ATOM 2358 C CA . LYS B 1 69 ? -11.75 22.203 8.383 1 96.19 69 LYS B CA 1
ATOM 2359 C C . LYS B 1 69 ? -11.227 20.875 8.914 1 96.19 69 LYS B C 1
ATOM 2361 O O . LYS B 1 69 ? -11.359 20.578 10.102 1 96.19 69 LYS B O 1
ATOM 2366 N N . LEU B 1 70 ? -10.641 20.062 8.062 1 97.44 70 LEU B N 1
ATOM 2367 C CA . LEU B 1 70 ? -10.094 18.781 8.469 1 97.44 70 LEU B CA 1
ATOM 2368 C C . LEU B 1 70 ? -8.969 18.953 9.484 1 97.44 70 LEU B C 1
ATOM 2370 O O . LEU B 1 70 ? -8.914 18.234 10.484 1 97.44 70 LEU B O 1
ATOM 2374 N N . ILE B 1 71 ? -8.078 19.891 9.195 1 96.88 71 ILE B N 1
ATOM 2375 C CA . ILE B 1 71 ? -6.949 20.141 10.078 1 96.88 71 ILE B CA 1
ATOM 2376 C C . ILE B 1 71 ? -7.465 20.562 11.461 1 96.88 71 ILE B C 1
ATOM 2378 O O . ILE B 1 71 ? -6.953 20.094 12.484 1 96.88 71 ILE B O 1
ATOM 2382 N N . GLU B 1 72 ? -8.469 21.344 11.461 1 95.38 72 GLU B N 1
ATOM 2383 C CA . GLU B 1 72 ? -9.062 21.781 12.719 1 95.38 72 GLU B CA 1
ATOM 2384 C C . GLU B 1 72 ? -9.641 20.609 13.492 1 95.38 72 GLU B C 1
ATOM 2386 O O . GLU B 1 72 ? -9.391 20.453 14.695 1 95.38 72 GLU B O 1
ATOM 2391 N N . ILE B 1 73 ? -10.398 19.797 12.828 1 96.25 73 ILE B N 1
ATOM 2392 C CA . ILE B 1 73 ? -11.023 18.641 13.469 1 96.25 73 ILE B CA 1
ATOM 2393 C C . ILE B 1 73 ? -9.953 17.703 14 1 96.25 73 ILE B C 1
ATOM 2395 O O . ILE B 1 73 ? -10.062 17.203 15.125 1 96.25 73 ILE B O 1
ATOM 2399 N N . CYS B 1 74 ? -8.875 17.469 13.242 1 96.5 74 CYS B N 1
ATOM 2400 C CA . CYS B 1 74 ? -7.801 16.578 13.664 1 96.5 74 CYS B CA 1
ATOM 2401 C C . CYS B 1 74 ? -7.078 17.125 14.883 1 96.5 74 CYS B C 1
ATOM 2403 O O . CYS B 1 74 ? -6.742 16.375 15.805 1 96.5 74 CYS B O 1
ATOM 2405 N N . SER B 1 75 ? -6.898 18.438 14.867 1 93.81 75 SER B N 1
ATOM 2406 C CA . SER B 1 75 ? -6.215 19.078 15.992 1 93.81 75 SER B CA 1
ATOM 2407 C C . SER B 1 75 ? -7 18.906 17.281 1 93.81 75 SER B C 1
ATOM 2409 O O . SER B 1 75 ? -6.41 18.719 18.359 1 93.81 75 SER B O 1
ATOM 2411 N N . LYS B 1 76 ? -8.281 18.812 17.219 1 92.62 76 LYS B N 1
ATOM 2412 C CA . LYS B 1 76 ? -9.148 18.719 18.375 1 92.62 76 LYS B CA 1
ATOM 2413 C C . LYS B 1 76 ? -9.359 17.25 18.781 1 92.62 76 LYS B C 1
ATOM 2415 O O . LYS B 1 76 ? -9.836 16.969 19.891 1 92.62 76 LYS B O 1
ATOM 2420 N N . SER B 1 77 ? -9.031 16.344 17.906 1 92.69 77 SER B N 1
ATOM 2421 C CA . SER B 1 77 ? -9.336 14.945 18.141 1 92.69 77 SER B CA 1
ATOM 2422 C C . SER B 1 77 ? -8.125 14.203 18.703 1 92.69 77 SER B C 1
ATOM 2424 O O . SER B 1 77 ? -8.211 13.016 19.016 1 92.69 77 SER B O 1
ATOM 2426 N N . GLY B 1 78 ? -6.965 14.828 18.719 1 91.56 78 GLY B N 1
ATOM 2427 C CA . GLY B 1 78 ? -5.801 14.203 19.328 1 91.56 78 GLY B CA 1
ATOM 2428 C C . GLY B 1 78 ? -4.867 13.578 18.297 1 91.56 78 GLY B C 1
ATOM 2429 O O . GLY B 1 78 ? -3.973 12.805 18.656 1 91.56 78 GLY B O 1
ATOM 2430 N N . VAL B 1 79 ? -5.051 13.828 17.094 1 95.81 79 VAL B N 1
ATOM 2431 C CA . VAL B 1 79 ? -4.113 13.391 16.062 1 95.81 79 VAL B CA 1
ATOM 2432 C C . VAL B 1 79 ? -2.773 14.102 16.25 1 95.81 79 VAL B C 1
ATOM 2434 O O . VAL B 1 79 ? -2.727 15.32 16.422 1 95.81 79 VAL B O 1
ATOM 2437 N N . ARG B 1 80 ? -1.723 13.344 16.203 1 95.75 80 ARG B N 1
ATOM 2438 C CA . ARG B 1 80 ? -0.402 13.922 16.438 1 95.75 80 ARG B CA 1
ATOM 2439 C C . ARG B 1 80 ? 0.294 14.242 15.125 1 95.75 80 ARG B C 1
ATOM 2441 O O . ARG B 1 80 ? 1.094 15.18 15.047 1 95.75 80 ARG B O 1
ATOM 2448 N N . HIS B 1 81 ? 0.059 13.422 14.133 1 97.19 81 HIS B N 1
ATOM 2449 C CA . HIS B 1 81 ? 0.661 13.602 12.812 1 97.19 81 HIS B CA 1
ATOM 2450 C C . HIS B 1 81 ? -0.364 13.383 11.703 1 97.19 81 HIS B C 1
ATOM 2452 O O . HIS B 1 81 ? -0.944 12.297 11.594 1 97.19 81 HIS B O 1
ATOM 2458 N N . LEU B 1 82 ? -0.581 14.422 10.977 1 98.19 82 LEU B N 1
ATOM 2459 C CA . LEU B 1 82 ? -1.48 14.352 9.828 1 98.19 82 LEU B CA 1
ATOM 2460 C C . LEU B 1 82 ? -0.708 14.492 8.523 1 98.19 82 LEU B C 1
ATOM 2462 O O . LEU B 1 82 ? -0.121 15.547 8.258 1 98.19 82 LEU B O 1
ATOM 2466 N N . SER B 1 83 ? -0.679 13.445 7.746 1 98.38 83 SER B N 1
ATOM 2467 C CA . SER B 1 83 ? -0.087 13.492 6.414 1 98.38 83 SER B CA 1
ATOM 2468 C C . SER B 1 83 ? -1.148 13.734 5.344 1 98.38 83 SER B C 1
ATOM 2470 O O . SER B 1 83 ? -2.156 13.031 5.293 1 98.38 83 SER B O 1
ATOM 2472 N N . LEU B 1 84 ? -0.984 14.742 4.602 1 98.38 84 LEU B N 1
ATOM 2473 C CA . LEU B 1 84 ? -1.835 15.047 3.455 1 98.38 84 LEU B CA 1
ATOM 2474 C C . LEU B 1 84 ? -1.098 14.773 2.146 1 98.38 84 LEU B C 1
ATOM 2476 O O . LEU B 1 84 ? -0.137 15.477 1.816 1 98.38 84 LEU B O 1
ATOM 2480 N N . TYR B 1 85 ? -1.638 13.797 1.4 1 97.75 85 TYR B N 1
ATOM 2481 C CA . TYR B 1 85 ? -0.935 13.398 0.186 1 97.75 85 TYR B CA 1
ATOM 2482 C C . TYR B 1 85 ? -1.84 13.523 -1.034 1 97.75 85 TYR B C 1
ATOM 2484 O O . TYR B 1 85 ? -2.992 13.078 -1.009 1 97.75 85 TYR B O 1
ATOM 2492 N N . ASP B 1 86 ? -1.292 14.086 -2.021 1 96.69 86 ASP B N 1
ATOM 2493 C CA . ASP B 1 86 ? -1.831 13.977 -3.373 1 96.69 86 ASP B CA 1
ATOM 2494 C C . ASP B 1 86 ? -0.71 13.906 -4.406 1 96.69 86 ASP B C 1
ATOM 2496 O O . ASP B 1 86 ? 0.289 14.617 -4.297 1 96.69 86 ASP B O 1
ATOM 2500 N N . HIS B 1 87 ? -0.946 13.078 -5.379 1 95.5 87 HIS B N 1
ATOM 2501 C CA . HIS B 1 87 ? 0.079 12.805 -6.379 1 95.5 87 HIS B CA 1
ATOM 2502 C C . HIS B 1 87 ? 0.41 14.055 -7.188 1 95.5 87 HIS B C 1
ATOM 2504 O O . HIS B 1 87 ? 1.554 14.242 -7.609 1 95.5 87 HIS B O 1
ATOM 2510 N N . TRP B 1 88 ? -0.452 15.008 -7.348 1 95.19 88 TRP B N 1
ATOM 2511 C CA . TRP B 1 88 ? -0.372 16.109 -8.312 1 95.19 88 TRP B CA 1
ATOM 2512 C C . TRP B 1 88 ? 0.154 17.375 -7.656 1 95.19 88 TRP B C 1
ATOM 2514 O O . TRP B 1 88 ? 0.535 18.328 -8.344 1 95.19 88 TRP B O 1
ATOM 2524 N N . GLY B 1 89 ? 0.181 17.438 -6.398 1 95.19 89 GLY B N 1
ATOM 2525 C CA . GLY B 1 89 ? 0.664 18.609 -5.691 1 95.19 89 GLY B CA 1
ATOM 2526 C C . GLY B 1 89 ? -0.412 19.656 -5.477 1 95.19 89 GLY B C 1
ATOM 2527 O O . GLY B 1 89 ? -0.106 20.828 -5.238 1 95.19 89 GLY B O 1
ATOM 2528 N N . ASP B 1 90 ? -1.676 19.25 -5.578 1 96.12 90 ASP B N 1
ATOM 2529 C CA . ASP B 1 90 ? -2.785 20.188 -5.414 1 96.12 90 ASP B CA 1
ATOM 2530 C C . ASP B 1 90 ? -2.908 20.641 -3.963 1 96.12 90 ASP B C 1
ATOM 2532 O O . ASP B 1 90 ? -3.252 21.797 -3.697 1 96.12 90 ASP B O 1
ATOM 2536 N N . VAL B 1 91 ? -2.666 19.766 -3.006 1 96.75 91 VAL B N 1
ATOM 2537 C CA . VAL B 1 91 ? -2.719 20.125 -1.593 1 96.75 91 VAL B CA 1
ATOM 2538 C C . VAL B 1 91 ? -1.648 21.172 -1.283 1 96.75 91 VAL B C 1
ATOM 2540 O O . VAL B 1 91 ? -1.9 22.125 -0.548 1 96.75 91 VAL B O 1
ATOM 2543 N N . GLN B 1 92 ? -0.506 20.969 -1.84 1 95.38 92 GLN B N 1
ATOM 2544 C CA . GLN B 1 92 ? 0.585 21.922 -1.634 1 95.38 92 GLN B CA 1
ATOM 2545 C C . GLN B 1 92 ? 0.194 23.312 -2.098 1 95.38 92 GLN B C 1
ATOM 2547 O O . GLN B 1 92 ? 0.516 24.312 -1.437 1 95.38 92 GLN B O 1
ATOM 2552 N N . LYS B 1 93 ? -0.49 23.375 -3.129 1 94.62 93 LYS B N 1
ATOM 2553 C CA . LYS B 1 93 ? -0.939 24.656 -3.67 1 94.62 93 LYS B CA 1
ATOM 2554 C C . LYS B 1 93 ? -1.937 25.328 -2.73 1 94.62 93 LYS B C 1
ATOM 2556 O O . LYS B 1 93 ? -2.133 26.547 -2.795 1 94.62 93 LYS B O 1
ATOM 2561 N N . CYS B 1 94 ? -2.545 24.562 -1.945 1 95.56 94 CYS B N 1
ATOM 2562 C CA . CYS B 1 94 ? -3.576 25.062 -1.049 1 95.56 94 CYS B CA 1
ATOM 2563 C C . CYS B 1 94 ? -2.975 25.516 0.278 1 95.56 94 CYS B C 1
ATOM 2565 O O . CYS B 1 94 ? -3.674 26.062 1.127 1 95.56 94 CYS B O 1
ATOM 2567 N N . VAL B 1 95 ? -1.739 25.375 0.513 1 95.62 95 VAL B N 1
ATOM 2568 C CA . VAL B 1 95 ? -1.086 25.609 1.797 1 95.62 95 VAL B CA 1
ATOM 2569 C C . VAL B 1 95 ? -1.322 27.062 2.242 1 95.62 95 VAL B C 1
ATOM 2571 O O . VAL B 1 95 ? -1.6 27.312 3.416 1 95.62 95 VAL B O 1
ATOM 2574 N N . PRO B 1 96 ? -1.282 28.047 1.377 1 94.19 96 PRO B N 1
ATOM 2575 C CA . PRO B 1 96 ? -1.518 29.438 1.798 1 94.19 96 PRO B CA 1
ATOM 2576 C C . PRO B 1 96 ? -2.877 29.625 2.467 1 94.19 96 PRO B C 1
ATOM 2578 O O . PRO B 1 96 ? -3.062 30.562 3.244 1 94.19 96 PRO B O 1
ATOM 2581 N N . ASN B 1 97 ? -3.736 28.688 2.23 1 94.25 97 ASN B N 1
ATOM 2582 C CA . ASN B 1 97 ? -5.086 28.828 2.76 1 94.25 97 ASN B CA 1
ATOM 2583 C C . ASN B 1 97 ? -5.172 28.359 4.211 1 94.25 97 ASN B C 1
ATOM 2585 O O . ASN B 1 97 ? -6.152 28.641 4.902 1 94.25 97 ASN B O 1
ATOM 2589 N N . PHE B 1 98 ? -4.066 27.609 4.688 1 94.94 98 PHE B N 1
ATOM 2590 C CA . PHE B 1 98 ? -4.211 27.125 6.055 1 94.94 98 PHE B CA 1
ATOM 2591 C C . PHE B 1 98 ? -2.918 27.312 6.84 1 94.94 98 PHE B C 1
ATOM 2593 O O . PHE B 1 98 ? -2.846 26.969 8.023 1 94.94 98 PHE B O 1
ATOM 2600 N N . VAL B 1 99 ? -1.962 27.922 6.211 1 95.06 99 VAL B N 1
ATOM 2601 C CA . VAL B 1 99 ? -0.676 28.094 6.875 1 95.06 99 VAL B CA 1
ATOM 2602 C C . VAL B 1 99 ? -0.847 29.016 8.086 1 95.06 99 VAL B C 1
ATOM 2604 O O . VAL B 1 99 ? -0.281 28.75 9.156 1 95.06 99 VAL B O 1
ATOM 2607 N N . ASP B 1 100 ? -1.57 30.062 7.965 1 93.5 100 ASP B N 1
ATOM 2608 C CA . ASP B 1 100 ? -1.788 30.984 9.07 1 93.5 100 ASP B CA 1
ATOM 2609 C C . ASP B 1 100 ? -2.559 30.312 10.203 1 93.5 100 ASP B C 1
ATOM 2611 O O . ASP B 1 100 ? -2.287 30.562 11.383 1 93.5 100 ASP B O 1
ATOM 2615 N N . PHE B 1 101 ? -3.516 29.562 9.812 1 92.94 101 PHE B N 1
ATOM 2616 C CA . PHE B 1 101 ? -4.254 28.812 10.82 1 92.94 101 PHE B CA 1
ATOM 2617 C C . PHE B 1 101 ? -3.311 27.938 11.641 1 92.94 101 PHE B C 1
ATOM 2619 O O . PHE B 1 101 ? -3.4 27.891 12.867 1 92.94 101 PHE B O 1
ATOM 2626 N N . CYS B 1 102 ? -2.4 27.219 10.984 1 94.44 102 CYS B N 1
ATOM 2627 C CA . CYS B 1 102 ? -1.426 26.375 11.664 1 94.44 102 CYS B CA 1
ATOM 2628 C C . CYS B 1 102 ? -0.546 27.203 12.602 1 94.44 102 CYS B C 1
ATOM 2630 O O . CYS B 1 102 ? -0.314 26.797 13.742 1 94.44 102 CYS B O 1
ATOM 2632 N N . ARG B 1 103 ? -0.155 28.297 12.141 1 92.5 103 ARG B N 1
ATOM 2633 C CA . ARG B 1 103 ? 0.701 29.188 12.93 1 92.5 103 ARG B CA 1
ATOM 2634 C C . ARG B 1 103 ? -0.005 29.641 14.203 1 92.5 103 ARG B C 1
ATOM 2636 O O . ARG B 1 103 ? 0.562 29.547 15.297 1 92.5 103 ARG B O 1
ATOM 2643 N N . PHE B 1 104 ? -1.219 30.031 14.047 1 91.25 104 PHE B N 1
ATOM 2644 C CA . PHE B 1 104 ? -1.977 30.609 15.148 1 91.25 104 PHE B CA 1
ATOM 2645 C C . PHE B 1 104 ? -2.342 29.531 16.172 1 91.25 104 PHE B C 1
ATOM 2647 O O . PHE B 1 104 ? -2.48 29.828 17.359 1 91.25 104 PHE B O 1
ATOM 2654 N N . ASN B 1 105 ? -2.402 28.328 15.734 1 91.81 105 ASN B N 1
ATOM 2655 C CA . ASN B 1 105 ? -2.85 27.281 16.641 1 91.81 105 ASN B CA 1
ATOM 2656 C C . ASN B 1 105 ? -1.689 26.391 17.078 1 91.81 105 ASN B C 1
ATOM 2658 O O . ASN B 1 105 ? -1.903 25.328 17.672 1 91.81 105 ASN B O 1
ATOM 2662 N N . GLY B 1 106 ? -0.481 26.781 16.734 1 92.44 106 GLY B N 1
ATOM 2663 C CA . GLY B 1 106 ? 0.706 26.078 17.172 1 92.44 106 GLY B CA 1
ATOM 2664 C C . GLY B 1 106 ? 0.876 24.719 16.516 1 92.44 106 GLY B C 1
ATOM 2665 O O . GLY B 1 106 ? 1.318 23.766 17.156 1 92.44 106 GLY B O 1
ATOM 2666 N N . ILE B 1 107 ? 0.421 24.562 15.328 1 94.75 107 ILE B N 1
ATOM 2667 C CA . ILE B 1 107 ? 0.558 23.344 14.539 1 94.75 107 ILE B CA 1
ATOM 2668 C C . ILE B 1 107 ? 1.82 23.422 13.688 1 94.75 107 ILE B C 1
ATOM 2670 O O . ILE B 1 107 ? 2.035 24.391 12.969 1 94.75 107 ILE B O 1
ATOM 2674 N N . ARG B 1 108 ? 2.645 22.422 13.812 1 95.62 108 ARG B N 1
ATOM 2675 C CA . ARG B 1 108 ? 3.818 22.328 12.953 1 95.62 108 ARG B CA 1
ATOM 2676 C C . ARG B 1 108 ? 3.426 21.953 11.531 1 95.62 108 ARG B C 1
ATOM 2678 O O . ARG B 1 108 ? 2.619 21.047 11.32 1 95.62 108 ARG B O 1
ATOM 2685 N N . LEU B 1 109 ? 3.953 22.703 10.57 1 96.81 109 LEU B N 1
ATOM 2686 C CA . LEU B 1 109 ? 3.635 22.453 9.172 1 96.81 109 LEU B CA 1
ATOM 2687 C C . LEU B 1 109 ? 4.898 22.141 8.375 1 96.81 109 LEU B C 1
ATOM 2689 O O . LEU B 1 109 ? 5.848 22.922 8.375 1 96.81 109 LEU B O 1
ATOM 2693 N N . ILE B 1 110 ? 4.891 20.984 7.738 1 96.94 110 ILE B N 1
ATOM 2694 C CA . ILE B 1 110 ? 6.02 20.547 6.926 1 96.94 110 ILE B CA 1
ATOM 2695 C C . ILE B 1 110 ? 5.574 20.375 5.473 1 96.94 110 ILE B C 1
ATOM 2697 O O . ILE B 1 110 ? 4.59 19.703 5.195 1 96.94 110 ILE B O 1
ATOM 2701 N N . LEU B 1 111 ? 6.238 20.969 4.559 1 97 111 LEU B N 1
ATOM 2702 C CA . LEU B 1 111 ? 6.039 20.766 3.129 1 97 111 LEU B CA 1
ATOM 2703 C C . LEU B 1 111 ? 7.105 19.844 2.557 1 97 111 LEU B C 1
ATOM 2705 O O . LEU B 1 111 ? 8.258 20.25 2.371 1 97 111 LEU B O 1
ATOM 2709 N N . GLY B 1 112 ? 6.656 18.641 2.178 1 95.56 112 GLY B N 1
ATOM 2710 C CA . GLY B 1 112 ? 7.664 17.641 1.855 1 95.56 112 GLY B CA 1
ATOM 2711 C C . GLY B 1 112 ? 8.602 17.344 3.012 1 95.56 112 GLY B C 1
ATOM 2712 O O . GLY B 1 112 ? 8.227 16.656 3.963 1 95.56 112 GLY B O 1
ATOM 2713 N N . ARG B 1 113 ? 9.75 17.891 2.885 1 93.12 113 ARG B N 1
ATOM 2714 C CA . ARG B 1 113 ? 10.719 17.703 3.959 1 93.12 113 ARG B CA 1
ATOM 2715 C C . ARG B 1 113 ? 11.148 19.031 4.559 1 93.12 113 ARG B C 1
ATOM 2717 O O . ARG B 1 113 ? 12.078 19.078 5.363 1 93.12 113 ARG B O 1
ATOM 2724 N N . THR B 1 114 ? 10.477 20.047 4.152 1 93.5 114 THR B N 1
ATOM 2725 C CA . THR B 1 114 ? 10.836 21.391 4.609 1 93.5 114 THR B CA 1
ATOM 2726 C C . THR B 1 114 ? 9.844 21.875 5.66 1 93.5 114 THR B C 1
ATOM 2728 O O . THR B 1 114 ? 8.633 21.906 5.418 1 93.5 114 THR B O 1
ATOM 2731 N N . VAL B 1 115 ? 10.367 22.359 6.734 1 91.31 115 VAL B N 1
ATOM 2732 C CA . VAL B 1 115 ? 9.508 22.891 7.793 1 91.31 115 VAL B CA 1
ATOM 2733 C C . VAL B 1 115 ? 9.07 24.312 7.445 1 91.31 115 VAL B C 1
ATOM 2735 O O . VAL B 1 115 ? 9.906 25.203 7.289 1 91.31 115 VAL B O 1
ATOM 2738 N N . GLU B 1 116 ? 7.82 24.5 7.32 1 91.81 116 GLU B N 1
ATOM 2739 C CA . GLU B 1 116 ? 7.258 25.797 6.969 1 91.81 116 GLU B CA 1
ATOM 2740 C C . GLU B 1 116 ? 6.836 26.578 8.211 1 91.81 116 GLU B C 1
ATOM 2742 O O . GLU B 1 116 ? 6.965 27.797 8.258 1 91.81 116 GLU B O 1
ATOM 2747 N N . VAL B 1 117 ? 6.211 25.922 9.094 1 91.06 117 VAL B N 1
ATOM 2748 C CA . VAL B 1 117 ? 5.801 26.5 10.367 1 91.06 117 VAL B CA 1
ATOM 2749 C C . VAL B 1 117 ? 6.391 25.688 11.523 1 91.06 117 VAL B C 1
ATOM 2751 O O . VAL B 1 117 ? 6.207 24.469 11.578 1 91.06 117 VAL B O 1
ATOM 2754 N N . SER B 1 118 ? 7.23 26.219 12.352 1 86.38 118 SER B N 1
ATOM 2755 C CA . SER B 1 118 ? 7.77 25.609 13.57 1 86.38 118 SER B CA 1
ATOM 2756 C C . SER B 1 118 ? 7.309 26.375 14.812 1 86.38 118 SER B C 1
ATOM 2758 O O . SER B 1 118 ? 7.863 27.422 15.148 1 86.38 118 SER B O 1
ATOM 2760 N N . PRO B 1 119 ? 6.219 25.953 15.328 1 74.69 119 PRO B N 1
ATOM 2761 C CA . PRO B 1 119 ? 5.781 26.734 16.484 1 74.69 119 PRO B CA 1
ATOM 2762 C C . PRO B 1 119 ? 6.727 26.609 17.672 1 74.69 119 PRO B C 1
ATOM 2764 O O . PRO B 1 119 ? 7.426 25.609 17.812 1 74.69 119 PRO B O 1
ATOM 2767 N N . ASP B 1 120 ? 7.145 27.719 18.406 1 67.19 120 ASP B N 1
ATOM 2768 C CA . ASP B 1 120 ? 7.961 27.734 19.609 1 67.19 120 ASP B CA 1
ATOM 2769 C C . ASP B 1 120 ? 7.438 26.75 20.641 1 67.19 120 ASP B C 1
ATOM 2771 O O . ASP B 1 120 ? 8.219 26.094 21.344 1 67.19 120 ASP B O 1
ATOM 2775 N N . PHE B 1 121 ? 6.176 26.703 20.953 1 58.53 121 PHE B N 1
ATOM 2776 C CA . PHE B 1 121 ? 5.449 25.797 21.828 1 58.53 121 PHE B CA 1
ATOM 2777 C C . PHE B 1 121 ? 4.367 25.047 21.047 1 58.53 121 PHE B C 1
ATOM 2779 O O . PHE B 1 121 ? 3.646 25.656 20.25 1 58.53 121 PHE B O 1
ATOM 2786 N N . SER B 1 122 ? 4.66 23.844 20.578 1 58.94 122 SER B N 1
ATOM 2787 C CA . SER B 1 122 ? 3.576 23.188 19.844 1 58.94 122 SER B CA 1
ATOM 2788 C C . SER B 1 122 ? 2.328 23.062 20.719 1 58.94 122 SER B C 1
ATOM 2790 O O . SER B 1 122 ? 2.244 22.172 21.578 1 58.94 122 SER B O 1
ATOM 2792 N N . ALA B 1 123 ? 1.537 24.172 20.891 1 62.31 123 ALA B N 1
ATOM 2793 C CA . ALA B 1 123 ? 0.307 24.188 21.672 1 62.31 123 ALA B CA 1
ATOM 2794 C C . ALA B 1 123 ? -0.56 22.969 21.375 1 62.31 123 ALA B C 1
ATOM 2796 O O . ALA B 1 123 ? -1.167 22.391 22.281 1 62.31 123 ALA B O 1
ATOM 2797 N N . SER B 1 124 ? -0.688 22.531 20.125 1 67.38 124 SER B N 1
ATOM 2798 C CA . SER B 1 124 ? -1.572 21.422 19.781 1 67.38 124 SER B CA 1
ATOM 2799 C C . SER B 1 124 ? -0.823 20.094 19.797 1 67.38 124 SER B C 1
ATOM 2801 O O . SER B 1 124 ? -1.433 19.031 19.953 1 67.38 124 SER B O 1
ATOM 2803 N N . GLY B 1 125 ? 0.413 20.266 19.672 1 85.75 125 GLY B N 1
ATOM 2804 C CA . GLY B 1 125 ? 1.181 19.031 19.641 1 85.75 125 GLY B CA 1
ATOM 2805 C C . GLY B 1 125 ? 1.035 18.266 18.344 1 85.75 125 GLY B C 1
ATOM 2806 O O . GLY B 1 125 ? 1.514 17.141 18.219 1 85.75 125 GLY B O 1
ATOM 2807 N N . MET B 1 126 ? 0.373 18.906 17.297 1 94.62 126 MET B N 1
ATOM 2808 C CA . MET B 1 126 ? 0.135 18.203 16.047 1 94.62 126 MET B CA 1
ATOM 2809 C C . MET B 1 126 ? 1.097 18.656 14.969 1 94.62 126 MET B C 1
ATOM 2811 O O . MET B 1 126 ? 1.464 19.844 14.922 1 94.62 126 MET B O 1
ATOM 2815 N N . THR B 1 127 ? 1.482 17.781 14.07 1 96.38 127 THR B N 1
ATOM 2816 C CA . THR B 1 127 ? 2.248 18.078 12.867 1 96.38 127 THR B CA 1
ATOM 2817 C C . THR B 1 127 ? 1.43 17.75 11.617 1 96.38 127 THR B C 1
ATOM 2819 O O . THR B 1 127 ? 0.803 16.688 11.531 1 96.38 127 THR B O 1
ATOM 2822 N N . VAL B 1 128 ? 1.353 18.688 10.789 1 97.56 128 VAL B N 1
ATOM 2823 C CA . VAL B 1 128 ? 0.765 18.469 9.469 1 97.56 128 VAL B CA 1
ATOM 2824 C C . VAL B 1 128 ? 1.867 18.406 8.414 1 97.56 128 VAL B C 1
ATOM 2826 O O . VAL B 1 128 ? 2.699 19.312 8.32 1 97.56 128 VAL B O 1
ATOM 2829 N N . GLN B 1 129 ? 1.876 17.375 7.66 1 98.19 129 GLN B N 1
ATOM 2830 C CA . GLN B 1 129 ? 2.861 17.219 6.598 1 98.19 129 GLN B CA 1
ATOM 2831 C C . GLN B 1 129 ? 2.184 17.047 5.238 1 98.19 129 GLN B C 1
ATOM 2833 O O . GLN B 1 129 ? 1.308 16.203 5.082 1 98.19 129 GLN B O 1
ATOM 2838 N N . VAL B 1 130 ? 2.564 17.906 4.344 1 98.31 130 VAL B N 1
ATOM 2839 C CA . VAL B 1 130 ? 2.029 17.844 2.988 1 98.31 130 VAL B CA 1
ATOM 2840 C C . VAL B 1 130 ? 3.002 17.094 2.082 1 98.31 130 VAL B C 1
ATOM 2842 O O . VAL B 1 130 ? 4.176 17.469 1.981 1 98.31 130 VAL B O 1
ATOM 2845 N N . LEU B 1 131 ? 2.506 16.062 1.462 1 97.75 131 LEU B N 1
ATOM 2846 C CA . LEU B 1 131 ? 3.324 15.172 0.641 1 97.75 131 LEU B CA 1
ATOM 2847 C C . LEU B 1 131 ? 2.828 15.156 -0.801 1 97.75 131 LEU B C 1
ATOM 2849 O O . LEU B 1 131 ? 1.654 15.43 -1.062 1 97.75 131 LEU B O 1
ATOM 2853 N N . SER B 1 132 ? 3.721 14.828 -1.698 1 96.19 132 SER B N 1
ATOM 2854 C CA . SER B 1 132 ? 3.424 14.68 -3.119 1 96.19 132 SER B CA 1
ATOM 2855 C C . SER B 1 132 ? 4.184 13.5 -3.725 1 96.19 132 SER B C 1
ATOM 2857 O O . SER B 1 132 ? 4.738 12.672 -2.996 1 96.19 132 SER B O 1
ATOM 2859 N N . SER B 1 133 ? 4.16 13.43 -5.059 1 94.31 133 SER B N 1
ATOM 2860 C CA . SER B 1 133 ? 4.805 12.312 -5.75 1 94.31 133 SER B CA 1
ATOM 2861 C C . SER B 1 133 ? 6.297 12.258 -5.43 1 94.31 133 SER B C 1
ATOM 2863 O O . SER B 1 133 ? 6.902 11.188 -5.465 1 94.31 133 SER B O 1
ATOM 2865 N N . ASP B 1 134 ? 6.852 13.352 -4.98 1 93.81 134 ASP B N 1
ATOM 2866 C CA . ASP B 1 134 ? 8.273 13.422 -4.656 1 93.81 134 ASP B CA 1
ATOM 2867 C C . ASP B 1 134 ? 8.586 12.656 -3.373 1 93.81 134 ASP B C 1
ATOM 2869 O O . ASP B 1 134 ? 9.742 12.328 -3.1 1 93.81 134 ASP B O 1
ATOM 2873 N N . SER B 1 135 ? 7.586 12.359 -2.648 1 94.75 135 SER B N 1
ATOM 2874 C CA . SER B 1 135 ? 7.773 11.688 -1.367 1 94.75 135 SER B CA 1
ATOM 2875 C C . SER B 1 135 ? 7.613 10.18 -1.504 1 94.75 135 SER B C 1
ATOM 2877 O O . SER B 1 135 ? 7.797 9.438 -0.535 1 94.75 135 SER B O 1
ATOM 2879 N N . GLY B 1 136 ? 7.277 9.727 -2.666 1 94.69 136 GLY B N 1
ATOM 2880 C CA . GLY B 1 136 ? 7.047 8.312 -2.906 1 94.69 136 GLY B CA 1
ATOM 2881 C C . GLY B 1 136 ? 8.312 7.543 -3.221 1 94.69 136 GLY B C 1
ATOM 2882 O O . GLY B 1 136 ? 9.273 7.57 -2.443 1 94.69 136 GLY B O 1
ATOM 2883 N N . LYS B 1 137 ? 8.359 6.871 -4.336 1 95 137 LYS B N 1
ATOM 2884 C CA . LYS B 1 137 ? 9.492 6.059 -4.762 1 95 137 LYS B CA 1
ATOM 2885 C C . LYS B 1 137 ? 10.766 6.891 -4.836 1 95 137 LYS B C 1
ATOM 2887 O O . LYS B 1 137 ? 11.852 6.402 -4.512 1 95 137 LYS B O 1
ATOM 2892 N N . ARG B 1 138 ? 10.625 8.133 -5.168 1 94.06 138 ARG B N 1
ATOM 2893 C CA . ARG B 1 138 ? 11.789 9.008 -5.297 1 94.06 138 ARG B CA 1
ATOM 2894 C C . ARG B 1 138 ? 12.477 9.195 -3.953 1 94.06 138 ARG B C 1
ATOM 2896 O O . ARG B 1 138 ? 13.711 9.234 -3.883 1 94.06 138 ARG B O 1
ATOM 2903 N N . ALA B 1 139 ? 11.703 9.375 -2.986 1 95 139 ALA B N 1
ATOM 2904 C CA . ALA B 1 139 ? 12.273 9.531 -1.65 1 95 139 ALA B CA 1
ATOM 2905 C C . ALA B 1 139 ? 13.102 8.305 -1.27 1 95 139 ALA B C 1
ATOM 2907 O O . ALA B 1 139 ? 14.195 8.438 -0.71 1 95 139 ALA B O 1
ATOM 2908 N N . LEU B 1 140 ? 12.648 7.164 -1.561 1 95.06 140 LEU B N 1
ATOM 2909 C CA . LEU B 1 140 ? 13.352 5.922 -1.265 1 95.06 140 LEU B CA 1
ATOM 2910 C C . LEU B 1 140 ? 14.641 5.824 -2.072 1 95.06 140 LEU B C 1
ATOM 2912 O O . LEU B 1 140 ? 15.68 5.418 -1.547 1 95.06 140 LEU B O 1
ATOM 2916 N N . VAL B 1 141 ? 14.547 6.188 -3.277 1 95.62 141 VAL B N 1
ATOM 2917 C CA . VAL B 1 141 ? 15.719 6.184 -4.148 1 95.62 141 VAL B CA 1
ATOM 2918 C C . VAL B 1 141 ? 16.797 7.105 -3.574 1 95.62 141 VAL B C 1
ATOM 2920 O O . VAL B 1 141 ? 17.969 6.734 -3.494 1 95.62 141 VAL B O 1
ATOM 2923 N N . ASP B 1 142 ? 16.375 8.281 -3.16 1 95.38 142 ASP B N 1
ATOM 2924 C CA . ASP B 1 142 ? 17.281 9.258 -2.586 1 95.38 142 ASP B CA 1
ATOM 2925 C C . ASP B 1 142 ? 17.984 8.695 -1.35 1 95.38 142 ASP B C 1
ATOM 2927 O O . ASP B 1 142 ? 19.188 8.867 -1.179 1 95.38 142 ASP B O 1
ATOM 2931 N N . VAL B 1 143 ? 17.234 8.039 -0.57 1 95.88 143 VAL B N 1
ATOM 2932 C CA . VAL B 1 143 ? 17.75 7.469 0.666 1 95.88 143 VAL B CA 1
ATOM 2933 C C . VAL B 1 143 ? 18.766 6.375 0.341 1 95.88 143 VAL B C 1
ATOM 2935 O O . VAL B 1 143 ? 19.859 6.332 0.923 1 95.88 143 VAL B O 1
ATOM 2938 N N . CYS B 1 144 ? 18.438 5.512 -0.581 1 95.06 144 CYS B N 1
ATOM 2939 C CA . CYS B 1 144 ? 19.328 4.422 -0.958 1 95.06 144 CYS B CA 1
ATOM 2940 C C . CYS B 1 144 ? 20.625 4.961 -1.562 1 95.06 144 CYS B C 1
ATOM 2942 O O . CYS B 1 144 ? 21.703 4.465 -1.253 1 95.06 144 CYS B O 1
ATOM 2944 N N . LYS B 1 145 ? 20.484 5.98 -2.396 1 94.94 145 LYS B N 1
ATOM 2945 C CA . LYS B 1 145 ? 21.672 6.617 -2.969 1 94.94 145 LYS B CA 1
ATOM 2946 C C . LYS B 1 145 ? 22.578 7.18 -1.876 1 94.94 145 LYS B C 1
ATOM 2948 O O . LYS B 1 145 ? 23.797 6.992 -1.911 1 94.94 145 LYS B O 1
ATOM 2953 N N . SER B 1 146 ? 21.969 7.832 -1.005 1 95.38 146 SER B N 1
ATOM 2954 C CA . SER B 1 146 ? 22.719 8.445 0.085 1 95.38 146 SER B CA 1
ATOM 2955 C C . SER B 1 146 ? 23.438 7.395 0.921 1 95.38 146 SER B C 1
ATOM 2957 O O . SER B 1 146 ? 24.594 7.582 1.312 1 95.38 146 SER B O 1
ATOM 2959 N N . LEU B 1 147 ? 22.797 6.273 1.21 1 95.12 147 LEU B N 1
ATOM 2960 C CA . LEU B 1 147 ? 23.406 5.188 1.976 1 95.12 147 LEU B CA 1
ATOM 2961 C C . LEU B 1 147 ? 24.578 4.582 1.223 1 95.12 147 LEU B C 1
ATOM 2963 O O . LEU B 1 147 ? 25.625 4.293 1.818 1 95.12 147 LEU B O 1
ATOM 2967 N N . CYS B 1 148 ? 24.422 4.426 -0.038 1 92 148 CYS B N 1
ATOM 2968 C CA . CYS B 1 148 ? 25.5 3.9 -0.875 1 92 148 CYS B CA 1
ATOM 2969 C C . CYS B 1 148 ? 26.703 4.832 -0.864 1 92 148 CYS B C 1
ATOM 2971 O O . CYS B 1 148 ? 27.844 4.379 -0.713 1 92 148 CYS B O 1
ATOM 2973 N N . GLU B 1 149 ? 26.453 6.113 -1.01 1 92.12 149 GLU B N 1
ATOM 2974 C CA . GLU B 1 149 ? 27.516 7.117 -1.054 1 92.12 149 GLU B CA 1
ATOM 2975 C C . GLU B 1 149 ? 28.266 7.184 0.272 1 92.12 149 GLU B C 1
ATOM 2977 O O . GLU B 1 149 ? 29.469 7.449 0.297 1 92.12 149 GLU B O 1
ATOM 2982 N N . SER B 1 150 ? 27.547 6.934 1.312 1 93.38 150 SER B N 1
ATOM 2983 C CA . SER B 1 150 ? 28.141 7.02 2.641 1 93.38 150 SER B CA 1
ATOM 2984 C C . SER B 1 150 ? 28.719 5.676 3.076 1 93.38 150 SER B C 1
ATOM 2986 O O . SER B 1 150 ? 29.219 5.543 4.195 1 93.38 150 SER B O 1
ATOM 2988 N N . ASN B 1 151 ? 28.609 4.629 2.293 1 91.69 151 ASN B N 1
ATOM 2989 C CA . ASN B 1 151 ? 29.109 3.285 2.572 1 91.69 151 ASN B CA 1
ATOM 2990 C C . ASN B 1 151 ? 28.484 2.703 3.832 1 91.69 151 ASN B C 1
ATOM 2992 O O . ASN B 1 151 ? 29.156 2.07 4.641 1 91.69 151 ASN B O 1
ATOM 2996 N N . VAL B 1 152 ? 27.312 3.117 4.039 1 92.88 152 VAL B N 1
ATOM 2997 C CA . VAL B 1 152 ? 26.516 2.512 5.109 1 92.88 152 VAL B CA 1
ATOM 2998 C C . VAL B 1 152 ? 25.797 1.275 4.578 1 92.88 152 VAL B C 1
ATOM 3000 O O . VAL B 1 152 ? 25.25 1.292 3.469 1 92.88 152 VAL B O 1
ATOM 3003 N N . GLU B 1 153 ? 25.828 0.256 5.348 1 93.5 153 GLU B N 1
ATOM 3004 C CA . GLU B 1 153 ? 25.156 -0.966 4.914 1 93.5 153 GLU B CA 1
ATOM 3005 C C . GLU B 1 153 ? 23.672 -0.731 4.703 1 93.5 153 GLU B C 1
ATOM 3007 O O . GLU B 1 153 ? 23 -0.14 5.555 1 93.5 153 GLU B O 1
ATOM 3012 N N . ILE B 1 154 ? 23.219 -1.184 3.652 1 95 154 ILE B N 1
ATOM 3013 C CA . ILE B 1 154 ? 21.812 -1.03 3.316 1 95 154 ILE B CA 1
ATOM 3014 C C . ILE B 1 154 ? 21 -2.166 3.943 1 95 154 ILE B C 1
ATOM 3016 O O . ILE B 1 154 ? 21.188 -3.334 3.588 1 95 154 ILE B O 1
ATOM 3020 N N . THR B 1 155 ? 20.203 -1.838 4.906 1 96 155 THR B N 1
ATOM 3021 C CA . THR B 1 155 ? 19.266 -2.744 5.57 1 96 155 THR B CA 1
ATOM 3022 C C . THR B 1 155 ? 17.891 -2.096 5.715 1 96 155 THR B C 1
ATOM 3024 O O . THR B 1 155 ? 17.734 -0.897 5.473 1 96 155 THR B O 1
ATOM 3027 N N . THR B 1 156 ? 16.984 -2.93 6.059 1 95.81 156 THR B N 1
ATOM 3028 C CA . THR B 1 156 ? 15.648 -2.389 6.293 1 95.81 156 THR B CA 1
ATOM 3029 C C . THR B 1 156 ? 15.68 -1.326 7.391 1 95.81 156 THR B C 1
ATOM 3031 O O . THR B 1 156 ? 15.016 -0.294 7.281 1 95.81 156 THR B O 1
ATOM 3034 N N . GLU B 1 157 ? 16.453 -1.562 8.383 1 96.19 157 GLU B N 1
ATOM 3035 C CA . GLU B 1 157 ? 16.562 -0.649 9.516 1 96.19 157 GLU B CA 1
ATOM 3036 C C . GLU B 1 157 ? 17.219 0.671 9.102 1 96.19 157 GLU B C 1
ATOM 3038 O O . GLU B 1 157 ? 16.719 1.745 9.453 1 96.19 157 GLU B O 1
ATOM 3043 N N . THR B 1 158 ? 18.344 0.576 8.336 1 97.06 158 THR B N 1
ATOM 3044 C CA . THR B 1 158 ? 19.047 1.794 7.953 1 97.06 158 THR B CA 1
ATOM 3045 C C . THR B 1 158 ? 18.203 2.627 6.988 1 97.06 158 THR B C 1
ATOM 3047 O O . THR B 1 158 ? 18.25 3.857 7.031 1 97.06 158 THR B O 1
ATOM 3050 N N . ILE B 1 159 ? 17.453 1.973 6.145 1 96.56 159 ILE B N 1
ATOM 3051 C CA . ILE B 1 159 ? 16.578 2.691 5.23 1 96.56 159 ILE B CA 1
ATOM 3052 C C . ILE B 1 159 ? 15.484 3.398 6.023 1 96.56 159 ILE B C 1
ATOM 3054 O O . ILE B 1 159 ? 15.227 4.586 5.82 1 96.56 159 ILE B O 1
ATOM 3058 N N . SER B 1 160 ? 14.891 2.643 6.941 1 96.31 160 SER B N 1
ATOM 3059 C CA . SER B 1 160 ? 13.812 3.211 7.742 1 96.31 160 SER B CA 1
ATOM 3060 C C . SER B 1 160 ? 14.297 4.414 8.547 1 96.31 160 SER B C 1
ATOM 3062 O O . SER B 1 160 ? 13.617 5.438 8.617 1 96.31 160 SER B O 1
ATOM 3064 N N . GLU B 1 161 ? 15.422 4.285 9.148 1 96.25 161 GLU B N 1
ATOM 3065 C CA . GLU B 1 161 ? 15.984 5.379 9.938 1 96.25 161 GLU B CA 1
ATOM 3066 C C . GLU B 1 161 ? 16.25 6.602 9.07 1 96.25 161 GLU B C 1
ATOM 3068 O O . GLU B 1 161 ? 15.938 7.73 9.461 1 96.25 161 GLU B O 1
ATOM 3073 N N . LYS B 1 162 ? 16.828 6.367 7.949 1 96.19 162 LYS B N 1
ATOM 3074 C CA . LYS B 1 162 ? 17.203 7.477 7.074 1 96.19 162 LYS B CA 1
ATOM 3075 C C . LYS B 1 162 ? 15.977 8.156 6.488 1 96.19 162 LYS B C 1
ATOM 3077 O O . LYS B 1 162 ? 15.961 9.383 6.324 1 96.19 162 LYS B O 1
ATOM 3082 N N . ILE B 1 163 ? 14.977 7.387 6.109 1 95.81 163 ILE B N 1
ATOM 3083 C CA . ILE B 1 163 ? 13.734 7.953 5.59 1 95.81 163 ILE B CA 1
ATOM 3084 C C . ILE B 1 163 ? 13.094 8.852 6.648 1 95.81 163 ILE B C 1
ATOM 3086 O O . ILE B 1 163 ? 12.625 9.945 6.336 1 95.81 163 ILE B O 1
ATOM 3090 N N . ALA B 1 164 ? 13.062 8.391 7.871 1 95 164 ALA B N 1
ATOM 3091 C CA . ALA B 1 164 ? 12.523 9.172 8.977 1 95 164 ALA B CA 1
ATOM 3092 C C . ALA B 1 164 ? 13.312 10.461 9.18 1 95 164 ALA B C 1
ATOM 3094 O O . ALA B 1 164 ? 12.727 11.531 9.383 1 95 164 ALA B O 1
ATOM 3095 N N . LEU B 1 165 ? 14.555 10.375 9.062 1 94.44 165 LEU B N 1
ATOM 3096 C CA . LEU B 1 165 ? 15.43 11.516 9.328 1 94.44 165 LEU B CA 1
ATOM 3097 C C . LEU B 1 165 ? 15.406 12.5 8.164 1 94.44 165 LEU B C 1
ATOM 3099 O O . LEU B 1 165 ? 15.25 13.703 8.375 1 94.44 165 LEU B O 1
ATOM 3103 N N . ASP B 1 166 ? 15.555 12.039 6.988 1 95.38 166 ASP B N 1
ATOM 3104 C CA . ASP B 1 166 ? 15.758 12.898 5.828 1 95.38 166 ASP B CA 1
ATOM 3105 C C . ASP B 1 166 ? 14.43 13.375 5.25 1 95.38 166 ASP B C 1
ATOM 3107 O O . ASP B 1 166 ? 14.352 14.461 4.676 1 95.38 166 ASP B O 1
ATOM 3111 N N . HIS B 1 167 ? 13.414 12.555 5.387 1 95.44 167 HIS B N 1
ATOM 3112 C CA . HIS B 1 167 ? 12.156 12.883 4.73 1 95.44 167 HIS B CA 1
ATOM 3113 C C . HIS B 1 167 ? 11.031 13.07 5.746 1 95.44 167 HIS B C 1
ATOM 3115 O O . HIS B 1 167 ? 9.914 13.438 5.387 1 95.44 167 HIS B O 1
ATOM 3121 N N . LEU B 1 168 ? 11.273 12.75 7.031 1 95 168 LEU B N 1
ATOM 3122 C CA . LEU B 1 168 ? 10.359 12.961 8.148 1 95 168 LEU B CA 1
ATOM 3123 C C . LEU B 1 168 ? 9.078 12.164 7.957 1 95 168 LEU B C 1
ATOM 3125 O O . LEU B 1 168 ? 7.996 12.625 8.336 1 95 168 LEU B O 1
ATOM 3129 N N . LEU B 1 169 ? 9.203 11.055 7.242 1 95.81 169 LEU B N 1
ATOM 3130 C CA . LEU B 1 169 ? 8.031 10.219 6.984 1 95.81 169 LEU B CA 1
ATOM 3131 C C . LEU B 1 169 ? 7.762 9.281 8.156 1 95.81 169 LEU B C 1
ATOM 3133 O O . LEU B 1 169 ? 8.695 8.727 8.734 1 95.81 169 LEU B O 1
ATOM 3137 N N . VAL B 1 170 ? 6.48 9.203 8.492 1 93.81 170 VAL B N 1
ATOM 3138 C CA . VAL B 1 170 ? 6.047 8.297 9.547 1 93.81 170 VAL B CA 1
ATOM 3139 C C . VAL B 1 170 ? 4.98 7.348 9.016 1 93.81 170 VAL B C 1
ATOM 3141 O O . VAL B 1 170 ? 4.297 7.66 8.039 1 93.81 170 VAL B O 1
ATOM 3144 N N . ASP B 1 171 ? 4.891 6.164 9.609 1 95.25 171 ASP B N 1
ATOM 3145 C CA . ASP B 1 171 ? 3.836 5.223 9.25 1 95.25 171 ASP B CA 1
ATOM 3146 C C . ASP B 1 171 ? 2.482 5.691 9.781 1 95.25 171 ASP B C 1
ATOM 3148 O O . ASP B 1 171 ? 2.299 5.84 10.992 1 95.25 171 ASP B O 1
ATOM 3152 N N . PRO B 1 172 ? 1.573 5.863 8.898 1 97.38 172 PRO B N 1
ATOM 3153 C CA . PRO B 1 172 ? 0.233 6.133 9.422 1 97.38 172 PRO B CA 1
ATOM 3154 C C . PRO B 1 172 ? -0.401 4.906 10.07 1 97.38 172 PRO B C 1
ATOM 3156 O O . PRO B 1 172 ? -0.201 3.781 9.609 1 97.38 172 PRO B O 1
ATOM 3159 N N . ASP B 1 173 ? -1.1 5.148 11.172 1 95.5 173 ASP B N 1
ATOM 3160 C CA . ASP B 1 173 ? -1.954 4.098 11.719 1 95.5 173 ASP B CA 1
ATOM 3161 C C . ASP B 1 173 ? -3.152 3.834 10.812 1 95.5 173 ASP B C 1
ATOM 3163 O O . ASP B 1 173 ? -3.545 2.682 10.609 1 95.5 173 ASP B O 1
ATOM 3167 N N . PHE B 1 174 ? -3.609 4.855 10.352 1 96.56 174 PHE B N 1
ATOM 3168 C CA . PHE B 1 174 ? -4.84 4.875 9.57 1 96.56 174 PHE B CA 1
ATOM 3169 C C . PHE B 1 174 ? -4.684 5.758 8.336 1 96.56 174 PHE B C 1
ATOM 3171 O O . PHE B 1 174 ? -4.141 6.863 8.422 1 96.56 174 PHE B O 1
ATOM 3178 N N . LEU B 1 175 ? -5.008 5.246 7.172 1 97.56 175 LEU B N 1
ATOM 3179 C CA . LEU B 1 175 ? -4.918 5.965 5.906 1 97.56 175 LEU B CA 1
ATOM 3180 C C . LEU B 1 175 ? -6.273 6 5.203 1 97.56 175 LEU B C 1
ATOM 3182 O O . LEU B 1 175 ? -6.836 4.949 4.883 1 97.56 175 LEU B O 1
ATOM 3186 N N . ILE B 1 176 ? -6.809 7.172 5.066 1 97.19 176 ILE B N 1
ATOM 3187 C CA . ILE B 1 176 ? -8.094 7.359 4.406 1 97.19 176 ILE B CA 1
ATOM 3188 C C . ILE B 1 176 ? -7.879 7.746 2.945 1 97.19 176 ILE B C 1
ATOM 3190 O O . ILE B 1 176 ? -7.305 8.797 2.654 1 97.19 176 ILE B O 1
ATOM 3194 N N . GLN B 1 177 ? -8.266 6.918 2.102 1 96.31 177 GLN B N 1
ATOM 3195 C CA . GLN B 1 177 ? -8.234 7.184 0.667 1 96.31 177 GLN B CA 1
ATOM 3196 C C . GLN B 1 177 ? -9.469 7.965 0.224 1 96.31 177 GLN B C 1
ATOM 3198 O O . GLN B 1 177 ? -10.602 7.504 0.409 1 96.31 177 GLN B O 1
ATOM 3203 N N . VAL B 1 178 ? -9.289 9.109 -0.337 1 95.88 178 VAL B N 1
ATOM 3204 C CA . VAL B 1 178 ? -10.391 9.961 -0.769 1 95.88 178 VAL B CA 1
ATOM 3205 C C . VAL B 1 178 ? -10.523 9.906 -2.289 1 95.88 178 VAL B C 1
ATOM 3207 O O . VAL B 1 178 ? -9.617 10.336 -3.01 1 95.88 178 VAL B O 1
ATOM 3210 N N . GLY B 1 179 ? -11.602 9.453 -2.789 1 91.75 179 GLY B N 1
ATOM 3211 C CA . GLY B 1 179 ? -11.852 9.281 -4.211 1 91.75 179 GLY B CA 1
ATOM 3212 C C . GLY B 1 179 ? -12.578 7.996 -4.543 1 91.75 179 GLY B C 1
ATOM 3213 O O . GLY B 1 179 ? -13.039 7.285 -3.643 1 91.75 179 GLY B O 1
ATOM 3214 N N . SER B 1 180 ? -12.695 7.703 -5.766 1 87 180 SER B N 1
ATOM 3215 C CA . SER B 1 180 ? -13.492 6.562 -6.207 1 87 180 SER B CA 1
ATOM 3216 C C . SER B 1 180 ? -12.625 5.328 -6.426 1 87 180 SER B C 1
ATOM 3218 O O . SER B 1 180 ? -13.133 4.207 -6.484 1 87 180 SER B O 1
ATOM 3220 N N . VAL B 1 181 ? -11.383 5.5 -6.57 1 85.5 181 VAL B N 1
ATOM 3221 C CA . VAL B 1 181 ? -10.5 4.375 -6.855 1 85.5 181 VAL B CA 1
ATOM 3222 C C . VAL B 1 181 ? -9.609 4.098 -5.648 1 85.5 181 VAL B C 1
ATOM 3224 O O . VAL B 1 181 ? -8.758 4.922 -5.293 1 85.5 181 VAL B O 1
ATOM 3227 N N . PRO B 1 182 ? -9.75 3.008 -5.031 1 90.88 182 PRO B N 1
ATOM 3228 C CA . PRO B 1 182 ? -8.938 2.68 -3.859 1 90.88 182 PRO B CA 1
ATOM 3229 C C . PRO B 1 182 ? -7.531 2.215 -4.23 1 90.88 182 PRO B C 1
ATOM 3231 O O . PRO B 1 182 ? -7.285 1.011 -4.344 1 90.88 182 PRO B O 1
ATOM 3234 N N . SER B 1 183 ? -6.672 3.109 -4.457 1 92.94 183 SER B N 1
ATOM 3235 C CA . SER B 1 183 ? -5.273 2.865 -4.789 1 92.94 183 SER B CA 1
ATOM 3236 C C . SER B 1 183 ? -4.344 3.713 -3.928 1 92.94 183 SER B C 1
ATOM 3238 O O . SER B 1 183 ? -4.801 4.543 -3.143 1 92.94 183 SER B O 1
ATOM 3240 N N . LEU B 1 184 ? -3.109 3.436 -4.051 1 94.81 184 LEU B N 1
ATOM 3241 C CA . LEU B 1 184 ? -2.145 4.203 -3.271 1 94.81 184 LEU B CA 1
ATOM 3242 C C . LEU B 1 184 ? -1.624 5.395 -4.066 1 94.81 184 LEU B C 1
ATOM 3244 O O . LEU B 1 184 ? -0.984 6.289 -3.508 1 94.81 184 LEU B O 1
ATOM 3248 N N . CYS B 1 185 ? -1.807 5.457 -5.262 1 92.69 185 CYS B N 1
ATOM 3249 C CA . CYS B 1 185 ? -1.515 6.59 -6.133 1 92.69 185 CYS B CA 1
ATOM 3250 C C . CYS B 1 185 ? -0.111 7.125 -5.879 1 92.69 185 CYS B C 1
ATOM 3252 O O . CYS B 1 185 ? 0.099 8.336 -5.855 1 92.69 185 CYS B O 1
ATOM 3254 N N . GLY B 1 186 ? 0.802 6.281 -5.617 1 94.25 186 GLY B N 1
ATOM 3255 C CA . GLY B 1 186 ? 2.188 6.695 -5.473 1 94.25 186 GLY B CA 1
ATOM 3256 C C . GLY B 1 186 ? 2.547 7.098 -4.055 1 94.25 186 GLY B C 1
ATOM 3257 O O . GLY B 1 186 ? 3.654 7.574 -3.801 1 94.25 186 GLY B O 1
ATOM 3258 N N . TYR B 1 187 ? 1.621 6.938 -3.105 1 96.62 187 TYR B N 1
ATOM 3259 C CA . TYR B 1 187 ? 1.935 7.207 -1.706 1 96.62 187 TYR B CA 1
ATOM 3260 C C . TYR B 1 187 ? 3.238 6.531 -1.299 1 96.62 187 TYR B C 1
ATOM 3262 O O . TYR B 1 187 ? 3.604 5.492 -1.85 1 96.62 187 TYR B O 1
ATOM 3270 N N . PRO B 1 188 ? 3.959 7.062 -0.313 1 95.81 188 PRO B N 1
ATOM 3271 C CA . PRO B 1 188 ? 5.234 6.461 0.089 1 95.81 188 PRO B CA 1
ATOM 3272 C C . PRO B 1 188 ? 5.109 4.973 0.4 1 95.81 188 PRO B C 1
ATOM 3274 O O . PRO B 1 188 ? 4.422 4.59 1.349 1 95.81 188 PRO B O 1
ATOM 3277 N N . PRO B 1 189 ? 5.773 4.211 -0.31 1 93.25 189 PRO B N 1
ATOM 3278 C CA . PRO B 1 189 ? 5.559 2.766 -0.202 1 93.25 189 PRO B CA 1
ATOM 3279 C C . PRO B 1 189 ? 6.219 2.162 1.036 1 93.25 189 PRO B C 1
ATOM 3281 O O . PRO B 1 189 ? 5.801 1.104 1.51 1 93.25 189 PRO B O 1
ATOM 3284 N N . TRP B 1 190 ? 7.227 2.771 1.498 1 94.38 190 TRP B N 1
ATOM 3285 C CA . TRP B 1 190 ? 8.031 2.195 2.568 1 94.38 190 TRP B CA 1
ATOM 3286 C C . TRP B 1 190 ? 7.344 2.363 3.92 1 94.38 190 TRP B C 1
ATOM 3288 O O . TRP B 1 190 ? 7.578 1.582 4.844 1 94.38 190 TRP B O 1
ATOM 3298 N N . ASN B 1 191 ? 6.48 3.344 4.039 1 91.38 191 ASN B N 1
ATOM 3299 C CA . ASN B 1 191 ? 5.871 3.723 5.312 1 91.38 191 ASN B CA 1
ATOM 3300 C C . ASN B 1 191 ? 4.418 3.27 5.395 1 91.38 191 ASN B C 1
ATOM 3302 O O . ASN B 1 191 ? 3.514 4.094 5.543 1 91.38 191 ASN B O 1
ATOM 3306 N N . LEU B 1 192 ? 4.262 1.947 5.336 1 93.88 192 LEU B N 1
ATOM 3307 C CA . LEU B 1 192 ? 2.891 1.45 5.363 1 93.88 192 LEU B CA 1
ATOM 3308 C C . LEU B 1 192 ? 2.791 0.172 6.188 1 93.88 192 LEU B C 1
ATOM 3310 O O . LEU B 1 192 ? 1.871 -0.626 5.996 1 93.88 192 LEU B O 1
ATOM 3314 N N . ARG B 1 193 ? 3.68 -0.099 7.078 1 85.94 193 ARG B N 1
ATOM 3315 C CA . ARG B 1 193 ? 3.785 -1.377 7.773 1 85.94 193 ARG B CA 1
ATOM 3316 C C . ARG B 1 193 ? 2.539 -1.647 8.609 1 85.94 193 ARG B C 1
ATOM 3318 O O . ARG B 1 193 ? 1.976 -2.742 8.562 1 85.94 193 ARG B O 1
ATOM 3325 N N . VAL B 1 194 ? 2.062 -0.639 9.336 1 87.69 194 VAL B N 1
ATOM 3326 C CA . VAL B 1 194 ? 0.969 -0.863 10.273 1 87.69 194 VAL B CA 1
ATOM 3327 C C . VAL B 1 194 ? -0.301 -0.19 9.758 1 87.69 194 VAL B C 1
ATOM 3329 O O . VAL B 1 194 ? -1.3 -0.103 10.477 1 87.69 194 VAL B O 1
ATOM 3332 N N . THR B 1 195 ? -0.261 0.231 8.648 1 94.69 195 THR B N 1
ATOM 3333 C CA . THR B 1 195 ? -1.294 1.126 8.133 1 94.69 195 THR B CA 1
ATOM 3334 C C . THR B 1 195 ? -2.555 0.346 7.77 1 94.69 195 THR B C 1
ATOM 3336 O O . THR B 1 195 ? -2.486 -0.648 7.047 1 94.69 195 THR B O 1
ATOM 3339 N N . GLU B 1 196 ? -3.633 0.799 8.289 1 94.69 196 GLU B N 1
ATOM 3340 C CA . GLU B 1 196 ? -4.953 0.313 7.898 1 94.69 196 GLU B CA 1
ATOM 3341 C C . GLU B 1 196 ? -5.641 1.286 6.945 1 94.69 196 GLU B C 1
ATOM 3343 O O . GLU B 1 196 ? -5.531 2.504 7.109 1 94.69 196 GLU B O 1
ATOM 3348 N N . PHE B 1 197 ? -6.371 0.737 6.004 1 94.75 197 PHE B N 1
ATOM 3349 C CA . PHE B 1 197 ? -6.906 1.578 4.938 1 94.75 197 PHE B CA 1
ATOM 3350 C C . PHE B 1 197 ? -8.422 1.694 5.047 1 94.75 197 PHE B C 1
ATOM 3352 O O . PHE B 1 197 ? -9.086 0.787 5.551 1 94.75 197 PHE B O 1
ATOM 3359 N N . MET B 1 198 ? -8.922 2.766 4.574 1 94.44 198 MET B N 1
ATOM 3360 C CA . MET B 1 198 ? -10.352 2.977 4.336 1 94.44 198 MET B CA 1
ATOM 3361 C C . MET B 1 198 ? -10.57 3.916 3.156 1 94.44 198 MET B C 1
ATOM 3363 O O . MET B 1 198 ? -9.797 4.848 2.945 1 94.44 198 MET B O 1
ATOM 3367 N N . GLN B 1 199 ? -11.594 3.652 2.473 1 93.38 199 GLN B N 1
ATOM 3368 C CA . GLN B 1 199 ? -11.922 4.512 1.339 1 93.38 199 GLN B CA 1
ATOM 3369 C C . GLN B 1 199 ? -13.148 5.363 1.632 1 93.38 199 GLN B C 1
ATOM 3371 O O . GLN B 1 199 ? -14.109 4.891 2.244 1 93.38 199 GLN B O 1
ATOM 3376 N N . THR B 1 200 ? -13.086 6.582 1.274 1 94 200 THR B N 1
ATOM 3377 C CA . THR B 1 200 ? -14.234 7.48 1.302 1 94 200 THR B CA 1
ATOM 3378 C C . THR B 1 200 ? -14.328 8.289 0.01 1 94 200 THR B C 1
ATOM 3380 O O . THR B 1 200 ? -13.305 8.57 -0.622 1 94 200 THR B O 1
ATOM 3383 N N . GLN B 1 201 ? -15.477 8.68 -0.332 1 90.81 201 GLN B N 1
ATOM 3384 C CA . GLN B 1 201 ? -15.656 9.461 -1.551 1 90.81 201 GLN B CA 1
ATOM 3385 C C . GLN B 1 201 ? -15.297 10.922 -1.325 1 90.81 201 GLN B C 1
ATOM 3387 O O . GLN B 1 201 ? -14.789 11.594 -2.23 1 90.81 201 GLN B O 1
ATOM 3392 N N . ARG B 1 202 ? -15.57 11.359 -0.094 1 91.75 202 ARG B N 1
ATOM 3393 C CA . ARG B 1 202 ? -15.32 12.758 0.237 1 91.75 202 ARG B CA 1
ATOM 3394 C C . ARG B 1 202 ? -14.508 12.883 1.521 1 91.75 202 ARG B C 1
ATOM 3396 O O . ARG B 1 202 ? -14.562 12.008 2.385 1 91.75 202 ARG B O 1
ATOM 3403 N N . LEU B 1 203 ? -13.82 13.992 1.577 1 95.69 203 LEU B N 1
ATOM 3404 C CA . LEU B 1 203 ? -13.07 14.289 2.791 1 95.69 203 LEU B CA 1
ATOM 3405 C C . LEU B 1 203 ? -14 14.414 3.99 1 95.69 203 LEU B C 1
ATOM 3407 O O . LEU B 1 203 ? -15.062 15.039 3.896 1 95.69 203 LEU B O 1
ATOM 3411 N N . PRO B 1 204 ? -13.688 13.766 5.066 1 95.06 204 PRO B N 1
ATOM 3412 C CA . PRO B 1 204 ? -14.531 13.867 6.258 1 95.06 204 PRO B CA 1
ATOM 3413 C C . PRO B 1 204 ? -14.305 15.172 7.031 1 95.06 204 PRO B C 1
ATOM 3415 O O . PRO B 1 204 ? -13.547 15.188 8.008 1 95.06 204 PRO B O 1
ATOM 3418 N N . THR B 1 205 ? -15.047 16.203 6.715 1 94.81 205 THR B N 1
ATOM 3419 C CA . THR B 1 205 ? -14.75 17.531 7.238 1 94.81 205 THR B CA 1
ATOM 3420 C C . THR B 1 205 ? -15.773 17.922 8.297 1 94.81 205 THR B C 1
ATOM 3422 O O . THR B 1 205 ? -15.758 19.062 8.789 1 94.81 205 THR B O 1
ATOM 3425 N N . THR B 1 206 ? -16.734 17.156 8.594 1 93.94 206 THR B N 1
ATOM 3426 C CA . THR B 1 206 ? -17.625 17.375 9.727 1 93.94 206 THR B CA 1
ATOM 3427 C C . THR B 1 206 ? -17.25 16.469 10.898 1 93.94 206 THR B C 1
ATOM 3429 O O . THR B 1 206 ? -16.703 15.383 10.695 1 93.94 206 THR B O 1
ATOM 3432 N N . PRO B 1 207 ? -17.547 16.953 12.023 1 94 207 PRO B N 1
ATOM 3433 C CA . PRO B 1 207 ? -17.234 16.125 13.188 1 94 207 PRO B CA 1
ATOM 3434 C C . PRO B 1 207 ? -17.859 14.734 13.109 1 94 207 PRO B C 1
ATOM 3436 O O . PRO B 1 207 ? -17.203 13.742 13.414 1 94 207 PRO B O 1
ATOM 3439 N N . ARG B 1 208 ? -19.016 14.672 12.648 1 94.44 208 ARG B N 1
ATOM 3440 C CA . ARG B 1 208 ? -19.703 13.391 12.562 1 94.44 208 ARG B CA 1
ATOM 3441 C C . ARG B 1 208 ? -19.062 12.484 11.523 1 94.44 208 ARG B C 1
ATOM 3443 O O . ARG B 1 208 ? -18.844 11.297 11.766 1 94.44 208 ARG B O 1
ATOM 3450 N N . ALA B 1 209 ? -18.781 13.055 10.383 1 95.12 209 ALA B N 1
ATOM 3451 C CA . ALA B 1 209 ? -18.141 12.281 9.328 1 95.12 209 ALA B CA 1
ATOM 3452 C C . ALA B 1 209 ? -16.781 11.766 9.773 1 95.12 209 ALA B C 1
ATOM 3454 O O . ALA B 1 209 ? -16.422 10.617 9.508 1 95.12 209 ALA B O 1
ATOM 3455 N N . PHE B 1 210 ? -16.094 12.641 10.414 1 96.56 210 PHE B N 1
ATOM 3456 C CA . PHE B 1 210 ? -14.773 12.25 10.914 1 96.56 210 PHE B CA 1
ATOM 3457 C C . PHE B 1 210 ? -14.891 11.172 11.984 1 96.56 210 PHE B C 1
ATOM 3459 O O . PHE B 1 210 ? -14.156 10.188 11.953 1 96.56 210 PHE B O 1
ATOM 3466 N N . GLU B 1 211 ? -15.82 11.328 12.844 1 94.44 211 GLU B N 1
ATOM 3467 C CA . GLU B 1 211 ? -16.047 10.352 13.906 1 94.44 211 GLU B CA 1
ATOM 3468 C C . GLU B 1 211 ? -16.391 8.984 13.32 1 94.44 211 GLU B C 1
ATOM 3470 O O . GLU B 1 211 ? -15.961 7.953 13.852 1 94.44 211 GLU B O 1
ATOM 3475 N N . ASN B 1 212 ? -17.141 8.969 12.32 1 94.19 212 ASN B N 1
ATOM 3476 C CA . ASN B 1 212 ? -17.484 7.719 11.656 1 94.19 212 ASN B CA 1
ATOM 3477 C C . ASN B 1 212 ? -16.234 7.008 11.133 1 94.19 212 ASN B C 1
ATOM 3479 O O . ASN B 1 212 ? -16.141 5.785 11.219 1 94.19 212 ASN B O 1
ATOM 3483 N N . CYS B 1 213 ? -15.328 7.758 10.594 1 94.81 213 CYS B N 1
ATOM 3484 C CA . CYS B 1 213 ? -14.078 7.18 10.117 1 94.81 213 CYS B CA 1
ATOM 3485 C C . CYS B 1 213 ? -13.273 6.586 11.266 1 94.81 213 CYS B C 1
ATOM 3487 O O . CYS B 1 213 ? -12.766 5.469 11.164 1 94.81 213 CYS B O 1
ATOM 3489 N N . ILE B 1 214 ? -13.258 7.32 12.352 1 94.19 214 ILE B N 1
ATOM 3490 C CA . ILE B 1 214 ? -12.492 6.883 13.516 1 94.19 214 ILE B CA 1
ATOM 3491 C C . ILE B 1 214 ? -13.148 5.652 14.133 1 94.19 214 ILE B C 1
ATOM 3493 O O . ILE B 1 214 ? -12.461 4.758 14.633 1 94.19 214 ILE B O 1
ATOM 3497 N N . GLU B 1 215 ? -14.422 5.613 14.094 1 91.94 215 GLU B N 1
ATOM 3498 C CA . GLU B 1 215 ? -15.141 4.441 14.586 1 91.94 215 GLU B CA 1
ATOM 3499 C C . GLU B 1 215 ? -14.766 3.193 13.789 1 91.94 215 GLU B C 1
ATOM 3501 O O . GLU B 1 215 ? -14.562 2.121 14.367 1 91.94 215 GLU B O 1
ATOM 3506 N N . THR B 1 216 ? -14.727 3.363 12.508 1 90.31 216 THR B N 1
ATOM 3507 C CA . THR B 1 216 ? -14.32 2.26 11.641 1 90.31 216 THR B CA 1
ATOM 3508 C C . THR B 1 216 ? -12.922 1.771 12.016 1 90.31 216 THR B C 1
ATOM 3510 O O . THR B 1 216 ? -12.688 0.564 12.117 1 90.31 216 THR B O 1
ATOM 3513 N N . PHE B 1 217 ? -12.062 2.641 12.227 1 91.06 217 PHE B N 1
ATOM 3514 C CA . PHE B 1 217 ? -10.695 2.324 12.641 1 91.06 217 PHE B CA 1
ATOM 3515 C C . PHE B 1 217 ? -10.688 1.61 13.984 1 91.06 217 PHE B C 1
ATOM 3517 O O . PHE B 1 217 ? -9.992 0.611 14.156 1 91.06 217 PHE B O 1
ATOM 3524 N N . SER B 1 218 ? -11.445 2.043 14.898 1 89.12 218 SER B N 1
ATOM 3525 C CA . SER B 1 218 ? -11.477 1.537 16.266 1 89.12 218 SER B CA 1
ATOM 3526 C C . SER B 1 218 ? -12.031 0.117 16.312 1 89.12 218 SER B C 1
ATOM 3528 O O . SER B 1 218 ? -11.648 -0.672 17.188 1 89.12 218 SER B O 1
ATOM 3530 N N . ARG B 1 219 ? -12.875 -0.209 15.531 1 81 219 ARG B N 1
ATOM 3531 C CA . ARG B 1 219 ? -13.516 -1.521 15.523 1 81 219 ARG B CA 1
ATOM 3532 C C . ARG B 1 219 ? -12.57 -2.586 14.977 1 81 219 ARG B C 1
ATOM 3534 O O . ARG B 1 219 ? -12.711 -3.77 15.289 1 81 219 ARG B O 1
ATOM 3541 N N . ARG B 1 220 ? -11.664 -2.232 14.117 1 73.25 220 ARG B N 1
ATOM 3542 C CA . ARG B 1 220 ? -10.758 -3.193 13.492 1 73.25 220 ARG B CA 1
ATOM 3543 C C . ARG B 1 220 ? -9.742 -3.727 14.5 1 73.25 220 ARG B C 1
ATOM 3545 O O . ARG B 1 220 ? -9.305 -4.875 14.391 1 73.25 220 ARG B O 1
ATOM 3552 N N . ASP B 1 221 ? -9.055 -2.918 15.438 1 57.97 221 ASP B N 1
ATOM 3553 C CA . ASP B 1 221 ? -8.07 -3.275 16.453 1 57.97 221 ASP B CA 1
ATOM 3554 C C . ASP B 1 221 ? -8.578 -4.398 17.344 1 57.97 221 ASP B C 1
ATOM 3556 O O . ASP B 1 221 ? -7.809 -5.27 17.766 1 57.97 221 ASP B O 1
ATOM 3560 N N . ILE B 1 222 ? -9.719 -4.375 17.734 1 47.09 222 ILE B N 1
ATOM 3561 C CA . ILE B 1 222 ? -10.266 -5.363 18.656 1 47.09 222 ILE B CA 1
ATOM 3562 C C . ILE B 1 222 ? -10.164 -6.758 18.031 1 47.09 222 ILE B C 1
ATOM 3564 O O . ILE B 1 222 ? -9.992 -7.746 18.75 1 47.09 222 ILE B O 1
ATOM 3568 N N . ARG B 1 223 ? -10.125 -6.867 16.906 1 44.91 223 ARG B N 1
ATOM 3569 C CA . ARG B 1 223 ? -10.148 -8.203 16.312 1 44.91 223 ARG B CA 1
ATOM 3570 C C . ARG B 1 223 ? -8.75 -8.812 16.281 1 44.91 223 ARG B C 1
ATOM 3572 O O . ARG B 1 223 ? -8.602 -10.039 16.312 1 44.91 223 ARG B O 1
ATOM 3579 N N . VAL B 1 224 ? -7.676 -8.016 16.094 1 45.81 224 VAL B N 1
ATOM 3580 C CA . VAL B 1 224 ? -6.324 -8.57 16.047 1 45.81 224 VAL B CA 1
ATOM 3581 C C . VAL B 1 224 ? -5.816 -8.812 17.469 1 45.81 224 VAL B C 1
ATOM 3583 O O . VAL B 1 224 ? -5 -9.703 17.703 1 45.81 224 VAL B O 1
ATOM 3586 N N . GLY B 1 225 ? -5.914 -7.988 18.5 1 34.09 225 GLY B N 1
ATOM 3587 C CA . GLY B 1 225 ? -5.383 -8.125 19.844 1 34.09 225 GLY B CA 1
ATOM 3588 C C . GLY B 1 225 ? -5.887 -9.367 20.562 1 34.09 225 GLY B C 1
ATOM 3589 O O . GLY B 1 225 ? -5.547 -9.594 21.719 1 34.09 225 GLY B O 1
ATOM 3590 N N . LYS B 1 226 ? -6.816 -10.141 20.156 1 30.66 226 LYS B N 1
ATOM 3591 C CA . LYS B 1 226 ? -6.836 -11.242 21.125 1 30.66 226 LYS B CA 1
ATOM 3592 C C . LYS B 1 226 ? -5.734 -12.258 20.812 1 30.66 226 LYS B C 1
ATOM 3594 O O . LYS B 1 226 ? -5.387 -12.477 19.656 1 30.66 226 LYS B O 1
#

Foldseek 3Di:
DPPVPVVVVVVVVVVVVVVVVCCVVVVPPVVVVCVVVCVPVVPVLDQDDWQAEEEEEPDDPDDLVLVQLLVVLCLVVNHQEYEYEYAPCVVVVSCVSCVVVCQVQLEWEAEQQRTDHHGPDSNSNHYYYYYYLCLAPVLLVVLVVVCVVVVHDDDLVSSVVSSCVRGVDAATQEYEYEDDDPDRSRPHPSRHPNYDYYYDPDDQSDNVSVSVRSSVSSVVVVVVPD/DPPVVVVVVVVVVVVVVVVVVCCVVVVPPVVVVCVVVCVPVVPVLDQDDWQAEEEEEPDDPDDLVLVQLLVVLCLVVNHQEYEYEYAPCVVVVSCVSCVVVCQVQLEWEAEQQRTDHHGPDSNSNHYYYYYYLCLAPVLLVVLVVVCVVVVHDDDLVSSVVSSCVRGVDAATQEYEYEDDDPDRSRPHPSRHPNYDYYYDPDDQSDNVSVSVRSSVSSVVVVVPPD

pLDDT: mean 82.56, std 20.35, range [30.66, 98.44]